Protein AF-A0A6P0YIB4-F1 (afdb_monomer)

Sequence (379 aa):
MDTLIRIGSRGYQVIQLQEQLNNWGFPVGKVDGIFGPKTLAAVIRFQEYHNLKPDGIVGPETNKILLTPPNVQALINVIIDTGTSSDIRSSVIYALGDIKSKEAVQPLINIITTDRDSDVRSRAIDALGRIESKEAVQPLINIITTDRDSDVRSSAIEVLGRIESKEAVQPLINIITTDRDSFFRFIAIEALGRIKSKEAVQPLINIIKDTDTDSSVLILAIYALGNIESKEAIQALINVVQPLINIITNTGEHIHVRKSAIEVLGNIESKEAVQALINIITNTGEHIHVRSSAIVVLGRIESKEAVQPLINIIDTDTNSDIRSIAIDALGNIQSKEAVPPLIKIVTDTDTDTDVRSSAIDALGNIQSKEAVLPLIKIV

Structure (mmCIF, N/CA/C/O backbone):
data_AF-A0A6P0YIB4-F1
#
_entry.id   AF-A0A6P0YIB4-F1
#
loop_
_atom_site.group_PDB
_atom_site.id
_atom_site.type_symbol
_atom_site.label_atom_id
_atom_site.label_alt_id
_atom_site.label_comp_id
_atom_site.label_asym_id
_atom_site.label_entity_id
_atom_site.label_seq_id
_atom_site.pdbx_PDB_ins_code
_atom_site.Cartn_x
_atom_site.Cartn_y
_atom_site.Cartn_z
_atom_site.occupancy
_atom_site.B_iso_or_equiv
_atom_site.auth_seq_id
_atom_site.auth_comp_id
_atom_site.auth_asym_id
_atom_site.auth_atom_id
_atom_site.pdbx_PDB_model_num
ATOM 1 N N . MET A 1 1 ? 27.217 -33.858 -25.291 1.00 38.56 1 MET A N 1
ATOM 2 C CA . MET A 1 1 ? 27.173 -34.696 -26.508 1.00 38.56 1 MET A CA 1
ATOM 3 C C . MET A 1 1 ? 26.652 -33.825 -27.637 1.00 38.56 1 MET A C 1
ATOM 5 O O . MET A 1 1 ? 25.460 -33.543 -27.664 1.00 38.56 1 MET A O 1
ATOM 9 N N . ASP A 1 2 ? 27.549 -33.351 -28.503 1.00 53.81 2 ASP A N 1
ATOM 10 C CA . ASP A 1 2 ? 27.200 -32.607 -29.719 1.00 53.81 2 ASP A CA 1
ATOM 11 C C . ASP A 1 2 ? 26.482 -33.540 -30.688 1.00 53.81 2 ASP A C 1
ATOM 13 O O . ASP A 1 2 ? 27.098 -34.337 -31.395 1.00 53.81 2 ASP A O 1
ATOM 17 N N . THR A 1 3 ? 25.153 -33.493 -30.667 1.00 61.16 3 THR A N 1
ATOM 18 C CA . THR A 1 3 ? 24.335 -34.337 -31.535 1.00 61.16 3 THR A CA 1
ATOM 19 C C . THR A 1 3 ? 23.973 -33.513 -32.765 1.00 61.16 3 THR A C 1
ATOM 21 O O . THR A 1 3 ? 23.151 -32.606 -32.685 1.00 61.16 3 THR A O 1
ATOM 24 N N . LEU A 1 4 ? 24.628 -33.791 -33.893 1.00 82.00 4 LEU A N 1
ATOM 25 C CA . LEU A 1 4 ? 24.323 -33.161 -35.180 1.00 82.00 4 LEU A CA 1
ATOM 26 C C . LEU A 1 4 ? 22.973 -33.680 -35.693 1.00 82.00 4 LEU A C 1
ATOM 28 O O . LEU A 1 4 ? 22.843 -34.871 -35.991 1.00 82.00 4 LEU A O 1
ATOM 32 N N . ILE A 1 5 ? 21.979 -32.798 -35.823 1.00 90.00 5 ILE A N 1
ATOM 33 C CA . ILE A 1 5 ? 20.668 -33.147 -36.390 1.00 90.00 5 ILE A CA 1
ATOM 34 C C . ILE A 1 5 ? 20.663 -32.784 -37.880 1.00 90.00 5 ILE A C 1
ATOM 36 O O . ILE A 1 5 ? 21.039 -31.677 -38.259 1.00 90.00 5 ILE A O 1
ATOM 40 N N . ARG A 1 6 ? 20.258 -33.720 -38.744 1.00 92.75 6 ARG A N 1
ATOM 41 C CA . ARG A 1 6 ? 20.277 -33.561 -40.208 1.00 92.75 6 ARG A CA 1
ATOM 42 C C . ARG A 1 6 ? 19.167 -34.372 -40.871 1.00 92.75 6 ARG A C 1
ATOM 44 O O . ARG A 1 6 ? 18.467 -35.134 -40.205 1.00 92.75 6 ARG A O 1
ATOM 51 N N . ILE A 1 7 ? 19.030 -34.256 -42.192 1.00 91.19 7 ILE A N 1
ATOM 52 C CA . ILE A 1 7 ? 18.072 -35.069 -42.952 1.00 91.19 7 ILE A CA 1
ATOM 53 C C . ILE A 1 7 ? 18.228 -36.566 -42.635 1.00 91.19 7 ILE A C 1
ATOM 55 O O . ILE A 1 7 ? 19.336 -37.106 -42.610 1.00 91.19 7 ILE A O 1
ATOM 59 N N . GLY A 1 8 ? 17.102 -37.224 -42.353 1.00 88.94 8 GLY A N 1
ATOM 60 C CA . GLY A 1 8 ? 17.056 -38.623 -41.925 1.00 88.94 8 GLY A CA 1
ATOM 61 C C . GLY A 1 8 ? 17.114 -38.843 -40.407 1.00 88.94 8 GLY A C 1
ATOM 62 O O . GLY A 1 8 ? 16.764 -39.937 -39.965 1.00 88.94 8 GLY A O 1
ATOM 63 N N . SER A 1 9 ? 17.473 -37.833 -39.601 1.00 95.25 9 SER A N 1
ATOM 64 C CA . SER A 1 9 ? 17.347 -37.888 -38.136 1.00 95.25 9 SER A CA 1
ATOM 65 C C . SER A 1 9 ? 15.886 -38.093 -37.713 1.00 95.25 9 SER A C 1
ATOM 67 O O . SER A 1 9 ? 14.956 -37.621 -38.377 1.00 95.25 9 SER A O 1
ATOM 69 N N . ARG A 1 10 ? 15.672 -38.794 -36.591 1.00 95.00 10 ARG A N 1
ATOM 70 C CA . ARG A 1 10 ? 14.342 -39.052 -36.017 1.00 95.00 10 ARG A CA 1
ATOM 71 C C . ARG A 1 10 ? 14.359 -39.002 -34.490 1.00 95.00 10 ARG A C 1
ATOM 73 O O . ARG A 1 10 ? 15.405 -39.209 -33.883 1.00 95.00 10 ARG A O 1
ATOM 80 N N . GLY A 1 11 ? 13.191 -38.800 -33.885 1.00 92.81 11 GLY A N 1
ATOM 81 C CA . GLY A 1 11 ? 12.979 -38.896 -32.438 1.00 92.81 11 GLY A CA 1
ATOM 82 C C . GLY A 1 11 ? 12.787 -37.544 -31.751 1.00 92.81 11 GLY A C 1
ATOM 83 O O . GLY A 1 11 ? 12.573 -36.524 -32.403 1.00 92.81 11 GLY A O 1
ATOM 84 N N . TYR A 1 12 ? 12.861 -37.536 -30.418 1.00 91.31 12 TYR A N 1
ATOM 85 C CA . TYR A 1 12 ? 12.496 -36.378 -29.589 1.00 91.31 12 TYR A CA 1
ATOM 86 C C . TYR A 1 12 ? 13.282 -35.099 -29.921 1.00 91.31 12 TYR A C 1
ATOM 88 O O . TYR A 1 12 ? 12.714 -34.015 -29.974 1.00 91.31 12 TYR A O 1
ATOM 96 N N . GLN A 1 13 ? 14.573 -35.220 -30.238 1.00 89.50 13 GLN A N 1
ATOM 97 C CA . GLN A 1 13 ? 15.395 -34.070 -30.635 1.00 89.50 13 GLN A CA 1
ATOM 98 C C . GLN A 1 13 ? 14.897 -33.406 -31.930 1.00 89.50 13 GLN A C 1
ATOM 100 O O . GLN A 1 13 ? 15.014 -32.196 -32.090 1.00 89.50 13 GLN A O 1
ATOM 105 N N . VAL A 1 14 ? 14.301 -34.179 -32.844 1.00 94.38 14 VAL A N 1
ATOM 106 C CA . VAL A 1 14 ? 13.709 -33.645 -34.077 1.00 94.38 14 VAL A CA 1
ATOM 107 C C . VAL A 1 14 ? 12.359 -32.989 -33.803 1.00 94.38 14 VAL A C 1
ATOM 109 O O . VAL A 1 14 ? 12.065 -31.975 -34.422 1.00 94.38 14 VAL A O 1
ATOM 112 N N . ILE A 1 15 ? 11.568 -33.517 -32.861 1.00 92.12 15 ILE A N 1
ATOM 113 C CA . ILE A 1 15 ? 10.323 -32.877 -32.399 1.00 92.12 15 ILE A CA 1
ATOM 114 C C . ILE A 1 15 ? 10.637 -31.480 -31.855 1.00 92.12 15 ILE A C 1
ATOM 116 O O . ILE A 1 15 ? 10.068 -30.502 -32.324 1.00 92.12 15 ILE A O 1
ATOM 120 N N . GLN A 1 16 ? 11.612 -31.383 -30.950 1.00 89.00 16 GLN A N 1
ATOM 121 C CA . GLN A 1 16 ? 12.039 -30.114 -30.355 1.00 89.00 16 GLN A CA 1
ATOM 122 C C . GLN A 1 16 ? 12.528 -29.116 -31.412 1.00 89.00 16 GLN A C 1
ATOM 124 O O . GLN A 1 16 ? 12.125 -27.957 -31.402 1.00 89.00 16 GLN A O 1
ATOM 129 N N . LEU A 1 17 ? 13.333 -29.574 -32.375 1.00 91.69 17 LEU A N 1
ATOM 130 C CA . LEU A 1 17 ? 13.760 -28.752 -33.507 1.00 91.69 17 LEU A CA 1
ATOM 131 C C . LEU A 1 17 ? 12.568 -28.252 -34.340 1.00 91.69 17 LEU A C 1
ATOM 133 O O . LEU A 1 17 ? 12.515 -27.084 -34.715 1.00 91.69 17 LEU A O 1
ATOM 137 N N . GLN A 1 18 ? 11.626 -29.138 -34.664 1.00 94.31 18 GLN A N 1
ATOM 138 C CA . GLN A 1 18 ? 10.438 -28.818 -35.454 1.00 94.31 18 GLN A CA 1
ATOM 139 C C . GLN A 1 18 ? 9.543 -27.791 -34.736 1.00 94.31 18 GLN A C 1
ATOM 141 O O . GLN A 1 18 ? 9.059 -26.855 -35.373 1.00 94.31 18 GLN A O 1
ATOM 146 N N . GLU A 1 19 ? 9.360 -27.925 -33.421 1.00 87.19 19 GLU A N 1
ATOM 147 C CA . GLU A 1 19 ? 8.660 -26.951 -32.573 1.00 87.19 19 GLU A CA 1
ATOM 148 C C . GLU A 1 19 ? 9.381 -25.600 -32.559 1.00 87.19 19 GLU A C 1
ATOM 150 O O . GLU A 1 19 ? 8.756 -24.569 -32.796 1.00 87.19 19 GLU A O 1
ATOM 155 N N . GLN A 1 20 ? 10.700 -25.598 -32.359 1.00 86.31 20 GLN A N 1
ATOM 156 C CA . GLN A 1 20 ? 11.505 -24.376 -32.352 1.00 86.31 20 GLN A CA 1
ATOM 157 C C . GLN A 1 20 ? 11.456 -23.649 -33.696 1.00 86.31 20 GLN A C 1
ATOM 159 O O . GLN A 1 20 ? 11.192 -22.452 -33.723 1.00 86.31 20 GLN A O 1
ATOM 164 N N . LEU A 1 21 ? 11.641 -24.351 -34.815 1.00 87.62 21 LEU A N 1
ATOM 165 C CA . LEU A 1 21 ? 11.550 -23.752 -36.151 1.00 87.62 21 LEU A CA 1
ATOM 166 C C . LEU A 1 21 ? 10.166 -23.147 -36.411 1.00 87.62 21 LEU A C 1
ATOM 168 O O . LEU A 1 21 ? 10.079 -22.032 -36.921 1.00 87.62 21 LEU A O 1
ATOM 172 N N . ASN A 1 22 ? 9.092 -23.839 -36.012 1.00 83.50 22 A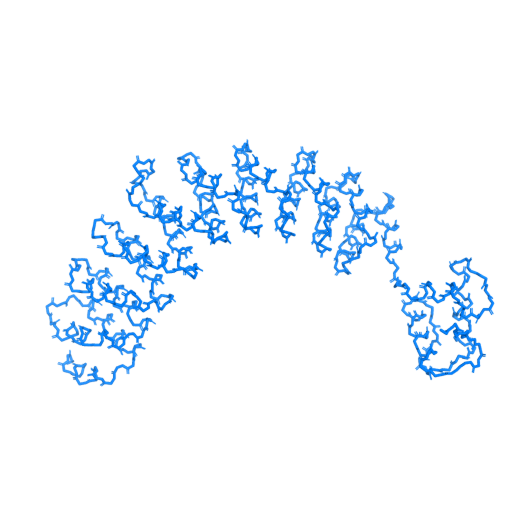SN A N 1
ATOM 173 C CA . ASN A 1 22 ? 7.736 -23.299 -36.103 1.00 83.50 22 ASN A CA 1
ATOM 174 C C . ASN A 1 22 ? 7.571 -22.034 -35.246 1.00 83.50 22 ASN A C 1
ATOM 176 O O . ASN A 1 22 ? 7.038 -21.044 -35.744 1.00 83.50 22 ASN A O 1
ATOM 180 N N . ASN A 1 23 ? 8.069 -22.037 -34.005 1.00 76.00 23 ASN A N 1
ATOM 181 C CA . ASN A 1 23 ? 8.041 -20.865 -33.125 1.00 76.00 23 ASN A CA 1
ATOM 182 C C . ASN A 1 23 ? 8.825 -19.691 -33.726 1.00 76.00 23 ASN A C 1
ATOM 184 O O . ASN A 1 23 ? 8.393 -18.547 -33.624 1.00 76.00 23 ASN A O 1
ATOM 188 N N . TRP A 1 24 ? 9.945 -19.972 -34.399 1.00 77.88 24 TRP A N 1
ATOM 189 C CA . TRP A 1 24 ? 10.769 -18.993 -35.115 1.00 77.88 24 TRP A CA 1
ATOM 190 C C . TRP A 1 24 ? 10.152 -18.494 -36.430 1.00 77.88 24 TRP A C 1
ATOM 192 O O . TRP A 1 24 ? 10.739 -17.641 -37.091 1.00 77.88 24 TRP A O 1
ATOM 202 N N . GLY A 1 25 ? 8.970 -18.986 -36.813 1.00 80.38 25 GLY A N 1
ATOM 203 C CA . GLY A 1 25 ? 8.282 -18.580 -38.040 1.00 80.38 25 GLY A CA 1
ATOM 204 C C . GLY A 1 25 ? 8.772 -19.296 -39.303 1.00 80.38 25 GLY A C 1
ATOM 205 O O . GLY A 1 25 ? 8.454 -18.867 -40.411 1.00 80.38 25 GLY A O 1
ATOM 206 N N . PHE A 1 26 ? 9.508 -20.403 -39.165 1.00 88.06 26 PHE A N 1
ATOM 207 C CA . PHE A 1 26 ? 9.978 -21.251 -40.264 1.00 88.06 26 PHE A CA 1
ATOM 208 C C . PHE A 1 26 ? 9.167 -22.556 -40.297 1.00 88.06 26 PHE A C 1
ATOM 210 O O . PHE A 1 26 ? 9.579 -23.561 -39.714 1.00 88.06 26 PHE A O 1
ATOM 217 N N . PRO A 1 27 ? 7.999 -22.576 -40.967 1.00 86.88 27 PRO A N 1
ATOM 218 C CA . PRO A 1 27 ? 7.055 -23.676 -40.847 1.00 86.88 27 PRO A CA 1
ATOM 219 C C . PRO A 1 27 ? 7.615 -24.986 -41.409 1.00 86.88 27 PRO A C 1
ATOM 221 O O . PRO A 1 27 ? 7.939 -25.087 -42.595 1.00 86.88 27 PRO A O 1
ATOM 224 N N . VAL A 1 28 ? 7.649 -26.023 -40.571 1.00 92.00 28 VAL A N 1
ATOM 225 C CA . VAL A 1 28 ? 8.078 -27.384 -40.951 1.00 92.00 28 VAL A CA 1
ATOM 226 C C . VAL A 1 28 ? 6.911 -28.295 -41.349 1.00 92.00 28 VAL A C 1
ATOM 228 O O . VAL A 1 28 ? 7.121 -29.401 -41.851 1.00 92.00 28 VAL A O 1
ATOM 231 N N . GLY A 1 29 ? 5.671 -27.836 -41.162 1.00 89.62 29 GLY A N 1
ATOM 232 C CA . GLY A 1 29 ? 4.466 -28.657 -41.273 1.00 89.62 29 GLY A CA 1
ATOM 233 C C . GLY A 1 29 ? 4.140 -29.363 -39.955 1.00 89.62 29 GLY A C 1
ATOM 234 O O . GLY A 1 29 ? 4.314 -28.789 -38.883 1.00 89.62 29 GLY A O 1
ATOM 235 N N . LYS A 1 30 ? 3.636 -30.602 -40.030 1.00 91.25 30 LYS A N 1
ATOM 236 C CA . LYS A 1 30 ? 3.306 -31.397 -38.840 1.00 91.25 30 LYS A CA 1
ATOM 237 C C . LYS A 1 30 ? 4.582 -31.727 -38.060 1.00 91.25 30 LYS A C 1
ATOM 239 O O . LYS A 1 30 ? 5.531 -32.237 -38.645 1.00 91.25 30 LYS A O 1
ATOM 244 N N . VAL A 1 31 ? 4.562 -31.487 -36.751 1.00 94.56 31 VAL A N 1
ATOM 245 C CA . VAL A 1 31 ? 5.597 -31.968 -35.830 1.00 94.56 31 VAL A CA 1
ATOM 246 C C . VAL A 1 31 ? 5.398 -33.474 -35.646 1.00 94.56 31 VAL A C 1
ATOM 248 O O . VAL A 1 31 ? 4.426 -33.914 -35.035 1.00 94.56 31 VAL A O 1
ATOM 251 N N . ASP A 1 32 ? 6.263 -34.273 -36.260 1.00 94.69 32 ASP A N 1
ATOM 252 C CA . ASP A 1 32 ? 6.170 -35.738 -36.310 1.00 94.69 32 ASP A CA 1
ATOM 253 C C . ASP A 1 32 ? 7.460 -36.441 -35.857 1.00 94.69 32 ASP A C 1
ATOM 255 O O . ASP A 1 32 ? 7.519 -37.671 -35.810 1.00 94.69 32 ASP A O 1
ATOM 259 N N . GLY A 1 33 ? 8.492 -35.668 -35.508 1.00 95.00 33 GLY A N 1
ATOM 260 C CA . GLY A 1 33 ? 9.788 -36.189 -35.096 1.00 95.00 33 GLY A CA 1
ATOM 261 C C . GLY A 1 33 ? 10.587 -36.818 -36.232 1.00 95.00 33 GLY A C 1
ATOM 262 O O . GLY A 1 33 ? 11.512 -37.583 -35.953 1.00 95.00 33 GLY A O 1
ATOM 263 N N . ILE A 1 34 ? 10.255 -36.526 -37.495 1.00 96.19 34 ILE A N 1
ATOM 264 C CA . ILE A 1 34 ? 10.965 -37.011 -38.681 1.00 96.19 34 ILE A CA 1
ATOM 265 C C . ILE A 1 34 ? 11.593 -35.829 -39.422 1.00 96.19 34 ILE A C 1
ATOM 267 O O . ILE A 1 34 ? 10.907 -34.964 -39.962 1.00 96.19 34 ILE A O 1
ATOM 271 N N . PHE A 1 35 ? 12.924 -35.816 -39.530 1.00 96.31 35 PHE A N 1
ATOM 272 C CA . PHE A 1 35 ? 13.632 -34.767 -40.258 1.00 96.31 35 PHE A CA 1
ATOM 273 C C . PHE A 1 35 ? 13.585 -35.076 -41.761 1.00 96.31 35 PHE A C 1
ATOM 275 O O . PHE A 1 35 ? 14.509 -35.661 -42.335 1.00 96.31 35 PHE A O 1
ATOM 282 N N . GLY A 1 36 ? 12.463 -34.716 -42.385 1.00 95.00 36 GLY A N 1
ATOM 283 C CA . GLY A 1 36 ? 12.201 -34.875 -43.816 1.00 95.00 36 GLY A CA 1
ATOM 284 C C . GLY A 1 36 ? 12.491 -33.615 -44.649 1.00 95.00 36 GLY A C 1
ATOM 285 O O . GLY A 1 36 ? 13.019 -32.628 -44.134 1.00 95.00 36 GLY A O 1
ATOM 286 N N . PRO A 1 37 ? 12.100 -33.603 -45.940 1.00 95.69 37 PRO A N 1
ATOM 287 C CA . PRO A 1 37 ? 12.371 -32.490 -46.858 1.00 95.69 37 PRO A CA 1
ATOM 288 C C . PRO A 1 37 ? 11.814 -31.131 -46.404 1.00 95.69 37 PRO A C 1
ATOM 290 O O . PRO A 1 37 ? 12.435 -30.102 -46.654 1.00 95.69 37 PRO A O 1
ATOM 293 N N . LYS A 1 38 ? 10.667 -31.112 -45.708 1.00 94.94 38 LYS A N 1
ATOM 294 C CA . LYS A 1 38 ? 10.074 -29.872 -45.176 1.00 94.94 38 LYS A CA 1
ATOM 295 C C . LYS A 1 38 ? 10.897 -29.290 -44.026 1.00 94.94 38 LYS A C 1
ATOM 297 O O . LYS A 1 38 ? 11.165 -28.094 -44.023 1.00 94.94 38 LYS A O 1
ATOM 302 N N . THR A 1 39 ? 11.347 -30.135 -43.097 1.00 96.12 39 THR A N 1
ATOM 303 C CA . THR A 1 39 ? 12.245 -29.727 -42.007 1.00 96.12 39 THR A CA 1
ATOM 304 C C . THR A 1 39 ? 13.597 -29.274 -42.552 1.00 96.12 39 THR A C 1
ATOM 306 O O . THR A 1 39 ? 14.093 -28.240 -42.127 1.00 96.12 39 THR A O 1
ATOM 309 N N . LEU A 1 40 ? 14.145 -29.967 -43.559 1.00 96.94 40 LEU A N 1
ATOM 310 C CA . LEU A 1 40 ? 15.370 -29.538 -44.241 1.00 96.94 40 LEU A CA 1
ATOM 311 C C . LEU A 1 40 ? 15.224 -28.147 -44.864 1.00 96.94 40 LEU A C 1
ATOM 313 O O . LEU A 1 40 ? 16.063 -27.284 -44.628 1.00 96.94 40 LEU A O 1
ATOM 317 N N . ALA A 1 41 ? 14.148 -27.913 -45.618 1.00 95.38 41 ALA A N 1
ATOM 318 C CA . ALA A 1 41 ? 13.896 -26.610 -46.223 1.00 95.38 41 ALA A CA 1
ATOM 319 C C . ALA A 1 41 ? 13.745 -25.501 -45.169 1.00 95.38 41 ALA A C 1
ATOM 321 O O . ALA A 1 41 ? 14.231 -24.395 -45.381 1.00 95.38 41 ALA A O 1
ATOM 322 N N . ALA A 1 42 ? 13.101 -25.788 -44.035 1.00 94.75 42 ALA A N 1
ATOM 323 C CA . ALA A 1 42 ? 12.973 -24.834 -42.937 1.00 94.75 42 ALA A CA 1
ATOM 324 C C . ALA A 1 42 ? 14.320 -24.529 -42.265 1.00 94.75 42 ALA A C 1
ATOM 326 O O . ALA A 1 42 ? 14.610 -23.362 -42.032 1.00 94.75 42 ALA A O 1
ATOM 327 N N . VAL A 1 43 ? 15.162 -25.542 -42.016 1.00 96.12 43 VAL A N 1
ATOM 328 C CA . VAL A 1 43 ? 16.511 -25.347 -41.454 1.00 96.12 43 VAL A CA 1
ATOM 329 C C . VAL A 1 43 ? 17.383 -24.520 -42.396 1.00 96.12 43 VAL A C 1
ATOM 331 O O . VAL A 1 43 ? 18.048 -23.603 -41.933 1.00 96.12 43 VAL A O 1
ATOM 334 N N . ILE A 1 44 ? 17.346 -24.787 -43.705 1.00 95.31 44 ILE A N 1
ATOM 335 C CA . ILE A 1 44 ? 18.103 -24.005 -44.694 1.00 95.31 44 ILE A CA 1
ATOM 336 C C . ILE A 1 44 ? 17.643 -22.543 -44.688 1.00 95.31 44 ILE A C 1
ATOM 338 O O . ILE A 1 44 ? 18.475 -21.657 -44.534 1.00 95.31 44 ILE A O 1
ATOM 342 N N . ARG A 1 45 ? 16.329 -22.279 -44.753 1.00 94.56 45 ARG A N 1
ATOM 343 C CA . ARG A 1 45 ? 15.795 -20.904 -44.679 1.00 94.56 45 ARG A CA 1
ATOM 344 C C . ARG A 1 45 ? 16.168 -20.205 -43.373 1.00 94.56 45 ARG A C 1
ATOM 346 O O . ARG A 1 45 ? 16.487 -19.022 -43.383 1.00 94.56 45 ARG A O 1
ATOM 353 N N . PHE A 1 46 ? 16.119 -20.930 -42.257 1.00 90.25 46 PHE A N 1
ATOM 354 C CA . PHE A 1 46 ? 16.522 -20.424 -40.948 1.00 90.25 46 PHE A CA 1
ATOM 355 C C . PHE A 1 46 ? 18.009 -20.044 -40.940 1.00 90.25 46 PHE A C 1
ATOM 357 O O . PHE A 1 46 ? 18.372 -18.956 -40.500 1.00 90.25 46 PHE A O 1
ATOM 364 N N . GL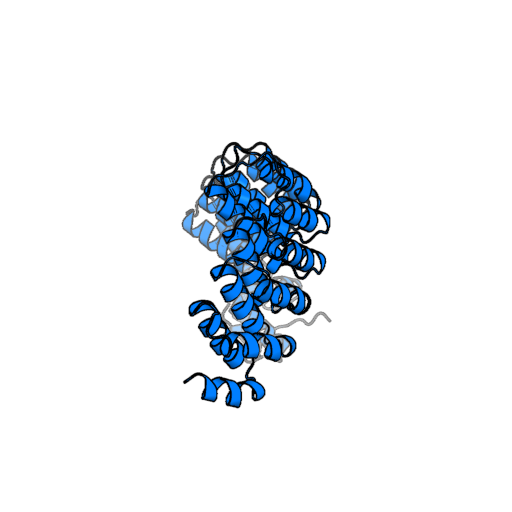N A 1 47 ? 18.875 -20.907 -41.478 1.00 94.81 47 GLN A N 1
ATOM 365 C CA . GLN A 1 47 ? 20.306 -20.636 -41.597 1.00 94.81 47 GLN A CA 1
ATOM 366 C C . GLN A 1 47 ? 20.587 -19.434 -42.513 1.00 94.81 47 GLN A C 1
ATOM 368 O O . GLN A 1 47 ? 21.364 -18.566 -42.124 1.00 94.81 47 GLN A O 1
ATOM 373 N N . GLU A 1 48 ? 19.924 -19.337 -43.671 1.00 90.62 48 GLU A N 1
ATOM 374 C CA . GLU A 1 48 ? 20.036 -18.191 -44.588 1.00 90.62 48 GLU A CA 1
ATOM 375 C C . GLU A 1 48 ? 19.622 -16.880 -43.909 1.00 90.62 48 GLU A C 1
ATOM 377 O O . GLU A 1 48 ? 20.358 -15.896 -43.962 1.00 90.62 48 GLU A O 1
ATOM 382 N N . TYR A 1 49 ? 18.480 -16.875 -43.216 1.00 84.69 49 TYR A N 1
ATOM 383 C CA . TYR A 1 49 ? 17.963 -15.696 -42.517 1.00 84.69 49 TYR A CA 1
ATOM 384 C C . TYR A 1 49 ? 18.914 -15.187 -41.423 1.00 84.69 49 TYR A C 1
ATOM 386 O O . TYR A 1 49 ? 19.051 -13.982 -41.223 1.00 84.69 49 TYR A O 1
ATOM 394 N N . HIS A 1 50 ? 19.604 -16.097 -40.733 1.00 81.12 50 HIS A N 1
ATOM 395 C CA . HIS A 1 50 ? 20.545 -15.768 -39.662 1.00 81.12 50 HIS A CA 1
ATOM 396 C C . HIS A 1 50 ? 22.007 -15.639 -40.125 1.00 81.12 50 HIS A C 1
ATOM 398 O O . HIS A 1 50 ? 22.904 -15.606 -39.283 1.00 81.12 50 HIS A O 1
ATOM 404 N N . ASN A 1 51 ? 22.268 -15.546 -41.436 1.00 87.00 51 ASN A N 1
ATOM 405 C CA . ASN A 1 51 ? 23.618 -15.469 -42.015 1.00 87.00 51 ASN A CA 1
ATOM 406 C C . ASN A 1 51 ? 24.552 -16.617 -41.574 1.00 87.00 51 ASN A C 1
ATOM 408 O O . ASN A 1 51 ? 25.769 -16.449 -41.476 1.00 87.00 51 ASN A O 1
ATOM 412 N N . LEU A 1 52 ? 23.988 -17.795 -41.301 1.00 90.62 52 LEU A N 1
ATOM 413 C CA . LEU A 1 52 ? 24.738 -19.025 -41.075 1.00 90.62 52 LEU A CA 1
ATOM 414 C C . LEU A 1 52 ? 25.016 -19.724 -42.409 1.00 90.62 52 LEU A C 1
ATOM 416 O O . LEU A 1 52 ? 24.401 -19.438 -43.434 1.00 90.62 52 LEU A O 1
ATOM 420 N N . LYS A 1 53 ? 25.922 -20.705 -42.392 1.00 94.50 53 LYS A N 1
ATOM 421 C CA . LYS A 1 53 ? 26.124 -21.589 -43.542 1.00 94.50 53 LYS A CA 1
ATOM 422 C C . LYS A 1 53 ? 24.837 -22.405 -43.797 1.00 94.50 53 LYS A C 1
ATOM 424 O O . LYS A 1 53 ? 24.446 -23.160 -42.909 1.00 94.50 53 LYS A O 1
ATOM 429 N N . PRO A 1 54 ? 24.205 -22.309 -44.982 1.00 94.19 54 PRO A N 1
ATOM 430 C CA . PRO A 1 54 ? 22.917 -22.947 -45.266 1.00 94.19 54 PRO A CA 1
ATOM 431 C C . PRO A 1 54 ? 23.087 -24.405 -45.722 1.00 94.19 54 PRO A C 1
ATOM 433 O O . PRO A 1 54 ? 22.716 -24.783 -46.831 1.00 94.19 54 PRO A O 1
ATOM 436 N N . ASP A 1 55 ? 23.722 -25.233 -44.892 1.00 94.38 55 ASP A N 1
ATOM 437 C CA . ASP A 1 55 ? 24.016 -26.636 -45.210 1.00 94.38 55 ASP A CA 1
ATOM 438 C C . ASP A 1 55 ? 22.944 -27.630 -44.733 1.00 94.38 55 ASP A C 1
ATOM 440 O O . ASP A 1 55 ? 23.066 -28.836 -44.964 1.00 94.38 55 ASP A O 1
ATOM 444 N N . GLY A 1 56 ? 21.873 -27.141 -44.101 1.00 94.19 56 GLY A N 1
ATOM 445 C CA . GLY A 1 56 ? 20.758 -27.955 -43.624 1.00 94.19 56 GLY A CA 1
ATOM 446 C C . GLY A 1 56 ? 21.093 -28.822 -42.408 1.00 94.19 56 GLY A C 1
ATOM 447 O O . GLY A 1 56 ? 20.295 -29.689 -42.040 1.00 94.19 56 GLY A O 1
ATOM 448 N N . ILE A 1 57 ? 22.267 -28.618 -41.799 1.00 95.44 57 ILE A N 1
ATOM 449 C CA . ILE A 1 57 ? 22.736 -29.350 -40.624 1.00 95.44 57 ILE A CA 1
ATOM 450 C C . ILE A 1 57 ? 22.585 -28.462 -39.393 1.00 95.44 57 ILE A C 1
ATOM 452 O O . ILE A 1 57 ? 23.177 -27.390 -39.294 1.00 95.44 57 ILE A O 1
ATOM 456 N N . VAL A 1 58 ? 21.846 -28.943 -38.399 1.00 92.56 58 VAL A N 1
ATOM 457 C CA . VAL A 1 58 ? 21.713 -28.250 -37.118 1.00 92.56 58 VAL A CA 1
ATOM 458 C C . VAL A 1 58 ? 22.923 -28.592 -36.248 1.00 92.56 58 VAL A C 1
ATOM 460 O O . VAL A 1 58 ? 22.935 -29.586 -35.517 1.00 92.56 58 VAL A O 1
ATOM 463 N N . GLY A 1 59 ? 23.979 -27.790 -36.401 1.00 91.12 59 GLY A N 1
ATOM 464 C CA . GLY A 1 59 ? 25.188 -27.821 -35.574 1.00 91.12 59 GLY A CA 1
ATOM 465 C C . GLY A 1 59 ? 25.127 -26.865 -34.376 1.00 91.12 59 GLY A C 1
ATOM 466 O O . GLY A 1 59 ? 24.095 -26.227 -34.163 1.00 91.12 59 GLY A O 1
ATOM 467 N N . PRO A 1 60 ? 26.222 -26.728 -33.601 1.00 87.06 60 PRO A N 1
ATOM 468 C CA . PRO A 1 60 ? 26.269 -25.878 -32.406 1.00 87.06 60 PRO A CA 1
ATOM 469 C C . PRO A 1 60 ? 25.825 -24.430 -32.650 1.00 87.06 60 PRO A C 1
ATOM 471 O O . PRO A 1 60 ? 25.028 -23.906 -31.879 1.00 87.06 60 PRO A O 1
ATOM 474 N N . GLU A 1 61 ? 26.250 -23.814 -33.758 1.00 85.12 61 GLU A N 1
ATOM 475 C CA . GLU A 1 61 ? 25.863 -22.438 -34.108 1.00 85.12 61 GLU A CA 1
ATOM 476 C C . GLU A 1 61 ? 24.366 -22.313 -34.426 1.00 85.12 61 GLU A C 1
ATOM 478 O O . GLU A 1 61 ? 23.698 -21.402 -33.945 1.00 85.12 61 GLU A O 1
ATOM 483 N N . THR A 1 62 ? 23.799 -23.262 -35.177 1.00 89.25 62 THR A N 1
ATOM 484 C CA . THR A 1 62 ? 22.358 -23.277 -35.475 1.00 89.25 62 THR A CA 1
ATOM 485 C C . THR A 1 62 ? 21.535 -23.562 -34.215 1.00 89.25 62 THR A C 1
ATOM 487 O O . THR A 1 62 ? 20.542 -22.880 -33.974 1.00 89.25 62 THR A O 1
ATOM 490 N N . ASN A 1 63 ? 21.971 -24.508 -33.374 1.00 86.44 63 ASN A N 1
ATOM 491 C CA . ASN A 1 63 ? 21.327 -24.819 -32.093 1.00 86.44 63 ASN A CA 1
ATOM 492 C C . ASN A 1 63 ? 21.361 -23.634 -31.125 1.00 86.44 63 ASN A C 1
ATOM 494 O O . ASN A 1 63 ? 20.369 -23.378 -30.452 1.00 86.44 63 ASN A O 1
ATOM 498 N N . LYS A 1 64 ? 22.471 -22.889 -31.066 1.00 81.31 64 LYS A N 1
ATOM 499 C CA . LYS A 1 64 ? 22.598 -21.699 -30.216 1.00 81.31 64 LYS A CA 1
ATOM 500 C C . LYS A 1 64 ? 21.512 -20.665 -30.529 1.00 81.31 64 LYS A C 1
ATOM 502 O O . LYS A 1 64 ? 20.904 -20.125 -29.609 1.00 81.31 64 LYS A O 1
ATOM 507 N N . ILE A 1 65 ? 21.241 -20.422 -31.813 1.00 78.94 65 ILE A N 1
ATOM 508 C CA . ILE A 1 65 ? 20.188 -19.487 -32.231 1.00 78.94 65 ILE A CA 1
ATOM 509 C C . ILE A 1 65 ? 18.797 -20.094 -32.002 1.00 78.94 65 ILE A C 1
ATOM 511 O O . ILE A 1 65 ? 17.955 -19.427 -31.421 1.00 78.94 65 ILE A O 1
ATOM 515 N N . LEU A 1 66 ? 18.559 -21.360 -32.360 1.00 78.25 66 LEU A N 1
ATOM 516 C CA . LEU A 1 66 ? 17.256 -22.023 -32.162 1.00 78.25 66 LEU A CA 1
ATOM 517 C C . LEU A 1 66 ? 16.806 -22.091 -30.697 1.00 78.25 66 LEU A C 1
ATOM 519 O O . LEU A 1 66 ? 15.610 -22.021 -30.419 1.00 78.25 66 LEU A O 1
ATOM 523 N N . LEU A 1 67 ? 17.759 -22.224 -29.770 1.00 72.31 67 LEU A N 1
ATOM 524 C CA . LEU A 1 67 ? 17.516 -22.220 -28.325 1.00 72.31 67 LEU A CA 1
ATOM 525 C C . LEU A 1 67 ? 17.251 -20.819 -27.762 1.00 72.31 67 LEU A C 1
ATOM 527 O O . LEU A 1 67 ? 16.817 -20.693 -26.619 1.00 72.31 67 LEU A O 1
ATOM 531 N N . THR A 1 68 ? 17.496 -19.776 -28.553 1.00 62.69 68 THR A N 1
ATOM 532 C CA . THR A 1 68 ? 17.092 -18.411 -28.222 1.00 62.69 68 THR A CA 1
ATOM 533 C C . THR A 1 68 ? 15.629 -18.236 -28.670 1.00 62.69 68 THR A C 1
ATOM 535 O O . THR A 1 68 ? 15.254 -18.779 -29.703 1.00 62.69 68 THR A O 1
ATOM 538 N N . PRO A 1 69 ? 14.741 -17.560 -27.926 1.00 57.62 69 PRO A N 1
ATOM 539 C CA . PRO A 1 69 ? 13.367 -17.351 -28.381 1.00 57.62 69 PRO A CA 1
ATOM 540 C C . PRO A 1 69 ? 13.276 -16.332 -29.541 1.00 57.62 69 PRO A C 1
ATOM 542 O O . PRO A 1 69 ? 13.955 -15.300 -29.506 1.00 57.62 69 PRO A O 1
ATOM 545 N N . PRO A 1 70 ? 12.394 -16.545 -30.532 1.00 56.12 70 PRO A N 1
ATOM 546 C CA . PRO A 1 70 ? 12.038 -15.532 -31.528 1.00 56.12 70 PRO A CA 1
ATOM 547 C C . PRO A 1 70 ? 11.221 -14.414 -30.864 1.00 56.12 70 PRO A C 1
ATOM 549 O O . PRO A 1 70 ? 10.232 -14.691 -30.202 1.00 56.12 70 PRO A O 1
ATOM 552 N N . ASN A 1 71 ? 11.501 -13.121 -30.989 1.00 69.62 71 ASN A N 1
ATOM 553 C CA . ASN A 1 71 ? 12.664 -12.408 -31.496 1.00 69.62 71 ASN A CA 1
ATOM 554 C C . ASN A 1 71 ? 12.770 -11.140 -30.633 1.00 69.62 71 ASN A C 1
ATOM 556 O O . ASN A 1 71 ? 12.437 -10.041 -31.076 1.00 69.62 71 ASN A O 1
ATOM 560 N N . VAL A 1 72 ? 13.169 -11.307 -29.366 1.00 75.50 72 VAL A N 1
ATOM 561 C CA . VAL A 1 72 ? 13.408 -10.185 -28.440 1.00 75.50 72 VAL A CA 1
ATOM 562 C C . VAL A 1 72 ? 14.322 -9.148 -29.092 1.00 75.50 72 VAL A C 1
ATOM 564 O O . VAL A 1 72 ? 14.089 -7.957 -28.951 1.00 75.50 72 VAL A O 1
ATOM 567 N N . GLN A 1 73 ? 15.291 -9.584 -29.902 1.00 78.06 73 GLN A N 1
ATOM 568 C CA . GLN A 1 73 ? 16.163 -8.681 -30.645 1.00 78.06 73 GLN A CA 1
ATOM 569 C C . GLN A 1 73 ? 15.429 -7.861 -31.719 1.00 78.06 73 GLN A C 1
ATOM 571 O O . GLN A 1 73 ? 15.715 -6.678 -31.864 1.00 78.06 73 GLN A O 1
ATOM 576 N N . ALA A 1 74 ? 14.475 -8.425 -32.463 1.00 81.00 74 ALA A N 1
ATOM 577 C CA . ALA A 1 74 ? 13.655 -7.625 -33.377 1.00 81.00 74 ALA A CA 1
ATOM 578 C C . ALA A 1 74 ? 12.723 -6.684 -32.623 1.00 81.00 74 ALA A C 1
ATOM 580 O O . ALA A 1 74 ? 12.551 -5.555 -33.062 1.00 81.00 74 ALA A O 1
ATOM 581 N N . LEU A 1 75 ? 12.169 -7.108 -31.485 1.00 86.75 75 LEU A N 1
ATOM 582 C CA . LEU A 1 75 ? 11.401 -6.210 -30.624 1.00 86.75 75 LEU A CA 1
ATOM 583 C C . LEU A 1 75 ? 12.282 -5.053 -30.123 1.00 86.75 75 LEU A C 1
ATOM 585 O O . LEU A 1 75 ? 11.871 -3.900 -30.196 1.00 86.75 75 LEU A O 1
ATOM 589 N N . ILE A 1 76 ? 13.527 -5.335 -29.726 1.00 88.44 76 ILE A N 1
ATOM 590 C CA . ILE A 1 76 ? 14.531 -4.318 -29.388 1.00 88.44 76 ILE A CA 1
ATOM 591 C C . ILE A 1 76 ? 14.786 -3.388 -30.583 1.00 88.44 76 ILE A C 1
ATOM 593 O O . ILE A 1 76 ? 14.787 -2.172 -30.419 1.00 88.44 76 ILE A O 1
ATOM 597 N N . ASN A 1 77 ? 14.940 -3.930 -31.793 1.00 87.31 77 ASN A N 1
ATOM 598 C CA . ASN A 1 77 ? 15.157 -3.122 -32.995 1.00 87.31 77 ASN A CA 1
ATOM 599 C C . ASN A 1 77 ? 13.975 -2.178 -33.284 1.00 87.31 77 ASN A C 1
ATOM 601 O O . ASN A 1 77 ? 14.196 -1.059 -33.732 1.00 87.31 77 ASN A O 1
ATOM 605 N N . VAL A 1 78 ? 12.738 -2.596 -32.991 1.00 89.62 78 VAL A N 1
ATOM 606 C CA . VAL A 1 78 ? 11.543 -1.751 -33.153 1.00 89.62 78 VAL A CA 1
ATOM 607 C C . VAL A 1 78 ? 11.529 -0.592 -32.151 1.00 89.62 78 VAL A C 1
ATOM 609 O O . VAL A 1 78 ? 11.166 0.523 -32.513 1.00 89.62 78 VAL A O 1
ATOM 612 N N . ILE A 1 79 ? 11.938 -0.817 -30.898 1.00 91.94 79 ILE A N 1
ATOM 613 C CA . ILE A 1 79 ? 11.891 0.230 -29.860 1.00 91.94 79 ILE A CA 1
ATOM 614 C C . ILE A 1 79 ? 13.041 1.239 -29.972 1.00 91.94 79 ILE A C 1
ATOM 616 O O . ILE A 1 79 ? 12.899 2.360 -29.494 1.00 91.94 79 ILE A O 1
ATOM 620 N N . ILE A 1 80 ? 14.160 0.874 -30.611 1.00 89.69 80 ILE A N 1
ATOM 621 C CA . ILE A 1 80 ? 15.281 1.797 -30.873 1.00 89.69 80 ILE A CA 1
ATOM 622 C C . ILE A 1 80 ? 15.150 2.530 -32.217 1.00 89.69 80 ILE A C 1
ATOM 624 O O . ILE A 1 80 ? 15.846 3.521 -32.445 1.00 89.69 80 ILE A O 1
ATOM 628 N N . ASP A 1 81 ? 14.276 2.066 -33.114 1.00 87.12 81 ASP A N 1
ATOM 629 C CA . ASP A 1 81 ? 14.021 2.734 -34.386 1.00 87.12 81 ASP A CA 1
ATOM 630 C C . ASP A 1 81 ? 13.144 3.980 -34.190 1.00 87.12 81 ASP A C 1
ATOM 632 O O . ASP A 1 81 ? 11.918 3.921 -34.100 1.00 87.12 81 ASP A O 1
ATOM 636 N N . THR A 1 82 ? 13.787 5.147 -34.179 1.00 78.19 82 THR A N 1
ATOM 637 C CA . THR A 1 82 ? 13.107 6.449 -34.053 1.00 78.19 82 THR A CA 1
ATOM 638 C C . THR A 1 82 ? 12.162 6.788 -35.216 1.00 78.19 82 THR A C 1
ATOM 640 O O . THR A 1 82 ? 11.346 7.705 -35.075 1.00 78.19 82 THR A O 1
ATOM 643 N N . GLY A 1 83 ? 12.244 6.065 -36.342 1.00 81.25 83 GLY A N 1
ATOM 644 C CA . GLY A 1 83 ? 11.307 6.164 -37.463 1.00 81.25 83 GLY A CA 1
ATOM 645 C C . GLY A 1 83 ? 9.986 5.423 -37.231 1.00 81.25 83 GLY A C 1
ATOM 646 O O . GLY A 1 83 ? 8.972 5.775 -37.835 1.00 81.25 83 GLY A O 1
ATOM 647 N N . THR A 1 84 ? 9.965 4.445 -36.323 1.00 86.44 84 THR A N 1
ATOM 648 C CA . THR A 1 84 ? 8.745 3.748 -35.903 1.00 86.44 84 THR A CA 1
ATOM 649 C C . THR A 1 84 ? 7.863 4.688 -35.071 1.00 86.44 84 THR A C 1
ATOM 651 O O . THR A 1 84 ? 8.369 5.455 -34.257 1.00 86.44 84 THR A O 1
ATOM 654 N N . SER A 1 85 ? 6.535 4.652 -35.234 1.00 91.81 85 SER A N 1
ATOM 655 C CA . SER A 1 85 ? 5.596 5.488 -34.455 1.00 91.81 85 SER A CA 1
ATOM 656 C C . SER A 1 85 ? 5.672 5.208 -32.948 1.00 91.81 85 SER A C 1
ATOM 658 O O . SER A 1 85 ? 5.854 4.051 -32.563 1.00 91.81 85 SER A O 1
ATOM 660 N N . SER A 1 86 ? 5.451 6.220 -32.101 1.00 93.50 86 SER A N 1
ATOM 661 C CA . SER A 1 86 ? 5.474 6.059 -30.638 1.00 93.50 86 SER A CA 1
ATOM 662 C C . SER A 1 86 ? 4.487 5.005 -30.137 1.00 93.50 86 SER A C 1
ATOM 664 O O . SER A 1 86 ? 4.877 4.191 -29.309 1.00 93.50 86 SER A O 1
ATOM 666 N N . ASP A 1 87 ? 3.285 4.910 -30.712 1.00 89.69 87 ASP A N 1
ATOM 667 C CA . ASP A 1 87 ? 2.290 3.887 -30.344 1.00 89.69 87 ASP A CA 1
ATOM 668 C C . ASP A 1 87 ? 2.816 2.451 -30.501 1.00 89.69 87 ASP A C 1
ATOM 670 O O . ASP A 1 87 ? 2.646 1.597 -29.623 1.00 89.69 87 ASP A O 1
ATOM 674 N N . ILE A 1 88 ? 3.499 2.181 -31.619 1.00 88.94 88 ILE A N 1
ATOM 675 C CA . ILE A 1 88 ? 4.123 0.879 -31.883 1.00 88.94 88 ILE A CA 1
ATOM 676 C C . ILE A 1 88 ? 5.285 0.653 -30.915 1.00 88.94 88 ILE A C 1
ATOM 678 O O . ILE A 1 88 ? 5.358 -0.422 -30.317 1.00 88.94 88 ILE A O 1
ATOM 682 N N . ARG A 1 89 ? 6.159 1.652 -30.705 1.00 94.12 89 ARG A N 1
ATOM 683 C CA . ARG A 1 89 ? 7.269 1.530 -29.742 1.00 94.12 89 ARG A CA 1
ATOM 684 C C . ARG A 1 89 ? 6.736 1.212 -28.342 1.00 94.12 89 ARG A C 1
ATOM 686 O O . ARG A 1 89 ? 7.169 0.231 -27.746 1.00 94.12 89 ARG A O 1
ATOM 693 N N . SER A 1 90 ? 5.732 1.944 -27.864 1.00 93.50 90 SER A N 1
ATOM 694 C CA . SER A 1 90 ? 5.065 1.710 -26.578 1.00 93.50 90 SER A CA 1
ATOM 695 C C . SER A 1 90 ? 4.437 0.317 -26.478 1.00 93.50 90 SER A C 1
ATOM 697 O O . SER A 1 90 ? 4.573 -0.353 -25.453 1.00 93.50 90 SER A O 1
ATOM 699 N N . SER A 1 91 ? 3.783 -0.160 -27.540 1.00 86.81 91 SER A N 1
ATOM 700 C CA . SER A 1 91 ? 3.194 -1.507 -27.574 1.00 86.81 91 SER A CA 1
ATOM 701 C C . SER A 1 91 ? 4.258 -2.602 -27.478 1.00 86.81 91 SER A C 1
ATOM 703 O O . SER A 1 91 ? 4.077 -3.591 -26.766 1.00 86.81 91 SER A O 1
ATOM 705 N N . VAL A 1 92 ? 5.395 -2.418 -28.151 1.00 92.94 92 VAL A N 1
ATOM 706 C CA . VAL A 1 92 ? 6.508 -3.371 -28.096 1.00 92.94 92 VAL A CA 1
ATOM 707 C C . VAL A 1 92 ? 7.227 -3.323 -26.750 1.00 92.94 92 VAL A C 1
ATOM 709 O O . VAL A 1 92 ? 7.516 -4.374 -26.184 1.00 92.94 92 VAL A O 1
ATOM 712 N N . ILE A 1 93 ? 7.458 -2.133 -26.192 1.00 97.12 93 ILE A N 1
ATOM 713 C CA . ILE A 1 93 ? 8.016 -1.956 -24.843 1.00 97.12 93 ILE A CA 1
ATOM 714 C C . ILE A 1 93 ? 7.159 -2.684 -23.804 1.00 97.12 93 ILE A C 1
ATOM 716 O O . ILE A 1 93 ? 7.689 -3.386 -22.944 1.00 97.12 93 ILE A O 1
ATOM 720 N N . TYR A 1 94 ? 5.835 -2.566 -23.908 1.00 89.94 94 TYR A N 1
ATOM 721 C CA . TYR A 1 94 ? 4.924 -3.291 -23.033 1.00 89.94 94 TYR A CA 1
ATOM 722 C C . TYR A 1 94 ? 5.106 -4.800 -23.121 1.00 89.94 94 TYR A C 1
ATOM 724 O O . TYR A 1 94 ? 5.257 -5.453 -22.091 1.00 89.94 94 TYR A O 1
ATOM 732 N N . ALA A 1 95 ? 5.124 -5.341 -24.343 1.00 86.69 95 ALA A N 1
ATOM 733 C CA . ALA A 1 95 ? 5.318 -6.766 -24.564 1.00 86.69 95 ALA A CA 1
ATOM 734 C C . ALA A 1 95 ? 6.660 -7.245 -23.988 1.00 86.69 95 ALA A C 1
ATOM 736 O O . ALA A 1 95 ? 6.702 -8.286 -23.342 1.00 86.69 95 ALA A O 1
ATOM 737 N N . LEU A 1 96 ? 7.736 -6.462 -24.148 1.00 90.69 96 LEU A N 1
ATOM 738 C CA . LEU A 1 96 ? 9.056 -6.751 -23.572 1.00 90.69 96 LEU A CA 1
ATOM 739 C C . LEU A 1 96 ? 9.041 -6.791 -22.036 1.00 90.69 96 LEU A C 1
ATOM 741 O O . LEU A 1 96 ? 9.694 -7.648 -21.437 1.00 90.69 96 LEU A O 1
ATOM 745 N N . GLY A 1 97 ? 8.278 -5.894 -21.406 1.00 91.88 97 GLY A N 1
ATOM 746 C CA . GLY A 1 97 ? 8.045 -5.907 -19.964 1.00 91.88 97 GLY A CA 1
ATOM 747 C C . GLY A 1 97 ? 7.231 -7.117 -19.500 1.00 91.88 97 GLY A C 1
ATOM 748 O O . GLY A 1 97 ? 7.571 -7.729 -18.492 1.00 91.88 97 GLY A O 1
ATOM 749 N N . ASP A 1 98 ? 6.184 -7.487 -20.242 1.00 85.94 98 ASP A N 1
ATOM 750 C CA . ASP A 1 98 ? 5.284 -8.601 -19.908 1.00 85.94 98 ASP A CA 1
ATOM 751 C C . ASP A 1 98 ? 5.983 -9.966 -19.996 1.00 85.94 98 ASP A C 1
ATOM 753 O O . ASP A 1 98 ? 5.856 -10.798 -19.100 1.00 85.94 98 ASP A O 1
ATOM 757 N N . ILE A 1 99 ? 6.834 -10.154 -21.011 1.00 84.00 99 ILE A N 1
ATOM 758 C CA . ILE A 1 99 ? 7.697 -11.342 -21.117 1.00 84.00 99 ILE A CA 1
ATOM 759 C C . ILE A 1 99 ? 8.913 -11.290 -20.176 1.00 84.00 99 ILE A C 1
ATOM 761 O O . ILE A 1 99 ? 9.734 -12.208 -20.192 1.00 84.00 99 ILE A O 1
ATOM 765 N N . LYS A 1 100 ? 9.059 -10.214 -19.389 1.00 87.44 100 LYS A N 1
ATOM 766 C CA . LYS A 1 100 ? 10.176 -9.952 -18.470 1.00 87.44 100 LYS A CA 1
ATOM 767 C C . LYS A 1 100 ? 11.563 -10.134 -19.115 1.00 87.44 100 LYS A C 1
ATOM 769 O O . LYS A 1 100 ? 12.460 -10.734 -18.518 1.00 87.44 100 LYS A O 1
ATOM 774 N N . SER A 1 101 ? 11.758 -9.636 -20.340 1.00 87.00 101 SER A N 1
ATOM 775 C CA . SER A 1 101 ? 13.023 -9.822 -21.069 1.00 87.00 101 SER A CA 1
ATOM 776 C C . SER A 1 101 ? 14.175 -9.044 -20.428 1.00 87.00 101 SER A C 1
ATOM 778 O O . SER A 1 101 ? 14.167 -7.814 -20.372 1.00 87.00 101 SER A O 1
ATOM 780 N N . LYS A 1 102 ? 15.217 -9.766 -20.003 1.00 87.88 102 LYS A N 1
ATOM 781 C CA . LYS A 1 102 ? 16.435 -9.164 -19.439 1.00 87.88 102 LYS A CA 1
ATOM 782 C C . LYS A 1 102 ? 17.314 -8.523 -20.510 1.00 87.88 102 LYS A C 1
ATOM 784 O O . LYS A 1 102 ? 17.982 -7.531 -20.244 1.00 87.88 102 LYS A O 1
ATOM 789 N N . GLU A 1 103 ? 17.282 -9.049 -21.729 1.00 87.44 103 GLU A N 1
ATOM 790 C CA . GLU A 1 103 ? 18.026 -8.523 -22.876 1.00 87.44 103 GLU A CA 1
ATOM 791 C C . GLU A 1 103 ? 17.554 -7.114 -23.263 1.00 87.44 103 GLU A C 1
ATOM 793 O O . GLU A 1 103 ? 18.337 -6.312 -23.769 1.00 87.44 103 GLU A O 1
ATOM 798 N N . ALA A 1 104 ? 16.288 -6.787 -22.987 1.00 93.19 104 ALA A N 1
ATOM 799 C CA . ALA A 1 104 ? 15.719 -5.471 -23.246 1.00 93.19 104 ALA A CA 1
ATOM 800 C C . ALA A 1 104 ? 16.111 -4.407 -22.205 1.00 93.19 104 ALA A C 1
ATOM 802 O O . ALA A 1 104 ? 15.886 -3.227 -22.456 1.00 93.19 104 ALA A O 1
ATOM 803 N N . VAL A 1 105 ? 16.717 -4.771 -21.067 1.00 96.19 105 VAL A N 1
ATOM 804 C CA . VAL A 1 105 ? 16.981 -3.833 -19.958 1.00 96.19 105 VAL A CA 1
ATOM 805 C C . VAL A 1 105 ? 17.821 -2.632 -20.392 1.00 96.19 105 VAL A C 1
ATOM 807 O O . VAL A 1 105 ? 17.414 -1.497 -20.166 1.00 96.19 105 VAL A O 1
ATOM 810 N N . GLN A 1 106 ? 18.964 -2.854 -21.042 1.00 96.56 106 GLN A N 1
ATOM 811 C CA . GLN A 1 106 ? 19.842 -1.757 -21.466 1.00 96.56 106 GLN A CA 1
ATOM 812 C C . GLN A 1 106 ? 19.211 -0.882 -22.568 1.00 96.56 106 GLN A C 1
ATOM 814 O O . GLN A 1 106 ? 19.227 0.343 -22.426 1.00 96.56 106 GLN A O 1
ATOM 819 N N . PRO A 1 107 ? 18.576 -1.450 -23.617 1.00 96.38 107 PRO A N 1
ATOM 820 C CA . PRO A 1 107 ? 17.761 -0.668 -24.548 1.00 96.38 107 PRO A CA 1
ATOM 821 C C . PRO A 1 107 ? 16.680 0.181 -23.866 1.00 96.38 107 PRO A C 1
ATOM 823 O O . PRO A 1 107 ? 16.531 1.357 -24.194 1.00 96.38 107 PRO A O 1
ATOM 826 N N . LEU A 1 108 ? 15.960 -0.377 -22.888 1.00 98.31 108 LEU A N 1
ATOM 827 C CA . LEU A 1 108 ? 14.926 0.341 -22.140 1.00 98.31 108 LEU A CA 1
ATOM 828 C C . LEU A 1 108 ? 15.521 1.469 -21.279 1.00 98.31 108 LEU A C 1
ATOM 830 O O . LEU A 1 108 ? 14.980 2.570 -21.285 1.00 98.31 108 LEU A O 1
ATOM 834 N N . ILE A 1 109 ? 16.662 1.249 -20.611 1.00 98.38 109 ILE A N 1
ATOM 835 C CA . ILE A 1 109 ? 17.391 2.298 -19.866 1.00 98.38 109 ILE A CA 1
ATOM 836 C C . ILE A 1 109 ? 17.816 3.448 -20.795 1.00 98.38 109 ILE A C 1
ATOM 838 O O . ILE A 1 109 ? 17.751 4.621 -20.421 1.00 98.38 109 ILE A O 1
ATOM 842 N N . ASN A 1 110 ? 18.221 3.144 -22.028 1.00 97.06 110 ASN A N 1
ATOM 843 C CA . ASN A 1 110 ? 18.517 4.188 -23.003 1.00 97.06 110 ASN A CA 1
ATOM 844 C C . ASN A 1 110 ? 17.247 4.967 -23.394 1.00 97.06 110 ASN A C 1
ATOM 846 O O . ASN A 1 110 ? 17.269 6.194 -23.460 1.00 97.06 110 ASN A O 1
ATOM 850 N N . ILE A 1 111 ? 16.116 4.287 -23.600 1.00 97.44 111 ILE A N 1
ATOM 851 C CA . ILE A 1 111 ? 14.845 4.924 -23.987 1.00 97.44 111 ILE A CA 1
ATOM 852 C C . ILE A 1 111 ? 14.340 5.895 -22.920 1.00 97.44 111 ILE A C 1
ATOM 854 O O . ILE A 1 111 ? 13.964 7.013 -23.273 1.00 97.44 111 ILE A O 1
ATOM 858 N N . ILE A 1 112 ? 14.392 5.530 -21.631 1.00 97.62 112 ILE A N 1
ATOM 859 C CA . ILE A 1 112 ? 13.896 6.405 -20.550 1.00 97.62 112 ILE A CA 1
ATOM 860 C C . ILE A 1 112 ? 14.645 7.741 -20.461 1.00 97.62 112 ILE A C 1
ATOM 862 O O . ILE A 1 112 ? 14.136 8.659 -19.837 1.00 97.62 112 ILE A O 1
ATOM 866 N N . THR A 1 113 ? 15.825 7.876 -21.079 1.00 93.94 113 THR A N 1
ATOM 867 C CA . THR A 1 113 ? 16.599 9.133 -21.100 1.00 93.94 113 THR A CA 1
ATOM 868 C C . THR A 1 113 ? 16.628 9.825 -22.463 1.00 93.94 113 THR A C 1
ATOM 870 O O . THR A 1 113 ? 16.903 11.022 -22.524 1.00 93.94 113 THR A O 1
ATOM 873 N N . THR A 1 114 ? 16.361 9.109 -23.560 1.00 93.69 114 THR A N 1
ATOM 874 C CA . THR A 1 114 ? 16.599 9.618 -24.925 1.00 93.69 114 THR A CA 1
ATOM 875 C C . THR A 1 114 ? 15.342 9.795 -25.770 1.00 93.69 114 THR A C 1
ATOM 877 O O . THR A 1 114 ? 15.371 10.586 -26.716 1.00 93.69 114 THR A O 1
ATOM 880 N N . ASP A 1 115 ? 14.236 9.103 -25.470 1.00 95.75 115 ASP A N 1
ATOM 881 C CA . ASP A 1 115 ? 13.043 9.187 -26.316 1.00 95.75 115 ASP A CA 1
ATOM 882 C C . ASP A 1 115 ? 12.317 10.530 -26.138 1.00 95.75 115 ASP A C 1
ATOM 884 O O . ASP A 1 115 ? 12.085 11.019 -25.030 1.00 95.75 115 ASP A O 1
ATOM 888 N N . ARG A 1 116 ? 11.940 11.149 -27.259 1.00 92.94 116 ARG A N 1
ATOM 889 C CA . ARG A 1 116 ? 11.260 12.451 -27.286 1.00 92.94 116 ARG A CA 1
ATOM 890 C C . ARG A 1 116 ? 9.852 12.410 -26.692 1.00 92.94 116 ARG A C 1
ATOM 892 O O . ARG A 1 116 ? 9.381 13.438 -26.201 1.00 92.94 116 ARG A O 1
ATOM 899 N N . ASP A 1 117 ? 9.199 11.256 -26.760 1.00 95.69 117 ASP A N 1
ATOM 900 C CA . ASP A 1 117 ? 7.805 11.042 -26.388 1.00 95.69 117 ASP A CA 1
ATOM 901 C C . ASP A 1 117 ? 7.714 10.583 -24.923 1.00 95.69 117 ASP A C 1
ATOM 903 O O . ASP A 1 117 ? 8.366 9.611 -24.536 1.00 95.69 117 ASP A O 1
ATOM 907 N N . SER A 1 118 ? 6.988 11.323 -24.075 1.00 97.25 118 SER A N 1
ATOM 908 C CA . SER A 1 118 ? 6.871 10.999 -22.645 1.00 97.25 118 SER A CA 1
ATOM 909 C C . SER A 1 118 ? 6.130 9.693 -22.393 1.00 97.25 118 SER A C 1
ATOM 911 O O . SER A 1 118 ? 6.528 8.969 -21.480 1.00 97.25 118 SER A O 1
ATOM 913 N N . ASP A 1 119 ? 5.157 9.331 -23.228 1.00 96.06 119 ASP A N 1
ATOM 914 C CA . ASP A 1 119 ? 4.421 8.076 -23.075 1.00 96.06 119 ASP A CA 1
ATOM 915 C C . ASP A 1 119 ? 5.356 6.890 -23.300 1.00 96.06 119 ASP A C 1
ATOM 917 O O . ASP A 1 119 ? 5.347 5.928 -22.533 1.00 96.06 119 ASP A O 1
ATOM 921 N N . VAL A 1 120 ? 6.238 6.981 -24.300 1.00 97.38 120 VAL A N 1
ATOM 922 C CA . VAL A 1 120 ? 7.249 5.947 -24.574 1.00 97.38 120 VAL A CA 1
ATOM 923 C C . VAL A 1 120 ? 8.235 5.821 -23.409 1.00 97.38 120 VAL A C 1
ATOM 925 O O . VAL A 1 120 ? 8.559 4.701 -22.999 1.00 97.38 120 VAL A O 1
ATOM 928 N N . ARG A 1 121 ? 8.679 6.947 -22.827 1.00 98.19 121 ARG A N 1
ATOM 929 C CA . ARG A 1 121 ? 9.566 6.939 -21.650 1.00 98.19 121 ARG A CA 1
ATOM 930 C C . ARG A 1 121 ? 8.880 6.321 -20.430 1.00 98.19 121 ARG A C 1
ATOM 932 O O . ARG A 1 121 ? 9.445 5.409 -19.829 1.00 98.19 121 ARG A O 1
ATOM 939 N N . SER A 1 122 ? 7.658 6.742 -20.100 1.00 97.94 122 SER A N 1
ATOM 940 C CA . SER A 1 122 ? 6.870 6.160 -19.001 1.00 97.94 122 SER A CA 1
ATOM 941 C C . SER A 1 122 ? 6.634 4.658 -19.218 1.00 97.94 122 SER A C 1
ATOM 943 O O . SER A 1 122 ? 6.842 3.852 -18.308 1.00 97.94 122 SER A O 1
ATOM 945 N N . ARG A 1 123 ? 6.327 4.235 -20.453 1.00 97.81 123 ARG A N 1
ATOM 946 C CA . ARG A 1 123 ? 6.166 2.814 -20.792 1.00 97.81 123 ARG A CA 1
ATOM 947 C C . ARG A 1 123 ? 7.434 2.007 -20.555 1.00 97.81 123 ARG A C 1
ATOM 949 O O . ARG A 1 123 ? 7.354 0.879 -20.070 1.00 97.81 123 ARG A O 1
ATOM 956 N N . ALA A 1 124 ? 8.592 2.565 -20.907 1.00 98.44 124 ALA A N 1
ATOM 957 C CA . ALA A 1 124 ? 9.877 1.911 -20.692 1.00 98.44 124 ALA A CA 1
ATOM 958 C C . ALA A 1 124 ? 10.195 1.779 -19.199 1.00 98.44 124 ALA A C 1
ATOM 960 O O . ALA A 1 124 ? 10.679 0.729 -18.779 1.00 98.44 124 ALA A O 1
ATOM 961 N N . ILE A 1 125 ? 9.842 2.781 -18.389 1.00 98.69 125 ILE A N 1
ATOM 962 C CA . ILE A 1 125 ? 9.921 2.704 -16.926 1.00 98.69 125 ILE A CA 1
ATOM 963 C C . ILE A 1 125 ? 9.033 1.572 -16.388 1.00 98.69 125 ILE A C 1
ATOM 965 O O . ILE A 1 125 ? 9.528 0.720 -15.646 1.00 98.69 125 ILE A O 1
ATOM 969 N N . ASP A 1 126 ? 7.758 1.496 -16.796 1.00 98.31 126 ASP A N 1
ATOM 970 C CA . ASP A 1 126 ? 6.860 0.414 -16.360 1.00 98.31 126 ASP A CA 1
ATOM 971 C C . ASP A 1 126 ? 7.407 -0.966 -16.752 1.00 98.31 126 ASP A C 1
ATOM 973 O O . ASP A 1 126 ? 7.440 -1.878 -15.922 1.00 98.31 126 ASP A O 1
ATOM 977 N N . ALA A 1 127 ? 7.905 -1.112 -17.985 1.00 98.19 127 ALA A N 1
ATOM 978 C CA . ALA A 1 127 ? 8.519 -2.350 -18.455 1.00 98.19 127 ALA A CA 1
ATOM 979 C C . ALA A 1 127 ? 9.728 -2.755 -17.596 1.00 98.19 127 ALA A C 1
ATOM 981 O O . ALA A 1 127 ? 9.798 -3.902 -17.155 1.00 98.19 127 ALA A O 1
ATOM 982 N N . LEU A 1 128 ? 10.632 -1.819 -17.278 1.00 98.56 128 LEU A N 1
ATOM 983 C CA . LEU A 1 128 ? 11.769 -2.060 -16.378 1.00 98.56 128 LEU A CA 1
ATOM 984 C C . LEU A 1 128 ? 11.319 -2.508 -14.982 1.00 98.56 128 LEU A C 1
ATOM 986 O O . LEU A 1 128 ? 11.939 -3.394 -14.389 1.00 98.56 128 LEU A O 1
ATOM 990 N N . GLY A 1 129 ? 10.215 -1.951 -14.482 1.00 97.88 129 GLY A N 1
ATOM 991 C CA . GLY A 1 129 ? 9.611 -2.373 -13.225 1.00 97.88 129 GLY A CA 1
ATOM 992 C C . GLY A 1 129 ? 8.993 -3.772 -13.278 1.00 97.88 129 GLY A C 1
ATOM 993 O O . GLY A 1 129 ? 9.143 -4.521 -12.323 1.00 97.88 129 GLY A O 1
ATOM 994 N N . ARG A 1 130 ? 8.325 -4.151 -14.378 1.00 96.25 130 ARG A N 1
ATOM 995 C CA . ARG A 1 130 ? 7.777 -5.513 -14.578 1.00 96.25 130 ARG A CA 1
ATOM 996 C C . ARG A 1 130 ? 8.876 -6.570 -14.690 1.00 96.25 130 ARG A C 1
ATOM 998 O O . ARG A 1 130 ? 8.700 -7.692 -14.220 1.00 96.25 130 ARG A O 1
ATOM 1005 N N . ILE A 1 131 ? 10.003 -6.193 -15.296 1.00 95.31 131 ILE A N 1
ATOM 1006 C CA . ILE A 1 131 ? 11.226 -7.005 -15.367 1.00 95.31 131 ILE A CA 1
ATOM 1007 C C . ILE A 1 131 ? 11.896 -7.127 -13.984 1.00 95.31 131 ILE A C 1
ATOM 1009 O O . ILE A 1 131 ? 12.677 -8.052 -13.776 1.00 95.31 131 ILE A O 1
ATOM 1013 N N . GLU A 1 132 ? 11.585 -6.225 -13.043 1.00 95.88 132 GLU A N 1
ATOM 1014 C CA . GLU A 1 132 ? 12.229 -6.109 -11.724 1.00 95.88 132 GLU A CA 1
ATOM 1015 C C . GLU A 1 132 ? 13.745 -5.846 -11.848 1.00 95.88 132 GLU A C 1
ATOM 1017 O O . GLU A 1 132 ? 14.580 -6.414 -11.139 1.00 95.88 132 GLU A O 1
ATOM 1022 N N . SER A 1 133 ? 14.124 -4.986 -12.803 1.00 96.12 133 SER A N 1
ATOM 1023 C CA . SER A 1 133 ? 15.531 -4.735 -13.121 1.00 96.12 133 SER A CA 1
ATOM 1024 C C . SER A 1 133 ? 16.226 -3.859 -12.078 1.00 96.12 133 SER A C 1
ATOM 1026 O O . SER A 1 133 ? 15.993 -2.653 -11.995 1.00 96.12 133 SER A O 1
ATOM 1028 N N . LYS A 1 134 ? 17.177 -4.445 -11.342 1.00 95.81 134 LYS A N 1
ATOM 1029 C CA . LYS A 1 134 ? 18.059 -3.703 -10.424 1.00 95.81 134 LYS A CA 1
ATOM 1030 C C . LYS A 1 134 ? 19.010 -2.749 -11.151 1.00 95.81 134 LYS A C 1
ATOM 1032 O O . LYS A 1 134 ? 19.360 -1.706 -10.615 1.00 95.81 134 LYS A O 1
ATOM 1037 N N . GLU A 1 135 ? 19.389 -3.068 -12.388 1.00 96.50 135 GLU A N 1
ATOM 1038 C CA . GLU A 1 135 ? 20.252 -2.209 -13.216 1.00 96.50 135 GLU A CA 1
ATOM 1039 C C . GLU A 1 135 ? 19.586 -0.865 -13.547 1.00 96.50 135 GLU A C 1
ATOM 1041 O O . GLU A 1 135 ? 20.270 0.129 -13.778 1.00 96.50 135 GLU A O 1
ATOM 1046 N N . ALA A 1 136 ? 18.250 -0.819 -13.537 1.00 97.62 136 ALA A N 1
ATOM 1047 C CA . ALA A 1 136 ? 17.488 0.392 -13.804 1.00 97.62 136 ALA A CA 1
ATOM 1048 C C . ALA A 1 136 ? 17.377 1.333 -12.597 1.00 97.62 136 ALA A C 1
ATOM 1050 O O . ALA A 1 136 ? 16.970 2.475 -12.779 1.00 97.62 136 ALA A O 1
ATOM 1051 N N . VAL A 1 137 ? 17.751 0.911 -11.383 1.00 98.31 137 VAL A N 1
ATOM 1052 C CA . VAL A 1 137 ? 17.516 1.699 -10.162 1.00 98.31 137 VAL A CA 1
ATOM 1053 C C . VAL A 1 137 ? 18.165 3.082 -10.230 1.00 98.31 137 VAL A C 1
ATOM 1055 O O . VAL A 1 137 ? 17.476 4.085 -10.056 1.00 98.31 137 VAL A O 1
ATOM 1058 N N . GLN A 1 138 ? 19.466 3.165 -10.520 1.00 98.12 138 GLN A N 1
ATOM 1059 C CA . GLN A 1 138 ? 20.151 4.459 -10.573 1.00 98.12 138 GLN A CA 1
ATOM 1060 C C . GLN A 1 138 ? 19.655 5.349 -11.731 1.00 98.12 138 GLN A C 1
ATOM 1062 O O . GLN A 1 138 ? 19.421 6.537 -11.494 1.00 98.12 138 GLN A O 1
ATOM 1067 N N . PRO A 1 139 ? 19.437 4.825 -12.956 1.00 98.38 139 PRO A N 1
ATOM 1068 C CA . PRO A 1 139 ? 18.745 5.573 -14.004 1.00 98.38 139 PRO A CA 1
ATOM 1069 C C . PRO A 1 139 ? 17.381 6.125 -13.566 1.00 98.38 139 PRO A C 1
ATOM 1071 O O . PRO A 1 139 ? 17.113 7.303 -13.783 1.00 98.38 139 PRO A O 1
ATOM 1074 N N . LEU A 1 140 ? 16.548 5.322 -12.897 1.00 98.50 140 LEU A N 1
ATOM 1075 C CA . LEU A 1 140 ? 15.232 5.747 -12.411 1.00 98.50 140 LEU A CA 1
ATOM 1076 C C . LEU A 1 140 ? 15.337 6.837 -11.335 1.00 98.50 140 LEU A C 1
ATOM 1078 O O . LEU A 1 140 ? 14.602 7.819 -11.401 1.00 98.50 140 LEU A O 1
ATOM 1082 N N . ILE A 1 141 ? 16.286 6.725 -10.398 1.00 98.44 141 ILE A N 1
ATOM 1083 C CA . ILE A 1 141 ? 16.563 7.775 -9.401 1.00 98.44 141 ILE A CA 1
ATOM 1084 C C . ILE A 1 141 ? 16.930 9.097 -10.090 1.00 98.44 141 ILE A C 1
ATOM 1086 O O . ILE A 1 141 ? 16.461 10.159 -9.683 1.00 98.44 141 ILE A O 1
ATOM 1090 N N . ASN A 1 142 ? 17.730 9.051 -11.158 1.00 97.69 142 ASN A N 1
ATOM 1091 C CA . ASN A 1 142 ? 18.078 10.254 -11.911 1.00 97.69 142 ASN A CA 1
ATOM 1092 C C . ASN A 1 142 ? 16.848 10.848 -12.624 1.00 97.69 142 ASN A C 1
ATOM 1094 O O . ASN A 1 142 ? 16.669 12.068 -12.619 1.00 97.69 142 ASN A O 1
ATOM 1098 N N . ILE A 1 143 ? 15.974 10.012 -13.196 1.00 97.69 143 ILE A N 1
ATOM 1099 C CA . ILE A 1 143 ? 14.753 10.448 -13.899 1.00 97.69 143 ILE A CA 1
ATOM 1100 C C . ILE A 1 143 ? 13.812 11.246 -12.996 1.00 97.69 143 ILE A C 1
ATOM 1102 O O . ILE A 1 143 ? 13.271 12.251 -13.457 1.00 97.69 143 ILE A O 1
ATOM 1106 N N . ILE A 1 144 ? 13.698 10.885 -11.711 1.00 96.00 144 ILE A N 1
ATOM 1107 C CA . ILE A 1 144 ? 12.883 11.617 -10.722 1.00 96.00 144 ILE A CA 1
ATOM 1108 C C . ILE A 1 144 ? 13.165 13.124 -10.738 1.00 96.00 144 ILE A C 1
ATOM 1110 O O . ILE A 1 144 ? 12.259 13.908 -10.501 1.00 96.00 144 ILE A O 1
ATOM 1114 N N . THR A 1 145 ? 14.404 13.549 -10.990 1.00 92.38 145 THR A N 1
ATOM 1115 C CA . THR A 1 145 ? 14.787 14.973 -10.912 1.00 92.38 145 THR A CA 1
ATOM 1116 C C . THR A 1 145 ? 15.104 15.605 -12.262 1.00 92.38 145 THR A C 1
ATOM 1118 O O . THR A 1 145 ? 15.180 16.829 -12.357 1.00 92.38 145 THR A O 1
ATOM 1121 N N . THR A 1 146 ? 15.299 14.797 -13.305 1.00 95.25 146 THR A N 1
ATOM 1122 C CA . THR A 1 146 ? 15.802 15.268 -14.603 1.00 95.25 146 THR A CA 1
ATOM 1123 C C . THR A 1 146 ? 14.754 15.267 -15.709 1.00 95.25 146 THR A C 1
ATOM 1125 O O . THR A 1 146 ? 14.904 16.033 -16.663 1.00 95.25 146 THR A O 1
ATOM 1128 N N . ASP A 1 147 ? 13.688 14.462 -15.607 1.00 97.75 147 ASP A N 1
ATOM 1129 C CA . ASP A 1 147 ? 12.666 14.431 -16.654 1.00 97.75 147 ASP A CA 1
ATOM 1130 C C . ASP A 1 147 ? 11.713 15.630 -16.564 1.00 97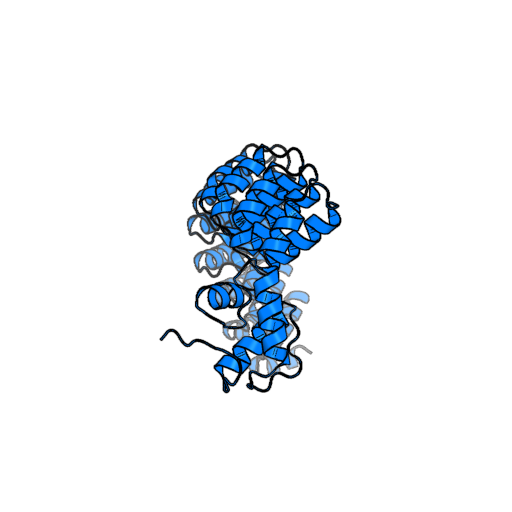.75 147 ASP A C 1
ATOM 1132 O O . ASP A 1 147 ? 11.206 16.004 -15.502 1.00 97.75 147 ASP A O 1
ATOM 1136 N N . ARG A 1 148 ? 11.450 16.237 -17.722 1.00 94.69 148 ARG A N 1
ATOM 1137 C CA . ARG A 1 148 ? 10.559 17.394 -17.866 1.00 94.69 148 ARG A CA 1
ATOM 1138 C C . ARG A 1 148 ? 9.093 17.047 -17.621 1.00 94.69 148 ARG A C 1
ATOM 1140 O O . ARG A 1 148 ? 8.331 17.908 -17.187 1.00 94.69 148 ARG A O 1
ATOM 1147 N N . ASP A 1 149 ? 8.706 15.811 -17.898 1.00 97.69 149 ASP A N 1
ATOM 1148 C CA . ASP A 1 149 ? 7.328 15.350 -17.849 1.00 97.69 149 ASP A CA 1
ATOM 1149 C C . ASP A 1 149 ? 6.992 14.775 -16.465 1.00 97.69 149 ASP A C 1
ATOM 1151 O O . ASP A 1 149 ? 7.737 13.959 -15.917 1.00 97.69 149 ASP A O 1
ATOM 1155 N N . SER A 1 150 ? 5.894 15.239 -15.865 1.00 95.94 150 SER A N 1
ATOM 1156 C CA . SER A 1 150 ? 5.490 14.822 -14.519 1.00 95.94 150 SER A CA 1
ATOM 1157 C C . SER A 1 150 ? 5.107 13.352 -14.439 1.00 95.94 150 SER A C 1
ATOM 1159 O O . SER A 1 150 ? 5.382 12.733 -13.412 1.00 95.94 150 SER A O 1
ATOM 1161 N N . ASP A 1 151 ? 4.532 12.798 -15.505 1.00 96.25 151 ASP A N 1
ATOM 1162 C CA . ASP A 1 151 ? 4.045 11.421 -15.535 1.00 96.25 151 ASP A CA 1
ATOM 1163 C C . ASP A 1 151 ? 5.217 10.446 -15.652 1.00 96.25 151 ASP A C 1
ATOM 1165 O O . ASP A 1 151 ? 5.229 9.376 -15.041 1.00 96.25 151 ASP A O 1
ATOM 1169 N N . VAL A 1 152 ? 6.278 10.848 -16.356 1.00 98.25 152 VAL A N 1
ATOM 1170 C CA . VAL A 1 152 ? 7.537 10.092 -16.392 1.00 98.25 152 VAL A CA 1
ATOM 1171 C C . VAL A 1 152 ? 8.220 10.097 -15.020 1.00 98.25 152 VAL A C 1
ATOM 1173 O O . VAL A 1 152 ? 8.660 9.044 -14.548 1.00 98.25 152 VAL A O 1
ATOM 1176 N N . ARG A 1 153 ? 8.271 11.252 -14.339 1.00 97.88 153 ARG A N 1
ATOM 1177 C CA . ARG A 1 153 ? 8.835 11.344 -12.980 1.00 97.88 153 ARG A CA 1
ATOM 1178 C C . ARG A 1 153 ? 8.050 10.495 -11.978 1.00 97.88 153 ARG A C 1
ATOM 1180 O O . ARG A 1 153 ? 8.664 9.757 -11.210 1.00 97.88 153 ARG A O 1
ATOM 1187 N N . SER A 1 154 ? 6.718 10.569 -11.985 1.00 97.50 154 SER A N 1
ATOM 1188 C CA . SER A 1 154 ? 5.868 9.782 -11.080 1.00 97.50 154 SER A CA 1
ATOM 1189 C C . SER A 1 154 ? 5.983 8.281 -11.354 1.00 97.50 154 SER A C 1
ATOM 1191 O O . SER A 1 154 ? 6.134 7.508 -10.407 1.00 97.50 154 SER A O 1
ATOM 1193 N N . SER A 1 155 ? 6.043 7.876 -12.631 1.00 98.06 155 SER A N 1
ATOM 1194 C CA . SER A 1 155 ? 6.282 6.480 -13.034 1.00 98.06 155 SER A CA 1
ATOM 1195 C C . SER A 1 155 ? 7.586 5.933 -12.441 1.00 98.06 155 SER A C 1
ATOM 1197 O O . SER A 1 155 ? 7.629 4.793 -11.977 1.00 98.06 155 SER A O 1
ATOM 1199 N N . ALA A 1 156 ? 8.658 6.737 -12.417 1.00 98.50 156 ALA A N 1
ATOM 1200 C CA . ALA A 1 156 ? 9.934 6.323 -11.831 1.00 98.50 156 ALA A CA 1
ATOM 1201 C C . ALA A 1 156 ? 9.821 6.069 -10.320 1.00 98.50 156 ALA A C 1
ATOM 1203 O O . ALA A 1 156 ? 10.317 5.052 -9.834 1.00 98.50 156 ALA A O 1
ATOM 1204 N N . ILE A 1 157 ? 9.137 6.955 -9.589 1.00 98.44 157 ILE A N 1
ATOM 1205 C CA . ILE A 1 157 ? 8.892 6.813 -8.144 1.00 98.44 157 ILE A CA 1
ATOM 1206 C C . ILE A 1 157 ? 8.078 5.544 -7.861 1.00 98.44 157 ILE A C 1
ATOM 1208 O O . ILE A 1 157 ? 8.472 4.741 -7.011 1.00 98.44 157 ILE A O 1
ATOM 1212 N N . GLU A 1 158 ? 6.981 5.331 -8.596 1.00 98.25 158 GLU A N 1
ATOM 1213 C CA . GLU A 1 158 ? 6.123 4.154 -8.432 1.00 98.25 158 GLU A CA 1
ATOM 1214 C C . GLU A 1 158 ? 6.913 2.858 -8.652 1.00 98.25 158 GLU A C 1
ATOM 1216 O O . GLU A 1 158 ? 6.852 1.938 -7.829 1.00 98.25 158 GLU A O 1
ATOM 1221 N N . VAL A 1 159 ? 7.686 2.789 -9.741 1.00 98.38 159 VAL A N 1
ATOM 1222 C CA . VAL A 1 159 ? 8.474 1.601 -10.076 1.00 98.38 159 VAL A CA 1
ATOM 1223 C C . VAL A 1 159 ? 9.538 1.321 -9.023 1.00 98.38 159 VAL A C 1
ATOM 1225 O O . VAL A 1 159 ? 9.686 0.164 -8.635 1.00 98.38 159 VAL A O 1
ATOM 1228 N N . LEU A 1 160 ? 10.233 2.342 -8.514 1.00 98.50 160 LEU A N 1
ATOM 1229 C CA . LEU A 1 160 ? 11.221 2.173 -7.442 1.00 98.50 160 LEU A CA 1
ATOM 1230 C C . LEU A 1 160 ? 10.596 1.615 -6.156 1.00 98.50 160 LEU A C 1
ATOM 1232 O O . LEU A 1 160 ? 11.213 0.775 -5.497 1.00 98.50 160 LEU A O 1
ATOM 1236 N N . GLY A 1 161 ? 9.366 2.029 -5.838 1.00 97.75 161 GLY A N 1
ATOM 1237 C CA . GLY A 1 161 ? 8.573 1.444 -4.758 1.00 97.75 161 GLY A CA 1
ATOM 1238 C C . GLY A 1 161 ? 8.176 -0.008 -5.034 1.00 97.75 161 GLY A C 1
ATOM 1239 O O . GLY A 1 161 ? 8.336 -0.864 -4.169 1.00 97.75 161 GLY A O 1
ATOM 1240 N N . ARG A 1 162 ? 7.696 -0.302 -6.250 1.00 96.56 162 ARG A N 1
ATOM 1241 C CA . ARG A 1 162 ? 7.239 -1.640 -6.675 1.00 96.56 162 ARG A CA 1
ATOM 1242 C C . ARG A 1 162 ? 8.355 -2.686 -6.693 1.00 96.56 162 ARG A C 1
ATOM 1244 O O . ARG A 1 162 ? 8.088 -3.837 -6.377 1.00 96.56 162 ARG A O 1
ATOM 1251 N N . ILE A 1 163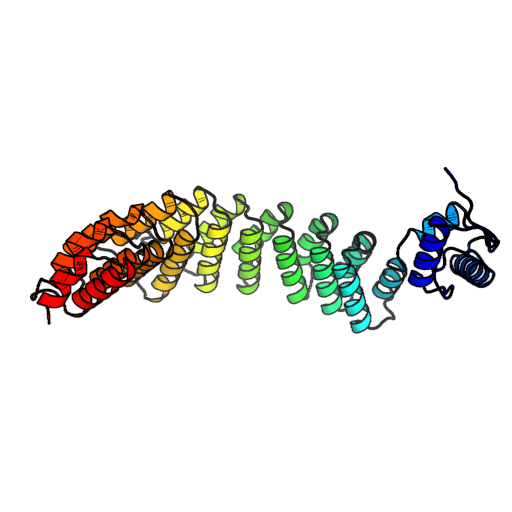 ? 9.579 -2.302 -7.058 1.00 96.75 163 ILE A N 1
ATOM 1252 C CA . ILE A 1 163 ? 10.754 -3.195 -7.016 1.00 96.75 163 ILE A CA 1
ATOM 1253 C C . ILE A 1 163 ? 11.449 -3.203 -5.645 1.00 96.75 163 ILE A C 1
ATOM 1255 O O . ILE A 1 163 ? 12.517 -3.800 -5.508 1.00 96.75 163 ILE A O 1
ATOM 1259 N N . GLU A 1 164 ? 10.878 -2.509 -4.653 1.00 97.12 164 GLU A N 1
ATOM 1260 C CA . GLU A 1 164 ? 11.369 -2.430 -3.273 1.00 97.12 164 GLU A CA 1
ATOM 1261 C C . GLU A 1 164 ? 12.841 -1.974 -3.173 1.00 97.12 164 GLU A C 1
ATOM 1263 O O . GLU A 1 164 ? 13.645 -2.499 -2.393 1.00 97.12 164 GLU A O 1
ATOM 1268 N N . SER A 1 165 ? 13.230 -0.984 -3.987 1.00 97.19 165 SER A N 1
ATOM 1269 C CA . SER A 1 165 ? 14.626 -0.546 -4.060 1.00 97.19 165 SER A CA 1
ATOM 1270 C C . SER A 1 165 ? 15.061 0.228 -2.812 1.00 97.19 165 SER A C 1
ATOM 1272 O O . SER A 1 165 ? 14.685 1.381 -2.599 1.00 97.19 165 SER A O 1
ATOM 1274 N N . LYS A 1 166 ? 15.948 -0.374 -2.013 1.00 96.81 166 LYS A N 1
ATOM 1275 C CA . LYS A 1 166 ? 16.558 0.282 -0.842 1.00 96.81 166 LYS A CA 1
ATOM 1276 C C . LYS A 1 166 ? 17.419 1.491 -1.212 1.00 96.81 166 LYS A C 1
ATOM 1278 O O . LYS A 1 166 ? 17.497 2.442 -0.445 1.00 96.81 166 LYS A O 1
ATOM 1283 N N . GLU A 1 167 ? 18.032 1.476 -2.391 1.00 97.50 167 GLU A N 1
ATOM 1284 C CA . GLU A 1 167 ? 18.854 2.583 -2.902 1.00 97.50 167 GLU A CA 1
ATOM 1285 C C . GLU A 1 167 ? 18.009 3.838 -3.184 1.00 97.50 167 GLU A C 1
ATOM 1287 O O . GLU A 1 167 ? 18.514 4.956 -3.104 1.00 97.50 167 GLU A O 1
ATOM 1292 N N . ALA A 1 168 ? 16.705 3.672 -3.441 1.00 97.88 168 ALA A N 1
ATOM 1293 C CA . ALA A 1 168 ? 15.779 4.780 -3.654 1.00 97.88 168 ALA A CA 1
ATOM 1294 C C . ALA A 1 168 ? 15.304 5.450 -2.356 1.00 97.88 168 ALA A C 1
ATOM 1296 O O . ALA A 1 168 ? 14.731 6.533 -2.418 1.00 97.88 168 ALA A O 1
ATOM 1297 N N . VAL A 1 169 ? 15.551 4.864 -1.180 1.00 98.25 169 VAL A N 1
ATOM 1298 C CA . VAL A 1 169 ? 14.992 5.356 0.092 1.00 98.25 169 VAL A CA 1
ATOM 1299 C C . VAL A 1 169 ? 15.386 6.806 0.377 1.00 98.25 169 VAL A C 1
ATOM 1301 O O . VAL A 1 169 ? 14.514 7.622 0.657 1.00 98.25 169 VAL A O 1
ATOM 1304 N N . GLN A 1 170 ? 16.669 7.158 0.267 1.00 97.94 170 GLN A N 1
ATOM 1305 C CA . GLN A 1 170 ? 17.123 8.530 0.534 1.00 97.94 170 GLN A CA 1
ATOM 1306 C C . GLN A 1 170 ? 16.617 9.544 -0.510 1.00 97.94 170 GLN A C 1
ATOM 1308 O O . GLN A 1 170 ? 16.099 10.588 -0.107 1.00 97.94 170 GLN A O 1
ATOM 1313 N N . PRO A 1 171 ? 16.666 9.255 -1.829 1.00 98.00 171 PRO A N 1
ATOM 1314 C CA . PRO A 1 171 ? 15.987 10.078 -2.831 1.00 98.00 171 PRO A CA 1
ATOM 1315 C C . PRO A 1 171 ? 14.499 10.309 -2.536 1.00 98.00 171 PRO A C 1
ATOM 1317 O O . PRO A 1 171 ? 14.035 11.444 -2.605 1.00 98.00 171 PRO A O 1
ATOM 1320 N N . LEU A 1 172 ? 13.761 9.266 -2.150 1.00 98.19 172 LEU A N 1
ATOM 1321 C CA . LEU A 1 172 ? 12.339 9.369 -1.815 1.00 98.19 172 LEU A CA 1
ATOM 1322 C C . LEU A 1 172 ? 12.107 10.186 -0.534 1.00 98.19 172 LEU A C 1
ATOM 1324 O O . LEU A 1 172 ? 11.202 11.016 -0.502 1.00 98.19 172 LEU A O 1
ATOM 1328 N N . ILE A 1 173 ? 12.952 10.028 0.493 1.00 97.81 173 ILE A N 1
ATOM 1329 C CA . ILE A 1 173 ? 12.919 10.863 1.707 1.00 97.81 173 ILE A CA 1
ATOM 1330 C C . ILE A 1 173 ? 13.121 12.345 1.358 1.00 97.81 173 ILE A C 1
ATOM 1332 O O . ILE A 1 173 ? 12.442 13.216 1.907 1.00 97.81 173 ILE A O 1
ATOM 1336 N N . ASN A 1 174 ? 14.025 12.652 0.426 1.00 96.25 174 ASN A N 1
ATOM 1337 C CA . ASN A 1 174 ? 14.226 14.022 -0.031 1.00 96.25 174 ASN A CA 1
ATOM 1338 C C . ASN A 1 174 ? 12.962 14.591 -0.702 1.00 96.25 174 ASN A C 1
ATOM 1340 O O . ASN A 1 174 ? 12.605 15.737 -0.443 1.00 96.25 174 ASN A O 1
ATOM 1344 N N . ILE A 1 175 ? 12.237 13.801 -1.503 1.00 95.69 175 ILE A N 1
ATOM 1345 C CA . ILE A 1 175 ? 10.981 14.246 -2.139 1.00 95.69 175 ILE A CA 1
ATOM 1346 C C . ILE A 1 175 ? 9.932 14.583 -1.081 1.00 95.69 175 ILE A C 1
ATOM 1348 O O . ILE A 1 175 ? 9.391 15.686 -1.084 1.00 95.69 175 ILE A O 1
ATOM 1352 N N . ILE A 1 176 ? 9.678 13.678 -0.131 1.00 94.50 176 ILE A N 1
ATOM 1353 C CA . ILE A 1 176 ? 8.617 13.886 0.869 1.00 94.50 176 ILE A CA 1
ATOM 1354 C C . ILE A 1 176 ? 8.902 15.072 1.807 1.00 94.50 176 ILE A C 1
ATOM 1356 O O . ILE A 1 176 ? 7.979 15.572 2.441 1.00 94.50 176 ILE A O 1
ATOM 1360 N N . THR A 1 177 ? 10.160 15.521 1.900 1.00 90.25 177 THR A N 1
ATOM 1361 C CA . THR A 1 177 ? 10.582 16.628 2.776 1.00 90.25 177 THR A CA 1
ATOM 1362 C C . THR A 1 177 ? 10.784 17.959 2.053 1.00 90.25 177 THR A C 1
ATOM 1364 O O . THR A 1 177 ? 10.682 19.003 2.691 1.00 90.25 177 THR A O 1
ATOM 1367 N N . THR A 1 178 ? 11.088 17.953 0.752 1.00 90.12 178 THR A N 1
ATOM 1368 C CA . THR A 1 178 ? 11.482 19.174 0.021 1.00 90.12 178 THR A CA 1
ATOM 1369 C C . THR A 1 178 ? 10.575 19.525 -1.152 1.00 90.12 178 THR A C 1
ATOM 1371 O O . THR A 1 178 ? 10.556 20.689 -1.565 1.00 90.12 178 THR A O 1
ATOM 1374 N N . ASP A 1 179 ? 9.817 18.565 -1.690 1.00 90.25 179 ASP A N 1
ATOM 1375 C CA . ASP A 1 179 ? 8.971 18.810 -2.853 1.00 90.25 179 ASP A CA 1
ATOM 1376 C C . ASP A 1 179 ? 7.728 19.618 -2.462 1.00 90.25 179 ASP A C 1
ATOM 1378 O O . ASP A 1 179 ? 7.046 19.331 -1.473 1.00 90.25 179 ASP A O 1
ATOM 1382 N N . ARG A 1 180 ? 7.430 20.658 -3.244 1.00 87.06 180 ARG A N 1
ATOM 1383 C CA . ARG A 1 180 ? 6.280 21.540 -3.004 1.00 87.06 180 ARG A CA 1
ATOM 1384 C C . ARG A 1 180 ? 4.975 20.908 -3.464 1.00 87.06 180 ARG A C 1
ATOM 1386 O O . ARG A 1 180 ? 3.930 21.220 -2.896 1.00 87.06 180 ARG A O 1
ATOM 1393 N N . ASP A 1 181 ? 5.035 20.019 -4.444 1.00 89.12 181 ASP A N 1
ATOM 1394 C CA . ASP A 1 181 ? 3.872 19.361 -5.009 1.00 89.12 181 ASP A CA 1
ATOM 1395 C C . ASP A 1 181 ? 3.432 18.188 -4.119 1.00 89.12 181 ASP A C 1
ATOM 1397 O O . ASP A 1 181 ? 4.171 17.227 -3.879 1.00 89.12 181 ASP A O 1
ATOM 1401 N N . SER A 1 182 ? 2.204 18.272 -3.603 1.00 88.81 182 SER A N 1
ATOM 1402 C CA . SER A 1 182 ? 1.623 17.235 -2.751 1.00 88.81 182 SER A CA 1
ATOM 1403 C C . SER A 1 182 ? 1.463 15.902 -3.478 1.00 88.81 182 SER A C 1
ATOM 1405 O O . SER A 1 182 ? 1.525 14.866 -2.819 1.00 88.81 182 SER A O 1
ATOM 1407 N N . PHE A 1 183 ? 1.329 15.903 -4.808 1.00 92.06 183 PHE A N 1
ATOM 1408 C CA . PHE A 1 183 ? 1.249 14.689 -5.615 1.00 92.06 183 PHE A CA 1
ATOM 1409 C C . PHE A 1 183 ? 2.562 13.897 -5.581 1.00 92.06 183 PHE A C 1
ATOM 1411 O O . PHE A 1 183 ? 2.557 12.692 -5.331 1.00 92.06 183 PHE A O 1
ATOM 1418 N N . PHE A 1 184 ? 3.706 14.566 -5.744 1.00 93.56 184 PHE A N 1
ATOM 1419 C CA . PHE A 1 184 ? 5.010 13.900 -5.681 1.00 93.56 184 PHE A CA 1
ATOM 1420 C C . PHE A 1 184 ? 5.343 13.423 -4.267 1.00 93.56 184 PHE A C 1
ATOM 1422 O O . PHE A 1 184 ? 5.839 12.305 -4.102 1.00 93.56 184 PHE A O 1
ATOM 1429 N N . ARG A 1 185 ? 4.999 14.213 -3.237 1.00 94.44 185 ARG A N 1
ATOM 1430 C CA . ARG A 1 185 ? 5.098 13.753 -1.842 1.00 94.44 185 ARG A CA 1
ATOM 1431 C C . ARG A 1 185 ? 4.234 12.516 -1.606 1.00 94.44 185 ARG A C 1
ATOM 1433 O O . ARG A 1 185 ? 4.720 11.558 -1.016 1.00 94.44 185 ARG A O 1
ATOM 1440 N N . PHE A 1 186 ? 2.994 12.513 -2.095 1.00 94.56 186 PHE A N 1
ATOM 1441 C CA . PHE A 1 186 ? 2.076 11.381 -1.981 1.00 94.56 186 PHE A CA 1
ATOM 1442 C C . PHE A 1 186 ? 2.704 10.104 -2.557 1.00 94.56 186 PHE A C 1
ATOM 1444 O O . PHE A 1 186 ? 2.900 9.134 -1.829 1.00 94.56 186 PHE A O 1
ATOM 1451 N N . ILE A 1 187 ? 3.115 10.111 -3.827 1.00 95.81 187 ILE A N 1
ATOM 1452 C CA . ILE A 1 187 ? 3.641 8.895 -4.472 1.00 95.81 187 ILE A CA 1
ATOM 1453 C C . ILE A 1 187 ? 4.944 8.435 -3.802 1.00 95.81 187 ILE A C 1
ATOM 1455 O O . ILE A 1 187 ? 5.174 7.237 -3.638 1.00 95.81 187 ILE A O 1
ATOM 1459 N N . ALA A 1 188 ? 5.793 9.368 -3.358 1.00 97.44 188 ALA A N 1
ATOM 1460 C CA . ALA A 1 188 ? 7.024 9.019 -2.658 1.00 97.44 188 ALA A CA 1
ATOM 1461 C C . ALA A 1 188 ? 6.764 8.386 -1.277 1.00 97.44 188 ALA A C 1
ATOM 1463 O O . ALA A 1 188 ? 7.448 7.427 -0.919 1.00 97.44 188 ALA A O 1
ATOM 1464 N N . ILE A 1 189 ? 5.756 8.848 -0.526 1.00 97.38 189 ILE A N 1
ATOM 1465 C CA . ILE A 1 189 ? 5.324 8.201 0.725 1.00 97.38 189 ILE A CA 1
ATOM 1466 C C . ILE A 1 189 ? 4.812 6.784 0.444 1.00 97.38 189 ILE A C 1
ATOM 1468 O O . ILE A 1 189 ? 5.188 5.849 1.156 1.00 97.38 189 ILE A O 1
ATOM 1472 N N . GLU A 1 190 ? 3.993 6.604 -0.596 1.00 96.56 190 GLU A N 1
ATOM 1473 C CA . GLU A 1 190 ? 3.492 5.282 -0.983 1.00 96.56 190 GLU A CA 1
ATOM 1474 C C . GLU A 1 190 ? 4.651 4.332 -1.321 1.00 96.56 190 GLU A C 1
ATOM 1476 O O . GLU A 1 190 ? 4.717 3.215 -0.801 1.00 96.56 190 GLU A O 1
ATOM 1481 N N . ALA A 1 191 ? 5.607 4.795 -2.131 1.00 97.88 191 ALA A N 1
ATOM 1482 C CA . ALA A 1 191 ? 6.793 4.029 -2.493 1.00 97.88 191 ALA A CA 1
ATOM 1483 C C . ALA A 1 191 ? 7.629 3.641 -1.262 1.00 97.88 191 ALA A C 1
ATOM 1485 O O . ALA A 1 191 ? 8.030 2.485 -1.139 1.00 97.88 191 ALA A O 1
ATOM 1486 N N . LEU A 1 192 ? 7.840 4.559 -0.311 1.00 97.94 192 LEU A N 1
ATOM 1487 C CA . LEU A 1 192 ? 8.545 4.270 0.946 1.00 97.94 192 LEU A CA 1
ATOM 1488 C C . LEU A 1 192 ? 7.821 3.216 1.794 1.00 97.94 192 LEU A C 1
ATOM 1490 O O . LEU A 1 192 ? 8.474 2.332 2.355 1.00 97.94 192 LEU A O 1
ATOM 1494 N N . GLY A 1 193 ? 6.488 3.278 1.852 1.00 96.12 193 GLY A N 1
ATOM 1495 C CA . GLY A 1 193 ? 5.661 2.267 2.510 1.00 96.12 193 GLY A CA 1
ATOM 1496 C C . GLY A 1 193 ? 5.809 0.884 1.872 1.00 96.12 193 GLY A C 1
ATOM 1497 O O . GLY A 1 193 ? 5.934 -0.102 2.593 1.00 96.12 193 GLY A O 1
ATOM 1498 N N . ARG A 1 194 ? 5.864 0.805 0.533 1.00 96.88 194 ARG A N 1
ATOM 1499 C CA . ARG A 1 194 ? 6.106 -0.453 -0.204 1.00 96.88 194 ARG A CA 1
ATOM 1500 C C . ARG A 1 194 ? 7.515 -1.007 0.024 1.00 96.88 194 ARG A C 1
ATOM 1502 O O . ARG A 1 194 ? 7.661 -2.203 0.227 1.00 96.88 194 ARG A O 1
ATOM 1509 N N . ILE A 1 195 ? 8.537 -0.146 0.071 1.00 97.38 195 ILE A N 1
ATOM 1510 C CA . ILE A 1 195 ? 9.930 -0.551 0.351 1.00 97.38 195 ILE A CA 1
ATOM 1511 C C . ILE A 1 195 ? 10.097 -1.060 1.797 1.00 97.38 195 ILE A C 1
ATOM 1513 O O . ILE A 1 195 ? 11.048 -1.786 2.096 1.00 97.38 195 ILE A O 1
ATOM 1517 N N . LYS A 1 196 ? 9.200 -0.669 2.715 1.00 95.25 196 LYS A N 1
ATOM 1518 C CA . LYS A 1 196 ? 9.230 -1.030 4.144 1.00 95.25 196 LYS A CA 1
ATOM 1519 C C . LYS A 1 196 ? 10.551 -0.662 4.844 1.00 95.25 196 LYS A C 1
ATOM 1521 O O . LYS A 1 196 ? 11.022 -1.361 5.745 1.00 95.25 196 LYS A O 1
ATOM 1526 N N . SER A 1 197 ? 11.189 0.442 4.438 1.00 91.69 197 SER A N 1
ATOM 1527 C CA . SER A 1 197 ? 12.469 0.861 5.028 1.00 91.69 197 SER A CA 1
ATOM 1528 C C . SER A 1 197 ? 12.283 1.592 6.356 1.00 91.69 197 SER A C 1
ATOM 1530 O O . SER A 1 197 ? 11.610 2.619 6.430 1.00 91.69 197 SER A O 1
ATOM 1532 N N . LYS A 1 198 ? 12.979 1.127 7.401 1.00 93.19 198 LYS A N 1
ATOM 1533 C CA . LYS A 1 198 ? 13.003 1.788 8.718 1.00 93.19 198 LYS A CA 1
ATOM 1534 C C . LYS A 1 198 ? 13.588 3.202 8.676 1.00 93.19 198 LYS A C 1
ATOM 1536 O O . LYS A 1 198 ? 13.244 4.024 9.517 1.00 93.19 198 LYS A O 1
ATOM 1541 N N . GLU A 1 199 ? 14.440 3.503 7.698 1.00 95.06 199 GLU A N 1
ATOM 1542 C CA . GLU A 1 199 ? 15.006 4.847 7.516 1.00 95.06 199 GLU A CA 1
ATOM 1543 C C . GLU A 1 199 ? 13.925 5.892 7.197 1.00 95.06 199 GLU A C 1
ATOM 1545 O O . GLU A 1 199 ? 14.092 7.065 7.520 1.00 95.06 199 GLU A O 1
ATOM 1550 N N . ALA A 1 200 ? 12.791 5.466 6.627 1.00 96.38 200 ALA A N 1
ATOM 1551 C CA . ALA A 1 200 ? 11.662 6.336 6.317 1.00 96.38 200 ALA A CA 1
ATOM 1552 C C . ALA A 1 200 ? 10.829 6.714 7.552 1.00 96.38 200 ALA A C 1
ATOM 1554 O O . ALA A 1 200 ? 10.076 7.683 7.505 1.00 96.38 200 ALA A O 1
ATOM 1555 N N . VAL A 1 201 ? 10.964 5.990 8.670 1.00 94.38 201 VAL A N 1
ATOM 1556 C CA . VAL A 1 201 ? 10.090 6.152 9.843 1.00 94.38 201 VAL A CA 1
ATOM 1557 C C . VAL A 1 201 ? 10.175 7.562 10.422 1.00 94.38 201 VAL A C 1
ATOM 1559 O O . VAL A 1 201 ? 9.147 8.206 10.606 1.00 94.38 201 VAL A O 1
ATOM 1562 N N . GLN A 1 202 ? 11.380 8.081 10.677 1.00 93.50 202 GLN A N 1
ATOM 1563 C CA . GLN A 1 202 ? 11.523 9.417 11.266 1.00 93.50 202 GLN A CA 1
ATOM 1564 C C . GLN A 1 202 ? 11.065 10.548 10.321 1.00 93.50 202 GLN A C 1
ATOM 1566 O O . GLN A 1 202 ? 10.354 11.440 10.788 1.00 93.50 202 GLN A O 1
ATOM 1571 N N . PRO A 1 203 ? 11.395 10.528 9.015 1.00 94.81 203 PRO A N 1
ATOM 1572 C CA . PRO A 1 203 ? 10.802 11.447 8.043 1.00 94.81 203 PRO A CA 1
ATOM 1573 C C . PRO A 1 203 ? 9.268 11.415 8.015 1.00 94.81 203 PRO A C 1
ATOM 1575 O O . PRO A 1 203 ? 8.643 12.471 8.074 1.00 94.81 203 PRO A O 1
ATOM 1578 N N . LEU A 1 204 ? 8.652 10.228 8.007 1.00 93.75 204 LEU A N 1
ATOM 1579 C CA . LEU A 1 204 ? 7.191 10.084 8.024 1.00 93.75 204 LEU A CA 1
ATOM 1580 C C . LEU A 1 204 ? 6.574 10.622 9.326 1.00 93.75 204 LEU A C 1
ATOM 1582 O O . LEU A 1 204 ? 5.547 11.294 9.287 1.00 93.75 204 LEU A O 1
ATOM 1586 N N . ILE A 1 205 ? 7.227 10.410 10.475 1.00 88.56 205 ILE A N 1
ATOM 1587 C CA . ILE A 1 205 ? 6.818 11.014 11.756 1.00 88.56 205 ILE A CA 1
ATOM 1588 C C . ILE A 1 205 ? 6.828 12.542 11.677 1.00 88.56 205 ILE A C 1
ATOM 1590 O O . ILE A 1 205 ? 5.939 13.186 12.232 1.00 88.56 205 ILE A O 1
ATOM 1594 N N . ASN A 1 206 ? 7.836 13.129 11.030 1.00 88.44 206 ASN A N 1
ATOM 1595 C CA . ASN A 1 206 ? 7.935 14.580 10.906 1.00 88.44 206 ASN A CA 1
ATOM 1596 C C . ASN A 1 206 ? 6.799 15.141 10.041 1.00 88.44 206 ASN A C 1
ATOM 1598 O O . ASN A 1 206 ? 6.218 16.145 10.430 1.00 88.44 206 ASN A O 1
ATOM 1602 N N . ILE A 1 207 ? 6.433 14.453 8.951 1.00 88.06 207 ILE A N 1
ATOM 1603 C CA . ILE A 1 207 ? 5.269 14.808 8.121 1.00 88.06 207 ILE A CA 1
ATOM 1604 C C . ILE A 1 207 ? 3.988 14.779 8.950 1.00 88.06 207 ILE A C 1
ATOM 1606 O O . ILE A 1 207 ? 3.194 15.706 8.884 1.00 88.06 207 ILE A O 1
ATOM 1610 N N . ILE A 1 208 ? 3.804 13.752 9.783 1.00 83.62 208 ILE A N 1
ATOM 1611 C CA . ILE A 1 208 ? 2.589 13.638 10.600 1.00 83.62 208 ILE A CA 1
ATOM 1612 C C . ILE A 1 208 ? 2.480 14.758 11.649 1.00 83.62 208 ILE A C 1
ATOM 1614 O O . ILE A 1 208 ? 1.382 15.132 12.055 1.00 83.62 208 ILE A O 1
ATOM 1618 N N . LYS A 1 209 ? 3.617 15.290 12.107 1.00 80.25 209 LYS A N 1
ATOM 1619 C CA . LYS A 1 209 ? 3.676 16.380 13.091 1.00 80.25 209 LYS A CA 1
ATOM 1620 C C . LYS A 1 209 ? 3.554 17.771 12.476 1.00 80.25 209 LYS A C 1
ATOM 1622 O O . LYS A 1 209 ? 3.410 18.731 13.230 1.00 80.25 209 LYS A O 1
ATOM 1627 N N . ASP A 1 210 ? 3.664 17.883 11.159 1.00 79.81 210 ASP A N 1
ATOM 1628 C CA . ASP A 1 210 ? 3.584 19.154 10.459 1.00 79.81 210 ASP A CA 1
ATOM 1629 C C . ASP A 1 210 ? 2.117 19.578 10.305 1.00 79.81 210 ASP A C 1
ATOM 1631 O O . ASP A 1 210 ? 1.325 18.921 9.627 1.00 79.81 210 ASP A O 1
ATOM 1635 N N . THR A 1 211 ? 1.752 20.682 10.961 1.00 68.75 211 THR A N 1
ATOM 1636 C CA . THR A 1 211 ? 0.381 21.208 10.993 1.00 68.75 211 THR A CA 1
ATOM 1637 C C . THR A 1 211 ? -0.080 21.766 9.653 1.00 68.75 211 THR A C 1
ATOM 1639 O O . THR A 1 211 ? -1.284 21.885 9.443 1.00 68.75 211 THR A O 1
ATOM 1642 N N . ASP A 1 212 ? 0.852 22.086 8.756 1.00 76.06 212 ASP A N 1
ATOM 1643 C CA . ASP A 1 212 ? 0.549 22.661 7.444 1.00 76.06 212 ASP A CA 1
ATOM 1644 C C . ASP A 1 212 ? 0.400 21.577 6.359 1.00 76.06 212 ASP A C 1
ATOM 1646 O O . ASP A 1 212 ? 0.118 21.872 5.194 1.00 76.06 212 ASP A O 1
ATOM 1650 N N . THR A 1 213 ? 0.582 20.302 6.723 1.00 78.56 213 THR A N 1
ATOM 1651 C CA . THR A 1 213 ? 0.461 19.177 5.794 1.00 78.56 213 THR A CA 1
ATOM 1652 C C . THR A 1 213 ? -1.003 18.797 5.550 1.00 78.56 213 THR A C 1
ATOM 1654 O O . THR A 1 213 ? -1.797 18.629 6.472 1.00 78.56 213 THR A O 1
ATOM 1657 N N . ASP A 1 214 ? -1.348 18.590 4.275 1.00 82.00 214 ASP A N 1
ATOM 1658 C CA . ASP A 1 214 ? -2.666 18.117 3.833 1.00 82.00 214 ASP A CA 1
ATOM 1659 C C . ASP A 1 214 ? -3.059 16.789 4.509 1.00 82.00 214 ASP A C 1
ATOM 1661 O O . ASP A 1 214 ? -2.268 15.840 4.555 1.00 82.00 214 ASP A O 1
ATOM 1665 N N . SER A 1 215 ? -4.312 16.689 4.965 1.00 81.50 215 SER A N 1
ATOM 1666 C CA . SER A 1 215 ? -4.864 15.486 5.606 1.00 81.50 215 SER A CA 1
ATOM 1667 C C . SER A 1 215 ? -4.650 14.205 4.790 1.00 81.50 215 SER A C 1
ATOM 1669 O O . SER A 1 215 ? -4.400 13.147 5.364 1.00 81.50 215 SER A O 1
ATOM 1671 N N . SER A 1 216 ? -4.684 14.284 3.461 1.00 84.38 216 SER A N 1
ATOM 1672 C CA . SER A 1 216 ? -4.446 13.158 2.550 1.00 84.38 216 SER A CA 1
ATOM 1673 C C . SER A 1 216 ? -3.009 12.637 2.652 1.00 84.38 216 SER A C 1
ATOM 1675 O O . SER A 1 216 ? -2.780 11.428 2.683 1.00 84.38 216 SER A O 1
ATOM 1677 N N . VAL A 1 217 ? -2.037 13.548 2.758 1.00 87.50 217 VAL A N 1
ATOM 1678 C CA . VAL A 1 217 ? -0.611 13.226 2.918 1.00 87.50 217 VAL A CA 1
ATOM 1679 C C . VAL A 1 217 ? -0.350 12.656 4.316 1.00 87.50 217 VAL A C 1
ATOM 1681 O O . VAL A 1 217 ? 0.382 11.674 4.444 1.00 87.50 217 VAL A O 1
ATOM 1684 N N . LEU A 1 218 ? -1.001 13.201 5.352 1.00 88.00 218 LEU A N 1
ATOM 1685 C CA . LEU A 1 218 ? -0.940 12.673 6.723 1.00 88.00 218 LEU A CA 1
ATOM 1686 C C . LEU A 1 218 ? -1.462 11.232 6.800 1.00 88.00 218 LEU A C 1
ATOM 1688 O O . LEU A 1 218 ? -0.798 10.353 7.352 1.00 88.00 218 LEU A O 1
ATOM 1692 N N . ILE A 1 219 ? -2.642 10.981 6.224 1.00 88.25 219 ILE A N 1
ATOM 1693 C CA . ILE A 1 219 ? -3.263 9.653 6.190 1.00 88.25 219 ILE A CA 1
ATOM 1694 C C . ILE A 1 219 ? -2.358 8.670 5.448 1.00 88.25 219 ILE A C 1
ATOM 1696 O O . ILE A 1 219 ? -2.125 7.564 5.934 1.00 88.25 219 ILE A O 1
ATOM 1700 N N . LEU A 1 220 ? -1.788 9.066 4.309 1.00 91.81 220 LEU A N 1
ATOM 1701 C CA . LEU A 1 220 ? -0.879 8.189 3.583 1.00 91.81 220 LEU A CA 1
ATOM 1702 C C . LEU A 1 220 ? 0.404 7.897 4.376 1.00 91.81 220 LEU A C 1
ATOM 1704 O O . LEU A 1 220 ? 0.857 6.754 4.389 1.00 91.81 220 LEU A O 1
ATOM 1708 N N . ALA A 1 221 ? 0.966 8.881 5.084 1.00 93.00 221 ALA A N 1
ATOM 1709 C CA . ALA A 1 221 ? 2.127 8.665 5.948 1.00 93.00 221 ALA A CA 1
ATOM 1710 C C . ALA A 1 221 ? 1.825 7.661 7.073 1.00 93.00 221 ALA A C 1
ATOM 1712 O O . ALA A 1 221 ? 2.665 6.821 7.396 1.00 93.00 221 ALA A O 1
ATOM 1713 N N . ILE A 1 222 ? 0.607 7.693 7.620 1.00 92.81 222 ILE A N 1
ATOM 1714 C CA . ILE A 1 222 ? 0.108 6.714 8.594 1.00 92.81 222 ILE A CA 1
ATOM 1715 C C . ILE A 1 222 ? 0.051 5.306 7.984 1.00 92.81 222 ILE A C 1
ATOM 1717 O O . ILE A 1 222 ? 0.569 4.368 8.588 1.00 92.81 222 ILE A O 1
ATOM 1721 N N . TYR A 1 223 ? -0.498 5.146 6.776 1.00 93.69 223 TYR A N 1
ATOM 1722 C CA . TYR A 1 223 ? -0.494 3.852 6.079 1.00 93.69 223 TYR A CA 1
ATOM 1723 C C . TYR A 1 223 ? 0.923 3.364 5.756 1.00 93.69 223 TYR A C 1
ATOM 1725 O O . TYR A 1 223 ? 1.218 2.183 5.926 1.00 93.69 223 TYR A O 1
ATOM 1733 N N . ALA A 1 224 ? 1.826 4.259 5.347 1.00 95.62 224 ALA A N 1
ATOM 1734 C CA . ALA A 1 224 ? 3.218 3.912 5.082 1.00 95.62 224 ALA A CA 1
ATOM 1735 C C . ALA A 1 224 ? 3.943 3.432 6.351 1.00 95.62 224 ALA A C 1
ATOM 1737 O O . ALA A 1 224 ? 4.625 2.410 6.303 1.00 95.62 224 ALA A O 1
ATOM 1738 N N . LEU A 1 225 ? 3.751 4.102 7.497 1.00 94.31 225 LEU A N 1
ATOM 1739 C CA . LEU A 1 225 ? 4.237 3.619 8.797 1.00 94.31 225 LEU A CA 1
ATOM 1740 C C . LEU A 1 225 ? 3.639 2.255 9.154 1.00 94.31 225 LEU A C 1
ATOM 1742 O O . LEU A 1 225 ? 4.363 1.379 9.626 1.00 94.31 225 LEU A O 1
ATOM 1746 N N . GLY A 1 226 ? 2.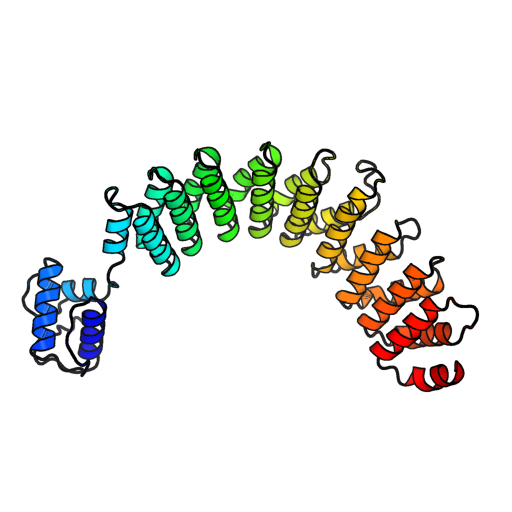346 2.072 8.879 1.00 93.12 226 GLY A N 1
ATOM 1747 C CA . GLY A 1 226 ? 1.648 0.799 9.013 1.00 93.12 226 GLY A CA 1
ATOM 1748 C C . GLY A 1 226 ? 2.332 -0.331 8.263 1.00 93.12 226 GLY A C 1
ATOM 1749 O O . GLY A 1 226 ? 2.638 -1.345 8.869 1.00 93.12 226 GLY A O 1
ATOM 1750 N N . ASN A 1 227 ? 2.647 -0.116 6.985 1.00 93.94 227 ASN A N 1
ATOM 1751 C CA . ASN A 1 227 ? 3.294 -1.107 6.123 1.00 93.94 227 ASN A CA 1
ATOM 1752 C C . ASN A 1 227 ? 4.748 -1.415 6.518 1.00 93.94 227 ASN A C 1
ATOM 1754 O O . ASN A 1 227 ? 5.234 -2.510 6.234 1.00 93.94 227 ASN A O 1
ATOM 1758 N N . ILE A 1 228 ? 5.457 -0.464 7.143 1.00 93.31 228 ILE A N 1
ATOM 1759 C CA . ILE A 1 228 ? 6.838 -0.663 7.617 1.00 93.31 228 ILE A CA 1
ATOM 1760 C C . ILE A 1 228 ? 6.884 -1.620 8.822 1.00 93.31 228 ILE A C 1
ATOM 1762 O O . ILE A 1 228 ? 7.872 -2.336 8.982 1.00 93.31 228 ILE A O 1
ATOM 1766 N N . GLU A 1 229 ? 5.848 -1.628 9.670 1.00 87.00 229 GLU A N 1
ATOM 1767 C CA . GLU A 1 229 ? 5.664 -2.572 10.794 1.00 87.00 229 GLU A CA 1
ATOM 1768 C C . GLU A 1 229 ? 6.841 -2.631 11.796 1.00 87.00 229 GLU A C 1
ATOM 1770 O O . GLU A 1 229 ? 7.005 -3.590 12.553 1.00 87.00 229 GLU A O 1
ATOM 1775 N N . SER A 1 230 ? 7.701 -1.606 11.840 1.00 88.75 230 SER A N 1
ATOM 1776 C CA . SER A 1 230 ? 8.782 -1.550 12.827 1.00 88.75 230 SER A CA 1
ATOM 1777 C C . SER A 1 230 ? 8.244 -1.147 14.199 1.00 88.75 230 SER A C 1
ATOM 1779 O O . SER A 1 230 ? 7.253 -0.426 14.305 1.00 88.75 230 SER A O 1
ATOM 1781 N N . LYS A 1 231 ? 8.934 -1.543 15.275 1.00 88.00 231 LYS A N 1
ATOM 1782 C CA . LYS A 1 231 ? 8.585 -1.124 16.642 1.00 88.00 231 LYS A CA 1
ATOM 1783 C C . LYS A 1 231 ? 8.482 0.401 16.762 1.00 88.00 231 LYS A C 1
ATOM 1785 O O . LYS A 1 231 ? 7.597 0.915 17.437 1.00 88.00 231 LYS A O 1
ATOM 1790 N N . GLU A 1 232 ? 9.377 1.120 16.094 1.00 87.75 232 GLU A N 1
ATOM 1791 C CA . GLU A 1 232 ? 9.393 2.581 16.041 1.00 87.75 232 GLU A CA 1
ATOM 1792 C C . GLU A 1 232 ? 8.186 3.137 15.271 1.00 87.75 232 GLU A C 1
ATOM 1794 O O . GLU A 1 232 ? 7.587 4.113 15.715 1.00 87.75 232 GLU A O 1
ATOM 1799 N N . ALA A 1 233 ? 7.795 2.501 14.161 1.00 89.38 233 ALA A N 1
ATOM 1800 C CA . ALA A 1 233 ? 6.612 2.874 13.390 1.00 89.38 233 ALA A CA 1
ATOM 1801 C C . ALA A 1 233 ? 5.315 2.625 14.177 1.00 89.38 233 ALA A C 1
ATOM 1803 O O . ALA A 1 233 ? 4.455 3.500 14.238 1.00 89.38 233 ALA A O 1
ATOM 1804 N N . ILE A 1 234 ? 5.210 1.485 14.867 1.00 88.25 234 ILE A N 1
ATOM 1805 C CA . ILE A 1 234 ? 4.096 1.185 15.775 1.00 88.25 234 ILE A CA 1
ATOM 1806 C C . ILE A 1 234 ? 4.045 2.230 16.892 1.00 88.25 234 ILE A C 1
ATOM 1808 O O . ILE A 1 234 ? 2.995 2.817 17.133 1.00 88.25 234 ILE A O 1
ATOM 1812 N N . GLN A 1 235 ? 5.176 2.544 17.532 1.00 86.88 235 GLN A N 1
ATOM 1813 C CA . GLN A 1 235 ? 5.215 3.571 18.576 1.00 86.88 235 GLN A CA 1
ATOM 1814 C C . GLN A 1 235 ? 4.803 4.952 18.049 1.00 86.88 235 GLN A C 1
ATOM 1816 O O . GLN A 1 235 ? 4.125 5.703 18.751 1.00 86.88 235 GLN A O 1
ATOM 1821 N N . ALA A 1 236 ? 5.184 5.293 16.819 1.00 84.94 236 ALA A N 1
ATOM 1822 C CA . ALA A 1 236 ? 4.741 6.516 16.168 1.00 84.94 236 ALA A CA 1
ATOM 1823 C C . ALA A 1 236 ? 3.224 6.538 15.960 1.00 84.94 236 ALA A C 1
ATOM 1825 O O . ALA A 1 236 ? 2.587 7.512 16.349 1.00 84.94 236 ALA A O 1
ATOM 1826 N N . LEU A 1 237 ? 2.643 5.462 15.425 1.00 86.62 237 LEU A N 1
ATOM 1827 C CA . LEU A 1 237 ? 1.195 5.323 15.255 1.00 86.62 237 LEU A CA 1
ATOM 1828 C C . LEU A 1 237 ? 0.458 5.443 16.594 1.00 86.62 237 LEU A C 1
ATOM 1830 O O . LEU A 1 237 ? -0.524 6.174 16.691 1.00 86.62 237 LEU A O 1
ATOM 1834 N N . ILE A 1 238 ? 0.977 4.817 17.655 1.00 83.88 238 ILE A N 1
ATOM 1835 C CA . ILE A 1 238 ? 0.441 4.959 19.015 1.00 83.88 238 ILE A CA 1
ATOM 1836 C C . ILE A 1 238 ? 0.448 6.431 19.438 1.00 83.88 238 ILE A C 1
ATOM 1838 O O . ILE A 1 238 ? -0.569 6.936 19.905 1.00 83.88 238 ILE A O 1
ATOM 1842 N N . ASN A 1 239 ? 1.558 7.143 19.236 1.00 80.00 239 ASN A N 1
ATOM 1843 C CA . ASN A 1 239 ? 1.669 8.555 19.607 1.00 80.00 239 ASN A CA 1
ATOM 1844 C C . ASN A 1 239 ? 0.713 9.461 18.815 1.00 80.00 239 ASN A C 1
ATOM 1846 O O . ASN A 1 239 ? 0.282 10.478 19.347 1.00 80.00 239 ASN A O 1
ATOM 1850 N N . VAL A 1 240 ? 0.379 9.102 17.571 1.00 77.31 240 VAL A N 1
ATOM 1851 C CA . VAL A 1 240 ? -0.608 9.821 16.744 1.00 77.31 240 VAL A CA 1
ATOM 1852 C C . VAL A 1 240 ? -2.024 9.628 17.279 1.00 77.31 240 VAL A C 1
ATOM 1854 O O . VAL A 1 240 ? -2.838 10.550 17.231 1.00 77.31 240 VAL A O 1
ATOM 1857 N N . VAL A 1 241 ? -2.337 8.439 17.800 1.00 74.44 241 VAL A N 1
ATOM 1858 C CA . VAL A 1 241 ? -3.668 8.170 18.350 1.00 74.44 241 VAL A CA 1
ATOM 1859 C C . VAL A 1 241 ? -3.818 8.683 19.782 1.00 74.44 241 VAL A C 1
ATOM 1861 O O . VAL A 1 241 ? -4.928 9.046 20.162 1.00 74.44 241 VAL A O 1
ATOM 1864 N N . GLN A 1 242 ? -2.750 8.762 20.579 1.00 72.38 242 GLN A N 1
ATOM 1865 C CA . GLN A 1 242 ? -2.828 9.267 21.954 1.00 72.38 242 GLN A CA 1
ATOM 1866 C C . GLN A 1 242 ? -3.037 10.796 22.021 1.00 72.38 242 GLN A C 1
ATOM 1868 O O . GLN A 1 242 ? -2.470 11.534 21.217 1.00 72.38 242 GLN A O 1
ATOM 1873 N N . PRO A 1 243 ? -3.769 11.312 23.028 1.00 57.91 243 PRO A N 1
ATOM 1874 C CA . PRO A 1 243 ? -4.067 12.741 23.173 1.00 57.91 243 PRO A CA 1
ATOM 1875 C C . PRO A 1 243 ? -2.877 13.619 23.625 1.00 57.91 243 PRO A C 1
ATOM 1877 O O . PRO A 1 243 ? -3.072 14.774 23.994 1.00 57.91 243 PRO A O 1
ATOM 1880 N N . LEU A 1 244 ? -1.629 13.133 23.566 1.00 46.03 244 LEU A N 1
ATOM 1881 C CA . LEU A 1 244 ? -0.423 13.928 23.853 1.00 46.03 244 LEU A CA 1
ATOM 1882 C C . LEU A 1 244 ? 0.257 14.453 22.582 1.00 46.03 244 LEU A C 1
ATOM 1884 O O . LEU A 1 244 ? 1.477 14.389 22.436 1.00 46.03 244 LEU A O 1
ATOM 1888 N N . ILE A 1 245 ? -0.524 15.071 21.699 1.00 48.56 245 ILE A N 1
ATOM 1889 C CA . ILE A 1 245 ? 0.006 16.120 20.829 1.00 48.56 245 ILE A CA 1
ATOM 1890 C C . ILE A 1 245 ? -0.825 17.378 21.045 1.00 48.56 245 ILE A C 1
ATOM 1892 O O . ILE A 1 245 ? -1.840 17.623 20.403 1.00 48.56 245 ILE A O 1
ATOM 1896 N N . ASN A 1 246 ? -0.314 18.220 21.936 1.00 46.62 246 ASN A N 1
ATOM 1897 C CA . ASN A 1 246 ? -0.739 19.599 22.150 1.00 46.62 246 ASN A CA 1
ATOM 1898 C C . ASN A 1 246 ? -0.337 20.519 20.964 1.00 46.62 246 ASN A C 1
ATOM 1900 O O . ASN A 1 246 ? 0.051 21.662 21.175 1.00 46.62 246 ASN A O 1
ATOM 1904 N N . ILE A 1 247 ? -0.333 20.003 19.726 1.00 49.06 247 ILE A N 1
ATOM 1905 C CA . ILE A 1 247 ? 0.134 20.709 18.513 1.00 49.06 247 ILE A CA 1
ATOM 1906 C C . ILE A 1 247 ? -0.846 20.558 17.333 1.00 49.06 247 ILE A C 1
ATOM 1908 O O . ILE A 1 247 ? -0.825 21.393 16.440 1.00 49.06 247 ILE A O 1
ATOM 1912 N N . ILE A 1 248 ? -1.770 19.589 17.334 1.00 45.91 248 ILE A N 1
ATOM 1913 C CA . ILE A 1 248 ? -2.706 19.389 16.213 1.00 45.91 248 ILE A CA 1
ATOM 1914 C C . ILE A 1 248 ? -4.137 19.454 16.769 1.00 45.91 248 ILE A C 1
ATOM 1916 O O . ILE A 1 248 ? -4.700 18.483 17.267 1.00 45.91 248 ILE A O 1
ATOM 1920 N N . THR A 1 249 ? -4.647 20.679 16.848 1.00 44.75 249 THR A N 1
ATOM 1921 C CA . THR A 1 249 ? -5.761 21.125 17.697 1.00 44.75 249 THR A CA 1
ATOM 1922 C C . THR A 1 249 ? -7.143 20.641 17.245 1.00 44.75 249 THR A C 1
ATOM 1924 O O . THR A 1 249 ? -7.526 20.910 16.119 1.00 44.75 249 THR A O 1
ATOM 1927 N N . ASN A 1 250 ? -7.906 20.021 18.159 1.00 49.00 250 ASN A N 1
ATOM 1928 C CA . ASN A 1 250 ? -9.369 20.083 18.400 1.00 49.00 250 ASN A CA 1
ATOM 1929 C C . ASN A 1 250 ? -10.346 20.598 17.306 1.00 49.00 250 ASN A C 1
ATOM 1931 O O . ASN A 1 250 ? -11.339 21.257 17.619 1.00 49.00 250 ASN A O 1
ATOM 1935 N N . THR A 1 251 ? -10.147 20.261 16.037 1.00 52.66 251 THR A N 1
ATOM 1936 C CA . THR A 1 251 ? -11.125 20.462 14.959 1.00 52.66 251 THR A CA 1
ATOM 1937 C C . THR A 1 251 ? -11.502 19.108 14.356 1.00 52.66 251 THR A C 1
ATOM 1939 O O . THR A 1 251 ? -10.712 18.161 14.356 1.00 52.66 251 THR A O 1
ATOM 1942 N N . GLY A 1 252 ? -12.745 18.979 13.876 1.00 57.50 252 GLY A N 1
ATOM 1943 C CA . GLY A 1 252 ? -13.297 17.713 13.372 1.00 57.50 252 GLY A CA 1
ATOM 1944 C C . GLY A 1 252 ? -12.488 17.065 12.237 1.00 57.50 252 GLY A C 1
ATOM 1945 O O . GLY A 1 252 ? -12.562 15.851 12.061 1.00 57.50 252 GLY A O 1
ATOM 1946 N N . GLU A 1 253 ? -11.658 17.838 11.530 1.00 57.31 253 GLU A N 1
ATOM 1947 C CA . GLU A 1 253 ? -10.790 17.367 10.442 1.00 57.31 253 GLU A CA 1
ATOM 1948 C C . GLU A 1 253 ? -9.728 16.355 10.918 1.00 57.31 253 GLU A C 1
ATOM 1950 O O . GLU A 1 253 ? -9.445 15.379 10.222 1.00 57.31 253 GLU A O 1
ATOM 1955 N N . HIS A 1 254 ? -9.222 16.468 12.151 1.00 67.25 254 HIS A N 1
ATOM 1956 C CA . HIS A 1 254 ? -8.195 15.553 12.676 1.00 67.25 254 HIS A CA 1
ATOM 1957 C C . HIS A 1 254 ? -8.749 14.230 13.223 1.00 67.25 254 HIS A C 1
ATOM 1959 O O . HIS A 1 254 ? -7.997 13.268 13.409 1.00 67.25 254 HIS A O 1
ATOM 1965 N N . ILE A 1 255 ? -10.068 14.129 13.428 1.00 75.44 255 ILE A N 1
ATOM 1966 C CA . ILE A 1 255 ? -10.710 12.862 13.808 1.00 75.44 255 ILE A CA 1
ATOM 1967 C C . ILE A 1 255 ? -10.469 11.815 12.712 1.00 75.44 255 ILE A C 1
ATOM 1969 O O . ILE A 1 255 ? -10.209 10.655 13.026 1.00 75.44 255 ILE A O 1
ATOM 1973 N N . HIS A 1 256 ? -10.485 12.214 11.437 1.00 80.81 256 HIS A N 1
ATOM 1974 C CA . HIS A 1 256 ? -10.244 11.311 10.307 1.00 80.81 256 HIS A CA 1
ATOM 1975 C C . HIS A 1 256 ? -8.822 10.733 10.298 1.00 80.81 256 HIS A C 1
ATOM 1977 O O . HIS A 1 256 ? -8.640 9.536 10.063 1.00 80.81 256 HIS A O 1
ATOM 1983 N N . VAL A 1 257 ? -7.820 11.554 10.625 1.00 82.62 257 VAL A N 1
ATOM 1984 C CA . VAL A 1 257 ? -6.414 11.132 10.725 1.00 82.62 257 VAL A CA 1
ATOM 1985 C C . VAL A 1 257 ? -6.240 10.116 11.859 1.00 82.62 257 VAL A C 1
ATOM 1987 O O . VAL A 1 257 ? -5.668 9.045 11.656 1.00 82.62 257 VAL A O 1
ATOM 1990 N N . ARG A 1 258 ? -6.818 10.389 13.036 1.00 85.00 258 ARG A N 1
ATOM 1991 C CA . ARG A 1 258 ? -6.765 9.474 14.190 1.00 85.00 258 ARG A CA 1
ATOM 1992 C C . ARG A 1 258 ? -7.483 8.154 13.923 1.00 85.00 258 ARG A C 1
ATOM 1994 O O . ARG A 1 258 ? -6.956 7.100 14.262 1.00 85.00 258 ARG A O 1
ATOM 2001 N N . LYS A 1 259 ? -8.653 8.200 13.278 1.00 87.50 259 LYS A N 1
ATOM 2002 C CA . LYS A 1 259 ? -9.375 7.000 12.830 1.00 87.50 259 LYS A CA 1
ATOM 2003 C C . LYS A 1 259 ? -8.537 6.169 11.863 1.00 87.50 259 LYS A C 1
ATOM 2005 O O . LYS A 1 259 ? -8.461 4.960 12.027 1.00 87.50 259 LYS A O 1
ATOM 2010 N N . SER A 1 260 ? -7.846 6.811 10.922 1.00 89.31 260 SER A N 1
ATOM 2011 C CA . SER A 1 260 ? -6.951 6.111 9.991 1.00 89.31 260 SER A CA 1
ATOM 2012 C C . SER A 1 260 ? -5.804 5.414 10.727 1.00 89.31 260 SER A C 1
ATOM 2014 O O . SER A 1 260 ? -5.495 4.266 10.431 1.00 89.31 260 SER A O 1
ATOM 2016 N N . ALA A 1 261 ? -5.213 6.058 11.739 1.00 90.44 261 ALA A N 1
ATOM 2017 C CA . ALA A 1 261 ? -4.184 5.425 12.563 1.00 90.44 261 ALA A CA 1
ATOM 2018 C C . ALA A 1 261 ? -4.730 4.257 13.404 1.00 90.44 261 ALA A C 1
ATOM 2020 O O . ALA A 1 261 ? -4.042 3.253 13.550 1.00 90.44 261 ALA A O 1
ATOM 2021 N N . ILE A 1 262 ? -5.967 4.345 13.901 1.00 92.88 262 ILE A N 1
ATOM 2022 C CA . ILE A 1 262 ? -6.658 3.235 14.578 1.00 92.88 262 ILE A CA 1
ATOM 2023 C C . ILE A 1 262 ? -6.867 2.048 13.632 1.00 92.88 262 ILE A C 1
ATOM 2025 O O . ILE A 1 262 ? -6.560 0.919 14.006 1.00 92.88 262 ILE A O 1
ATOM 2029 N N . GLU A 1 263 ? -7.337 2.296 12.407 1.00 93.81 263 GLU A N 1
ATOM 2030 C CA . GLU A 1 263 ? -7.504 1.247 11.393 1.00 93.81 263 GLU A CA 1
ATOM 2031 C C . GLU A 1 263 ? -6.170 0.586 11.042 1.00 93.81 263 GLU A C 1
ATOM 2033 O O . GLU A 1 263 ? -6.080 -0.640 10.976 1.00 93.81 263 GLU A O 1
ATOM 2038 N N . VAL A 1 264 ? -5.113 1.386 10.877 1.00 93.50 264 VAL A N 1
ATOM 2039 C CA . VAL A 1 264 ? -3.766 0.867 10.626 1.00 93.50 264 VAL A CA 1
ATOM 2040 C C . VAL A 1 264 ? -3.261 0.041 11.807 1.00 93.50 264 VAL A C 1
ATOM 2042 O O . VAL A 1 264 ? -2.777 -1.060 11.582 1.00 93.50 264 VAL A O 1
ATOM 2045 N N . LEU A 1 265 ? -3.420 0.504 13.052 1.00 92.31 265 LEU A N 1
ATOM 2046 C CA . LEU A 1 265 ? -3.055 -0.275 14.242 1.00 92.31 265 LEU A CA 1
ATOM 2047 C C . LEU A 1 265 ? -3.806 -1.610 14.307 1.00 92.31 265 LEU A C 1
ATOM 2049 O O . LEU A 1 265 ? -3.205 -2.614 14.671 1.00 92.31 265 LEU A O 1
ATOM 2053 N N . GLY A 1 266 ? -5.083 -1.636 13.923 1.00 92.00 266 GLY A N 1
ATOM 2054 C CA . GLY A 1 266 ? -5.866 -2.869 13.832 1.00 92.00 266 GLY A CA 1
ATOM 2055 C C . GLY A 1 266 ? -5.350 -3.855 12.790 1.00 92.00 266 GLY A C 1
ATOM 2056 O O . GLY A 1 266 ? -5.406 -5.061 12.997 1.00 92.00 266 GLY A O 1
ATOM 2057 N N . ASN A 1 267 ? -4.832 -3.354 11.672 1.00 91.38 267 ASN A N 1
ATOM 2058 C CA . ASN A 1 267 ? -4.298 -4.200 10.607 1.00 91.38 267 ASN A CA 1
ATOM 2059 C C . ASN A 1 267 ? -2.868 -4.697 10.895 1.00 91.38 267 ASN A C 1
ATOM 2061 O O . ASN A 1 267 ? -2.371 -5.549 10.161 1.00 91.38 267 ASN A O 1
ATOM 2065 N N . ILE A 1 268 ? -2.202 -4.184 11.936 1.00 89.94 268 ILE A N 1
ATOM 2066 C CA . ILE A 1 268 ? -0.884 -4.659 12.368 1.00 89.94 268 ILE A CA 1
ATOM 2067 C C . ILE A 1 268 ? -1.074 -5.818 13.352 1.00 89.94 268 ILE A C 1
ATOM 2069 O O . ILE A 1 268 ? -1.660 -5.654 14.421 1.00 89.94 268 ILE A O 1
ATOM 2073 N N . GLU A 1 269 ? -0.484 -6.974 13.048 1.00 85.25 269 GLU A N 1
ATOM 2074 C CA . GLU A 1 269 ? -0.478 -8.156 13.924 1.00 85.25 269 GLU A CA 1
ATOM 2075 C C . GLU A 1 269 ? 0.502 -7.996 15.112 1.00 85.25 269 GLU A C 1
ATOM 2077 O O . GLU A 1 269 ? 1.460 -8.751 15.281 1.00 85.25 269 GLU A O 1
ATOM 2082 N N . SER A 1 270 ? 0.288 -6.981 15.957 1.00 89.50 270 SER A N 1
ATOM 2083 C CA . SER A 1 270 ? 1.145 -6.648 17.105 1.00 89.50 270 SER A CA 1
ATOM 2084 C C . SER A 1 270 ? 0.348 -6.544 18.403 1.00 89.50 270 SER A C 1
ATOM 2086 O O . SER A 1 270 ? -0.662 -5.845 18.496 1.00 89.50 270 SER A O 1
ATOM 2088 N N . LYS A 1 271 ? 0.871 -7.176 19.463 1.00 90.88 271 LYS A N 1
ATOM 2089 C CA . LYS A 1 271 ? 0.322 -7.055 20.822 1.00 90.88 271 LYS A CA 1
ATOM 2090 C C . LYS A 1 271 ? 0.384 -5.621 21.338 1.00 90.88 271 LYS A C 1
ATOM 2092 O O . LYS A 1 271 ? -0.510 -5.187 22.055 1.00 90.88 271 LYS A O 1
ATOM 2097 N N . GLU A 1 272 ? 1.427 -4.882 20.976 1.00 90.50 272 GLU A N 1
ATOM 2098 C CA . GLU A 1 272 ? 1.584 -3.472 21.315 1.00 90.50 272 GLU A CA 1
ATOM 2099 C C . GLU A 1 272 ? 0.497 -2.614 20.655 1.00 90.50 272 GLU A C 1
ATOM 2101 O O . GLU A 1 272 ? -0.050 -1.724 21.309 1.00 90.50 272 GLU A O 1
ATOM 2106 N N . ALA A 1 273 ? 0.139 -2.907 19.399 1.00 91.19 273 ALA A N 1
ATOM 2107 C CA . ALA A 1 273 ? -0.952 -2.228 18.703 1.00 91.19 273 ALA A CA 1
ATOM 2108 C C . ALA A 1 273 ? -2.312 -2.520 19.363 1.00 91.19 273 ALA A C 1
ATOM 2110 O O . ALA A 1 273 ? -3.051 -1.588 19.684 1.00 91.19 273 ALA A O 1
ATOM 2111 N N . VAL A 1 274 ? -2.596 -3.790 19.675 1.00 94.56 274 VAL A N 1
ATOM 2112 C CA . VAL A 1 274 ? -3.801 -4.198 20.422 1.00 94.56 274 VAL A CA 1
ATOM 2113 C C . VAL A 1 274 ? -3.872 -3.512 21.788 1.00 94.56 274 VAL A C 1
ATOM 2115 O O . VAL A 1 274 ? -4.905 -2.950 22.150 1.00 94.56 274 VAL A O 1
ATOM 2118 N N . GLN A 1 275 ? -2.769 -3.483 22.538 1.00 93.81 275 GLN A N 1
ATOM 2119 C CA . GLN A 1 275 ? -2.730 -2.825 23.843 1.00 93.81 275 GLN A CA 1
ATOM 2120 C C . GLN A 1 275 ? -2.968 -1.315 23.730 1.00 93.81 275 GLN A C 1
ATOM 2122 O O . GLN A 1 275 ? -3.628 -0.727 24.587 1.00 93.81 275 GLN A O 1
ATOM 2127 N N . ALA A 1 276 ? -2.470 -0.673 22.673 1.00 91.31 276 ALA A N 1
ATOM 2128 C CA . ALA A 1 276 ? -2.742 0.736 22.429 1.00 91.31 276 ALA A CA 1
ATOM 2129 C C . ALA A 1 276 ? -4.228 0.996 22.151 1.00 91.31 276 ALA A C 1
ATOM 2131 O O . ALA A 1 276 ? -4.785 1.934 22.722 1.00 91.31 276 ALA A O 1
ATOM 2132 N N . LEU A 1 277 ? -4.882 0.144 21.352 1.00 94.12 277 LEU A N 1
ATOM 2133 C CA . LEU A 1 277 ? -6.333 0.180 21.137 1.00 94.12 277 LEU A CA 1
ATOM 2134 C C . LEU A 1 277 ? -7.103 -0.003 22.453 1.00 94.12 277 LEU A C 1
ATOM 2136 O O . LEU A 1 277 ? -8.013 0.775 22.736 1.00 94.12 277 LEU A O 1
ATOM 2140 N N . ILE A 1 278 ? -6.687 -0.938 23.313 1.00 95.19 278 ILE A N 1
ATOM 2141 C CA . ILE A 1 278 ? -7.276 -1.132 24.651 1.00 95.19 278 ILE A CA 1
ATOM 2142 C C . ILE A 1 278 ? -7.138 0.133 25.519 1.00 95.19 278 ILE A C 1
ATOM 2144 O O . ILE A 1 278 ? -8.084 0.547 26.197 1.00 95.19 278 ILE A O 1
ATOM 2148 N N . ASN A 1 279 ? -5.980 0.793 25.478 1.00 91.75 279 ASN A N 1
ATOM 2149 C CA . ASN A 1 279 ? -5.760 2.036 26.219 1.00 91.75 279 ASN A CA 1
ATOM 2150 C C . ASN A 1 279 ? -6.662 3.177 25.711 1.00 91.75 279 ASN A C 1
ATOM 2152 O O . ASN A 1 279 ? -7.074 4.029 26.494 1.00 91.75 279 ASN A O 1
ATOM 2156 N N . ILE A 1 280 ? -6.998 3.194 24.416 1.00 90.62 280 ILE A N 1
ATOM 2157 C CA . ILE A 1 280 ? -7.900 4.196 23.826 1.00 90.62 280 ILE A CA 1
ATOM 2158 C C . ILE A 1 280 ? -9.334 3.980 24.308 1.00 90.62 280 ILE A C 1
ATOM 2160 O O . ILE A 1 280 ? -9.979 4.925 24.757 1.00 90.62 280 ILE A O 1
ATOM 2164 N N . ILE A 1 281 ? -9.837 2.744 24.255 1.00 93.19 281 ILE A N 1
ATOM 2165 C CA . ILE A 1 281 ? -11.230 2.461 24.633 1.00 93.19 281 ILE A CA 1
ATOM 2166 C C . ILE A 1 281 ? -11.480 2.674 26.133 1.00 93.19 281 ILE A C 1
ATOM 2168 O O . ILE A 1 281 ? -12.589 3.046 26.514 1.00 93.19 281 ILE A O 1
ATOM 2172 N N . THR A 1 282 ? -10.453 2.506 26.973 1.00 90.25 282 THR A N 1
ATOM 2173 C CA . THR A 1 282 ? -10.535 2.693 28.433 1.00 90.25 282 THR A CA 1
ATOM 2174 C C . THR A 1 282 ? -10.319 4.142 28.886 1.00 90.25 282 THR A C 1
ATOM 2176 O O . THR A 1 282 ? -10.603 4.468 30.038 1.00 90.25 282 THR A O 1
ATOM 2179 N N . ASN A 1 283 ? -9.875 5.039 27.999 1.00 87.38 283 ASN A N 1
ATOM 2180 C CA . ASN A 1 283 ? -9.742 6.461 28.306 1.00 87.38 283 ASN A CA 1
ATOM 2181 C C . ASN A 1 283 ? -11.098 7.176 28.173 1.00 87.38 283 ASN A C 1
ATOM 2183 O O . ASN A 1 283 ? -11.494 7.586 27.085 1.00 87.38 283 ASN A O 1
ATOM 2187 N N . THR A 1 284 ? -11.808 7.368 29.284 1.00 81.94 284 THR A N 1
ATOM 2188 C CA . THR A 1 284 ? -13.131 8.024 29.299 1.00 81.94 284 THR A CA 1
ATOM 2189 C C . THR A 1 284 ? -13.095 9.512 28.935 1.00 81.94 284 THR A C 1
ATOM 2191 O O . THR A 1 284 ? -14.123 10.061 28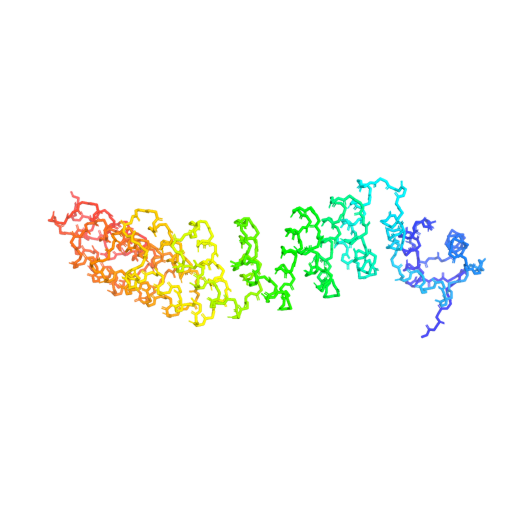.550 1.00 81.94 284 THR A O 1
ATOM 2194 N N . GLY A 1 285 ? -11.929 10.164 29.013 1.00 81.12 285 GLY A N 1
ATOM 2195 C CA . GLY A 1 285 ? -11.731 11.544 28.554 1.00 81.12 285 GLY A CA 1
ATOM 2196 C C . GLY A 1 285 ? -11.483 11.670 27.047 1.00 81.12 285 GLY A C 1
ATOM 2197 O O . GLY A 1 285 ? -11.330 12.782 26.546 1.00 81.12 285 GLY A O 1
ATOM 2198 N N . GLU A 1 286 ? -11.405 10.552 26.325 1.00 83.00 286 GLU A N 1
ATOM 2199 C CA . GLU A 1 286 ? -11.165 10.532 24.887 1.00 83.00 286 GLU A CA 1
ATOM 2200 C C . GLU A 1 286 ? -12.438 10.828 24.079 1.00 83.00 286 GLU A C 1
ATOM 2202 O O . GLU A 1 286 ? -13.557 10.504 24.479 1.00 83.00 286 GLU A O 1
ATOM 2207 N N . HIS A 1 287 ? -12.262 11.412 22.893 1.00 84.62 287 HIS A N 1
ATOM 2208 C CA . HIS A 1 287 ? -13.350 11.720 21.979 1.00 84.62 287 HIS A CA 1
ATOM 2209 C C . HIS A 1 287 ? -14.132 10.457 21.595 1.00 84.62 287 HIS A C 1
ATOM 2211 O O . HIS A 1 287 ? -13.562 9.477 21.108 1.00 84.62 287 HIS A O 1
ATOM 2217 N N . ILE A 1 288 ? -15.462 10.523 21.707 1.00 87.06 288 ILE A N 1
ATOM 2218 C CA . ILE A 1 288 ? -16.373 9.395 21.473 1.00 87.06 288 ILE A CA 1
ATOM 2219 C C . ILE A 1 288 ? -16.090 8.665 20.153 1.00 87.06 288 ILE A C 1
ATOM 2221 O O . ILE A 1 288 ? -15.827 7.473 20.159 1.00 87.06 288 ILE A O 1
ATOM 2225 N N . HIS A 1 289 ? -16.001 9.383 19.028 1.00 87.62 289 HIS A N 1
ATOM 2226 C CA . HIS A 1 289 ? -15.725 8.773 17.721 1.00 87.62 289 HIS A CA 1
ATOM 2227 C C . HIS A 1 289 ? -14.388 8.025 17.618 1.00 87.62 289 HIS A C 1
ATOM 2229 O O . HIS A 1 289 ? -14.279 7.099 16.815 1.00 87.62 289 HIS A O 1
ATOM 2235 N N . VAL A 1 290 ? -13.371 8.424 18.381 1.00 88.00 290 VAL A N 1
ATOM 2236 C CA . VAL A 1 290 ? -12.065 7.749 18.402 1.00 88.00 290 VAL A CA 1
ATOM 2237 C C . VAL A 1 290 ? -12.179 6.467 19.216 1.00 88.00 290 VAL A C 1
ATOM 2239 O O . VAL A 1 290 ? -11.784 5.409 18.731 1.00 88.00 290 VAL A O 1
ATOM 2242 N N . ARG A 1 291 ? -12.819 6.534 20.390 1.00 92.38 291 ARG A N 1
ATOM 2243 C CA . ARG A 1 291 ? -13.129 5.353 21.207 1.00 92.38 291 ARG A CA 1
ATOM 2244 C C . ARG A 1 291 ? -13.971 4.344 20.431 1.00 92.38 291 ARG A C 1
ATOM 2246 O O . ARG A 1 291 ? -13.564 3.195 20.318 1.00 92.38 291 ARG A O 1
ATOM 2253 N N . SER A 1 292 ? -15.073 4.782 19.818 1.00 93.88 292 SER A N 1
ATOM 2254 C CA . SER A 1 292 ? -15.935 3.944 18.977 1.00 93.88 292 SER A CA 1
ATOM 2255 C C . SER A 1 292 ? -15.146 3.239 17.875 1.00 93.88 292 SER A C 1
ATOM 2257 O O . SER A 1 292 ? -15.307 2.041 17.687 1.00 93.88 292 SER A O 1
ATOM 2259 N N . SER A 1 293 ? -14.255 3.955 17.178 1.00 94.31 293 SER A N 1
ATOM 2260 C CA . SER A 1 293 ? -13.450 3.358 16.101 1.00 94.31 293 SER A CA 1
ATOM 2261 C C . SER A 1 293 ? -12.494 2.293 16.642 1.00 94.31 293 SER A C 1
ATOM 2263 O O . SER A 1 293 ? -12.385 1.220 16.062 1.00 94.31 293 SER A O 1
ATOM 2265 N N . ALA A 1 294 ? -11.852 2.545 17.788 1.00 95.38 294 ALA A N 1
ATOM 2266 C CA . ALA A 1 294 ? -10.975 1.561 18.420 1.00 95.38 294 ALA A CA 1
ATOM 2267 C C . ALA A 1 294 ? -11.746 0.323 18.910 1.00 95.38 294 ALA A C 1
ATOM 2269 O O . ALA A 1 294 ? -11.263 -0.792 18.730 1.00 95.38 294 ALA A O 1
ATOM 2270 N N . ILE A 1 295 ? -12.955 0.492 19.461 1.00 97.81 295 ILE A N 1
ATOM 2271 C CA . ILE A 1 295 ? -13.829 -0.627 19.852 1.00 97.81 295 ILE A CA 1
ATOM 2272 C C . ILE A 1 295 ? -14.213 -1.466 18.625 1.00 97.81 295 ILE A C 1
ATOM 2274 O O . ILE A 1 295 ? -14.068 -2.687 18.651 1.00 97.81 295 ILE A O 1
ATOM 2278 N N . VAL A 1 296 ? -14.659 -0.818 17.542 1.00 97.88 296 VAL A N 1
ATOM 2279 C CA . VAL A 1 296 ? -15.033 -1.496 16.289 1.00 97.88 296 VAL A CA 1
ATOM 2280 C C . VAL A 1 296 ? -13.854 -2.283 15.727 1.00 97.88 296 VAL A C 1
ATOM 2282 O O . VAL A 1 296 ? -14.017 -3.450 15.374 1.00 97.88 296 VAL A O 1
ATOM 2285 N N . VAL A 1 297 ? -12.662 -1.681 15.687 1.00 97.56 297 VAL A N 1
ATOM 2286 C CA . VAL A 1 297 ? -11.447 -2.361 15.227 1.00 97.56 297 VAL A CA 1
ATOM 2287 C C . VAL A 1 297 ? -11.123 -3.569 16.103 1.00 97.56 297 VAL A C 1
ATOM 2289 O O . VAL A 1 297 ? -10.901 -4.643 15.557 1.00 97.56 297 VAL A O 1
ATOM 2292 N N . LEU A 1 298 ? -11.156 -3.440 17.435 1.00 97.75 298 LEU A N 1
ATOM 2293 C CA . LEU A 1 298 ? -10.908 -4.558 18.356 1.00 97.75 298 LEU A CA 1
ATOM 2294 C C . LEU A 1 298 ? -11.898 -5.717 18.159 1.00 97.75 298 LEU A C 1
ATOM 2296 O O . LEU A 1 298 ? -11.496 -6.879 18.224 1.00 97.75 298 LEU A O 1
ATOM 2300 N N . GLY A 1 299 ? -13.167 -5.401 17.879 1.00 97.56 299 GLY A N 1
ATOM 2301 C CA . GLY A 1 299 ? -14.185 -6.381 17.508 1.00 97.56 299 GLY A CA 1
ATOM 2302 C C . GLY A 1 299 ? -13.897 -7.060 16.166 1.00 97.56 299 GLY A C 1
ATOM 2303 O O . GLY A 1 299 ? -13.952 -8.281 16.075 1.00 97.56 299 GLY A O 1
ATOM 2304 N N . ARG A 1 300 ? -13.542 -6.277 15.135 1.00 97.31 300 ARG A N 1
ATOM 2305 C CA . ARG A 1 300 ? -13.225 -6.754 13.774 1.00 97.31 300 ARG A CA 1
ATOM 2306 C C . ARG A 1 300 ? -12.002 -7.670 13.733 1.00 97.31 300 ARG A C 1
ATOM 2308 O O . ARG A 1 300 ? -11.985 -8.601 12.938 1.00 97.31 300 ARG A O 1
ATOM 2315 N N . ILE A 1 301 ? -10.986 -7.392 14.550 1.00 96.50 301 ILE A N 1
ATOM 2316 C CA . ILE A 1 301 ? -9.775 -8.225 14.655 1.00 96.50 301 ILE A CA 1
ATOM 2317 C C . ILE A 1 301 ? -9.938 -9.381 15.655 1.00 96.50 301 ILE A C 1
ATOM 2319 O O . ILE A 1 301 ? -8.969 -10.080 15.936 1.00 96.50 301 ILE A O 1
ATOM 2323 N N . GLU A 1 302 ? -11.138 -9.551 16.223 1.00 96.75 302 GLU A N 1
ATOM 2324 C CA . GLU A 1 302 ? -11.482 -10.612 17.175 1.00 96.75 302 GLU A CA 1
ATOM 2325 C C . GLU A 1 302 ? -10.526 -10.680 18.388 1.00 96.75 302 GLU A C 1
ATOM 2327 O O . GLU A 1 302 ? -10.159 -11.758 18.870 1.00 96.75 302 GLU A O 1
ATOM 2332 N N . SER A 1 303 ? -10.092 -9.520 18.903 1.00 97.06 303 SER A N 1
ATOM 2333 C CA . SER A 1 303 ? -9.088 -9.470 19.973 1.00 97.06 303 SER A CA 1
ATOM 2334 C C . SER A 1 303 ? -9.635 -10.017 21.292 1.00 97.06 303 SER A C 1
ATOM 2336 O O . SER A 1 303 ? -10.465 -9.400 21.964 1.00 97.06 303 SER A O 1
ATOM 2338 N N . LYS A 1 304 ? -9.094 -11.159 21.721 1.00 96.44 304 LYS A N 1
ATOM 2339 C CA . LYS A 1 304 ? -9.435 -11.778 23.009 1.00 96.44 304 LYS A CA 1
ATOM 2340 C C . LYS A 1 304 ? -8.935 -10.955 24.192 1.00 96.44 304 LYS A C 1
ATOM 2342 O O . LYS A 1 304 ? -9.588 -10.915 25.229 1.00 96.44 304 LYS A O 1
ATOM 2347 N N . GLU A 1 305 ? -7.813 -10.260 24.035 1.00 96.75 305 GLU A N 1
ATOM 2348 C CA . GLU A 1 305 ? -7.255 -9.360 25.045 1.00 96.75 305 GLU A CA 1
ATOM 2349 C C . GLU A 1 305 ? -8.189 -8.181 25.357 1.00 96.75 305 GLU A C 1
ATOM 2351 O O . GLU A 1 305 ? -8.173 -7.661 26.473 1.00 96.75 305 GLU A O 1
ATOM 2356 N N . ALA A 1 306 ? -9.033 -7.781 24.401 1.00 97.50 306 ALA A N 1
ATOM 2357 C CA . ALA A 1 306 ? -10.000 -6.706 24.581 1.00 97.50 306 ALA A CA 1
ATOM 2358 C C . ALA A 1 306 ? -11.276 -7.132 25.324 1.00 97.50 306 ALA A C 1
ATOM 2360 O O . ALA A 1 306 ? -12.012 -6.258 25.774 1.00 97.50 306 ALA A O 1
ATOM 2361 N N . VAL A 1 307 ? -11.534 -8.432 25.518 1.00 98.31 307 VAL A N 1
ATOM 2362 C CA . VAL A 1 307 ? -12.789 -8.930 26.117 1.00 98.31 307 VAL A CA 1
ATOM 2363 C C . VAL A 1 307 ? -13.052 -8.319 27.491 1.00 98.31 307 VAL A C 1
ATOM 2365 O O . VAL A 1 307 ? -14.107 -7.727 27.702 1.00 98.31 307 VAL A O 1
ATOM 2368 N N . GLN A 1 308 ? -12.101 -8.410 28.424 1.00 97.88 308 GLN A N 1
ATOM 2369 C CA . GLN A 1 308 ? -12.311 -7.873 29.771 1.00 97.88 308 GLN A CA 1
ATOM 2370 C C . GLN A 1 308 ? -12.400 -6.333 29.791 1.00 97.88 308 GLN A C 1
ATOM 2372 O O . GLN A 1 308 ? -13.298 -5.808 30.451 1.00 97.88 308 GLN A O 1
ATOM 2377 N N . PRO A 1 309 ? -11.544 -5.579 29.068 1.00 98.00 309 PRO A N 1
ATOM 2378 C CA . PRO A 1 309 ? -11.738 -4.141 28.884 1.00 98.00 309 PRO A CA 1
ATOM 2379 C C . PRO A 1 309 ? -13.121 -3.762 28.337 1.00 98.00 309 PRO A C 1
ATOM 2381 O O . PRO A 1 309 ? -13.736 -2.831 28.853 1.00 98.00 309 PRO A O 1
ATOM 2384 N N . LEU A 1 310 ? -13.636 -4.491 27.343 1.00 98.31 310 LEU A N 1
ATOM 2385 C CA . LEU A 1 310 ? -14.963 -4.255 26.770 1.00 98.31 310 LEU A CA 1
ATOM 2386 C C . LEU A 1 310 ? -16.078 -4.573 27.777 1.00 98.31 310 LEU A C 1
ATOM 2388 O O . LEU A 1 310 ? -17.001 -3.775 27.916 1.00 98.31 310 LEU A O 1
ATOM 2392 N N . ILE A 1 311 ? -15.959 -5.664 28.545 1.00 97.94 311 ILE A N 1
ATOM 2393 C CA . ILE A 1 311 ? -16.881 -5.982 29.653 1.00 97.94 311 ILE A CA 1
ATOM 2394 C C . ILE A 1 311 ? -16.880 -4.869 30.717 1.00 97.94 311 ILE A C 1
ATOM 2396 O O . ILE A 1 311 ? -17.916 -4.535 31.279 1.00 97.94 311 ILE A O 1
ATOM 2400 N N . ASN A 1 312 ? -15.742 -4.231 30.983 1.00 96.50 312 ASN A N 1
ATOM 2401 C CA . ASN A 1 312 ? -15.720 -3.109 31.921 1.00 96.50 312 ASN A CA 1
ATOM 2402 C C . ASN A 1 312 ? -16.419 -1.866 31.339 1.00 96.50 312 ASN A C 1
ATOM 2404 O O . ASN A 1 312 ? -17.084 -1.136 32.072 1.00 96.50 312 ASN A O 1
ATOM 2408 N N . ILE A 1 313 ? -16.297 -1.612 30.032 1.00 96.19 313 ILE A N 1
ATOM 2409 C CA . ILE A 1 313 ? -16.948 -0.472 29.365 1.00 96.19 313 ILE A CA 1
ATOM 2410 C C . ILE A 1 313 ? -18.474 -0.594 29.419 1.00 96.19 313 ILE A C 1
ATOM 2412 O O . ILE A 1 313 ? -19.139 0.390 29.735 1.00 96.19 313 ILE A O 1
ATOM 2416 N N . ILE A 1 314 ? -19.037 -1.784 29.180 1.00 94.81 314 ILE A N 1
ATOM 2417 C CA . ILE A 1 314 ? -20.500 -1.979 29.204 1.00 94.81 314 ILE A CA 1
ATOM 2418 C C . ILE A 1 314 ? -21.128 -1.663 30.571 1.00 94.81 314 ILE A C 1
ATOM 2420 O O . ILE A 1 314 ? -22.292 -1.261 30.613 1.00 94.81 314 ILE A O 1
ATOM 2424 N N . ASP A 1 315 ? -20.360 -1.812 31.657 1.00 89.31 315 ASP A N 1
ATOM 2425 C CA . ASP A 1 315 ? -20.795 -1.545 33.032 1.00 89.31 315 ASP A CA 1
ATOM 2426 C C . ASP A 1 315 ? -20.503 -0.105 33.488 1.00 89.31 315 ASP A C 1
ATOM 2428 O O . ASP A 1 315 ? -21.273 0.466 34.259 1.00 89.31 315 ASP A O 1
ATOM 2432 N N . THR A 1 316 ? -19.373 0.474 33.067 1.00 90.81 316 THR A N 1
ATOM 2433 C CA . THR A 1 316 ? -18.852 1.730 33.643 1.00 90.81 316 THR A CA 1
ATOM 2434 C C . THR A 1 316 ? -19.045 2.970 32.777 1.00 90.81 316 THR A C 1
ATOM 2436 O O . THR A 1 316 ? -18.958 4.083 33.302 1.00 90.81 316 THR A O 1
ATOM 2439 N N . ASP A 1 317 ? -19.272 2.820 31.472 1.00 93.31 317 ASP A N 1
ATOM 2440 C CA . ASP A 1 317 ? -19.346 3.96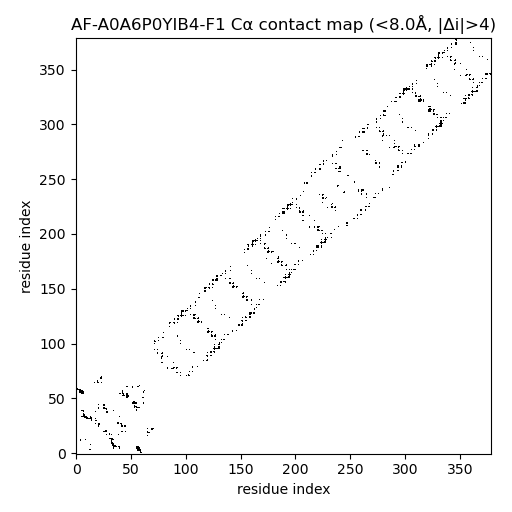9 30.575 1.00 93.31 317 ASP A CA 1
ATOM 2441 C C . ASP A 1 317 ? -20.690 4.693 30.687 1.00 93.31 317 ASP A C 1
ATOM 2443 O O . ASP A 1 317 ? -21.750 4.075 30.753 1.00 93.31 317 ASP A O 1
ATOM 2447 N N . THR A 1 318 ? -20.665 6.024 30.708 1.00 90.69 318 THR A N 1
ATOM 2448 C CA . THR A 1 318 ? -21.887 6.828 30.826 1.00 90.69 318 THR A CA 1
ATOM 2449 C C . THR A 1 318 ? -22.597 7.024 29.491 1.00 90.69 318 THR A C 1
ATOM 2451 O O . THR A 1 318 ? -23.763 7.415 29.478 1.00 90.69 318 THR A O 1
ATOM 2454 N N . ASN A 1 319 ? -21.920 6.774 28.369 1.00 92.44 319 ASN A N 1
ATOM 2455 C CA . ASN A 1 319 ? -22.473 6.951 27.039 1.00 92.44 319 ASN A CA 1
ATOM 2456 C C . ASN A 1 319 ? -23.062 5.629 26.512 1.00 92.44 319 ASN A C 1
ATOM 2458 O O . ASN A 1 319 ? -22.359 4.626 26.377 1.00 92.44 319 ASN A O 1
ATOM 2462 N N . SER A 1 320 ? -24.361 5.634 26.197 1.00 93.69 320 SER A N 1
ATOM 2463 C CA . SER A 1 320 ? -25.080 4.465 25.673 1.00 93.69 320 SER A CA 1
ATOM 2464 C C . SER A 1 320 ? -24.503 3.968 24.348 1.00 93.69 320 SER A C 1
ATOM 2466 O O . SER A 1 320 ? -24.318 2.765 24.208 1.00 93.69 320 SER A O 1
ATOM 2468 N N . ASP A 1 321 ? -24.123 4.860 23.427 1.00 94.00 321 ASP A N 1
ATOM 2469 C CA . ASP A 1 321 ? -23.552 4.470 22.129 1.00 94.00 321 ASP A CA 1
ATOM 2470 C C . ASP A 1 321 ? -22.245 3.686 22.307 1.00 94.00 321 ASP A C 1
ATOM 2472 O O . ASP A 1 321 ? -22.040 2.650 21.680 1.00 94.00 321 ASP A O 1
ATOM 2476 N N . ILE A 1 322 ? -21.357 4.144 23.195 1.00 95.94 322 ILE A N 1
ATOM 2477 C CA . ILE A 1 322 ? -20.106 3.440 23.506 1.00 95.94 322 ILE A CA 1
ATOM 2478 C C . ILE A 1 322 ? -20.383 2.063 24.106 1.00 95.94 322 ILE A C 1
ATOM 2480 O O . ILE A 1 322 ? -19.710 1.097 23.739 1.00 95.94 322 ILE A O 1
ATOM 2484 N N . ARG A 1 323 ? -21.377 1.954 24.993 1.00 96.81 323 ARG A N 1
ATOM 2485 C CA . ARG A 1 323 ? -21.790 0.666 25.564 1.00 96.81 323 ARG A CA 1
ATOM 2486 C C . ARG A 1 323 ? -22.321 -0.274 24.486 1.00 96.81 323 ARG A C 1
ATOM 2488 O O . ARG A 1 323 ? -21.846 -1.403 24.416 1.00 96.81 323 ARG A O 1
ATOM 2495 N N . SER A 1 324 ? -23.230 0.183 23.626 1.00 97.00 324 SER A N 1
ATOM 2496 C CA . SER A 1 324 ? -23.778 -0.614 22.519 1.00 97.00 324 SER A CA 1
ATOM 2497 C C . SER A 1 324 ? -22.676 -1.101 21.577 1.00 97.00 324 SER A C 1
ATOM 2499 O O . SER A 1 324 ? -22.576 -2.293 21.306 1.00 97.00 324 SER A O 1
ATOM 2501 N N . ILE A 1 325 ? -21.756 -0.218 21.177 1.00 97.56 325 ILE A N 1
ATOM 2502 C CA . ILE A 1 325 ? -20.637 -0.580 20.295 1.00 97.56 325 ILE A CA 1
ATOM 2503 C C . ILE A 1 325 ? -19.689 -1.586 20.976 1.00 97.56 325 ILE A C 1
ATOM 2505 O O . ILE A 1 325 ? -19.176 -2.494 20.321 1.00 97.56 325 ILE A O 1
ATOM 2509 N N . ALA A 1 326 ? -19.452 -1.465 22.289 1.00 98.06 326 ALA A N 1
ATOM 2510 C CA . ALA A 1 326 ? -18.656 -2.438 23.044 1.00 98.06 326 ALA A CA 1
ATOM 2511 C C . ALA A 1 326 ? -19.326 -3.816 23.106 1.00 98.06 326 ALA A C 1
ATOM 2513 O O . ALA A 1 326 ? -18.645 -4.836 22.993 1.00 98.06 326 ALA A O 1
ATOM 2514 N N . ILE A 1 327 ? -20.651 -3.850 23.237 1.00 98.50 327 ILE A N 1
ATOM 2515 C CA . ILE A 1 327 ? -21.445 -5.078 23.186 1.00 98.50 327 ILE A CA 1
ATOM 2516 C C . ILE A 1 327 ? -21.364 -5.726 21.801 1.00 98.50 327 ILE A C 1
ATOM 2518 O O . ILE A 1 327 ? -21.075 -6.921 21.709 1.00 98.50 327 ILE A O 1
ATOM 2522 N N . ASP A 1 328 ? -21.547 -4.950 20.733 1.00 98.19 328 ASP A N 1
ATOM 2523 C CA . ASP A 1 328 ? -21.449 -5.448 19.359 1.00 98.19 328 ASP A CA 1
ATOM 2524 C C . ASP A 1 328 ? -20.054 -6.037 19.093 1.00 98.19 328 ASP A C 1
ATOM 2526 O O . ASP A 1 328 ? -19.924 -7.125 18.526 1.00 98.19 328 ASP A O 1
ATOM 2530 N N . ALA A 1 329 ? -18.998 -5.371 19.575 1.00 98.38 329 ALA A N 1
ATOM 2531 C CA . ALA A 1 329 ? -17.630 -5.876 19.490 1.00 98.38 329 ALA A CA 1
ATOM 2532 C C . ALA A 1 329 ? -17.448 -7.207 20.238 1.00 98.38 329 ALA A C 1
ATOM 2534 O O . ALA A 1 329 ? -16.835 -8.122 19.692 1.00 98.38 329 ALA A O 1
ATOM 2535 N N . LEU A 1 330 ? -18.010 -7.363 21.443 1.00 98.44 330 LEU A N 1
ATOM 2536 C CA . LEU A 1 330 ? -17.998 -8.637 22.180 1.00 98.44 330 LEU A CA 1
ATOM 2537 C C . LEU A 1 330 ? -18.737 -9.755 21.427 1.00 98.44 330 LEU A C 1
ATOM 2539 O O . LEU A 1 330 ? -18.292 -10.907 21.450 1.00 98.44 330 LEU A O 1
ATOM 2543 N N . GLY A 1 331 ? -19.834 -9.410 20.745 1.00 98.00 331 GLY A N 1
ATOM 2544 C CA . GLY A 1 331 ? -20.567 -10.301 19.849 1.00 98.00 331 GLY A CA 1
ATOM 2545 C C . GLY A 1 331 ? -19.722 -10.759 18.659 1.00 98.00 331 GLY A C 1
ATOM 2546 O O . GLY A 1 331 ? -19.664 -11.957 18.387 1.00 98.00 331 GLY A O 1
ATOM 2547 N N . ASN A 1 332 ? -19.015 -9.832 18.006 1.00 97.94 332 ASN A N 1
ATOM 2548 C CA . ASN A 1 332 ? -18.105 -10.120 16.889 1.00 97.94 332 ASN A CA 1
ATOM 2549 C C . ASN A 1 332 ? -16.900 -10.971 17.317 1.00 97.94 332 ASN A C 1
ATOM 2551 O O . ASN A 1 332 ? -16.538 -11.904 16.612 1.00 97.94 332 ASN A O 1
ATOM 2555 N N . ILE A 1 333 ? -16.341 -10.722 18.508 1.00 97.94 333 ILE A N 1
ATOM 2556 C CA . ILE A 1 333 ? -15.293 -11.567 19.119 1.00 97.94 333 ILE A CA 1
ATOM 2557 C C . ILE A 1 333 ? -15.838 -12.966 19.479 1.00 97.94 333 ILE A C 1
ATOM 2559 O O . ILE A 1 333 ? -15.071 -13.897 19.727 1.00 97.94 333 ILE A O 1
ATOM 2563 N N . GLN A 1 334 ? -17.164 -13.131 19.539 1.00 97.62 334 GLN A N 1
ATOM 2564 C CA . GLN A 1 334 ? -17.854 -14.348 19.977 1.00 97.62 334 GLN A CA 1
ATOM 2565 C C . GLN A 1 334 ? -17.445 -14.785 21.394 1.00 97.62 334 GLN A C 1
ATOM 2567 O O . GLN A 1 334 ? -17.304 -15.976 21.702 1.00 97.62 334 GLN A O 1
ATOM 2572 N N . SER A 1 335 ? -17.244 -13.811 22.286 1.00 96.69 335 SER A N 1
ATOM 2573 C CA . SER A 1 335 ? -16.752 -14.085 23.635 1.00 96.69 335 SER A CA 1
ATOM 2574 C C . SER A 1 335 ? -17.823 -14.717 24.523 1.00 96.69 335 SER A C 1
ATOM 2576 O O . SER A 1 335 ? -18.792 -14.077 24.928 1.00 96.69 335 SER A O 1
ATOM 2578 N N . LYS A 1 336 ? -17.605 -15.974 24.924 1.00 96.62 336 LYS A N 1
ATOM 2579 C CA . LYS A 1 336 ? -18.461 -16.651 25.915 1.00 96.62 336 LYS A CA 1
ATOM 2580 C C . LYS A 1 336 ? -18.371 -16.019 27.303 1.00 96.62 336 LYS A C 1
ATOM 2582 O O . LYS A 1 336 ? -19.327 -16.098 28.065 1.00 96.62 336 LYS A O 1
ATOM 2587 N N . GLU A 1 337 ? -17.252 -15.372 27.619 1.00 96.94 337 GLU A N 1
ATOM 2588 C CA . GLU A 1 337 ? -17.057 -14.668 28.891 1.00 96.94 337 GLU A CA 1
ATOM 2589 C C . GLU A 1 337 ? -18.010 -13.471 29.028 1.00 96.94 337 GLU A C 1
ATOM 2591 O O . GLU A 1 337 ? -18.398 -13.117 30.139 1.00 96.94 337 GLU A O 1
ATOM 2596 N N . ALA A 1 338 ? -18.458 -12.899 27.905 1.00 97.12 338 ALA A N 1
ATOM 2597 C CA . ALA A 1 338 ? -19.431 -11.814 27.891 1.00 97.12 338 ALA A CA 1
ATOM 2598 C C . ALA A 1 338 ? -20.882 -12.282 28.111 1.00 97.12 338 ALA A C 1
ATOM 2600 O O . ALA A 1 338 ? -21.751 -11.457 28.372 1.00 97.12 338 ALA A O 1
ATOM 2601 N N . VAL A 1 339 ? -21.185 -13.583 28.053 1.00 97.81 339 VAL A N 1
ATOM 2602 C CA . VAL A 1 339 ? -22.576 -14.068 28.139 1.00 97.81 339 VAL A CA 1
ATOM 2603 C C . VAL A 1 339 ? -23.265 -13.677 29.457 1.00 97.81 339 VAL A C 1
ATOM 2605 O O . VAL A 1 339 ? -24.357 -13.106 29.386 1.00 97.81 339 VAL A O 1
ATOM 2608 N N . PRO A 1 340 ? -22.681 -13.911 30.652 1.00 96.69 340 PRO A N 1
ATOM 2609 C CA . PRO A 1 340 ? -23.320 -13.507 31.902 1.00 96.69 340 PRO A CA 1
ATOM 2610 C C . PRO A 1 340 ? -23.607 -11.995 32.020 1.00 96.69 340 PRO A C 1
ATOM 2612 O O . PRO A 1 340 ? -24.747 -11.654 32.354 1.00 96.69 340 PRO A O 1
ATOM 2615 N N . PRO A 1 341 ? -22.658 -11.072 31.740 1.00 96.62 341 PRO A N 1
ATOM 2616 C CA . PRO A 1 341 ? -22.953 -9.641 31.813 1.00 96.62 341 PRO A CA 1
ATOM 2617 C C . PRO A 1 341 ? -23.951 -9.179 30.740 1.00 96.62 341 PRO A C 1
ATOM 2619 O O . PRO A 1 341 ? -24.802 -8.342 31.036 1.00 96.62 341 PRO A O 1
ATOM 2622 N N . LEU A 1 342 ? -23.944 -9.766 29.537 1.00 96.94 342 LEU A N 1
ATOM 2623 C CA . LEU A 1 342 ? -24.947 -9.453 28.511 1.00 96.94 342 LEU A CA 1
ATOM 2624 C C . LEU A 1 342 ? -26.358 -9.891 28.929 1.00 96.94 342 LEU A C 1
ATOM 2626 O O . LEU A 1 342 ? -27.305 -9.124 28.776 1.00 96.94 342 LEU A O 1
ATOM 2630 N N . ILE A 1 343 ? -26.513 -11.079 29.527 1.00 96.06 343 ILE A N 1
ATOM 2631 C CA . ILE A 1 343 ? -27.807 -11.529 30.072 1.00 96.06 343 ILE A CA 1
ATOM 2632 C C . ILE A 1 343 ? -28.325 -10.543 31.124 1.00 96.06 343 ILE A C 1
ATOM 2634 O O . ILE A 1 343 ? -29.508 -10.205 31.110 1.00 96.06 343 ILE A O 1
ATOM 2638 N N . LYS A 1 344 ? -27.445 -10.058 32.010 1.00 94.75 344 LYS A N 1
ATOM 2639 C CA . LYS A 1 344 ? -27.807 -9.068 33.032 1.00 94.75 344 LYS A CA 1
ATOM 2640 C C . LYS A 1 344 ? -28.373 -7.795 32.393 1.00 94.75 344 LYS A C 1
ATOM 2642 O O . LYS A 1 344 ? -29.450 -7.369 32.799 1.00 94.75 344 LYS A O 1
ATOM 2647 N N . ILE A 1 345 ? -27.699 -7.256 31.372 1.00 94.62 345 ILE A N 1
ATOM 2648 C CA . ILE A 1 345 ? -28.137 -6.068 30.616 1.00 94.62 345 ILE A CA 1
ATOM 2649 C C . ILE A 1 345 ? -29.520 -6.281 29.991 1.00 94.62 345 ILE A C 1
ATOM 2651 O O . ILE A 1 345 ? -30.402 -5.442 30.132 1.00 94.62 345 ILE A O 1
ATOM 2655 N N . VAL A 1 346 ? -29.740 -7.425 29.340 1.00 92.94 346 VAL A N 1
ATOM 2656 C CA . VAL A 1 346 ? -31.017 -7.744 28.678 1.00 92.94 346 VAL A CA 1
ATOM 2657 C C . VAL A 1 346 ? -32.193 -7.726 29.662 1.00 92.94 346 VAL A C 1
ATOM 2659 O O . VAL A 1 346 ? -33.281 -7.250 29.317 1.00 92.94 346 VAL A O 1
ATOM 2662 N N . THR A 1 347 ? -31.973 -8.231 30.880 1.00 89.75 347 THR A N 1
ATOM 2663 C CA . THR A 1 347 ? -32.996 -8.333 31.936 1.00 89.75 347 THR A CA 1
ATOM 2664 C C . THR A 1 347 ? -33.189 -7.066 32.767 1.00 89.75 347 THR A C 1
ATOM 2666 O O . THR A 1 347 ? -34.147 -6.997 33.533 1.00 89.75 347 THR A O 1
ATOM 2669 N N . ASP A 1 348 ? -32.301 -6.083 32.637 1.00 89.38 348 ASP A N 1
ATOM 2670 C CA . ASP A 1 348 ? -32.380 -4.822 33.367 1.00 89.38 348 ASP A CA 1
ATOM 2671 C C . ASP A 1 348 ? -33.260 -3.822 32.603 1.00 89.38 348 ASP A C 1
ATOM 2673 O O . ASP A 1 348 ? -32.855 -3.264 31.583 1.00 89.38 348 ASP A O 1
ATOM 2677 N N . THR A 1 349 ? -34.488 -3.610 33.082 1.00 81.44 349 THR A N 1
ATOM 2678 C CA . THR A 1 349 ? -35.474 -2.730 32.433 1.00 81.44 349 THR A CA 1
ATOM 2679 C C . THR A 1 349 ? -35.116 -1.252 32.501 1.00 81.44 349 THR A C 1
ATOM 2681 O O . THR A 1 349 ? -35.673 -0.475 31.730 1.00 81.44 349 THR A O 1
ATOM 2684 N N . ASP A 1 350 ? -34.203 -0.869 33.394 1.00 85.44 350 ASP A N 1
ATOM 2685 C CA . ASP A 1 350 ? -33.751 0.516 33.531 1.00 85.44 350 ASP A CA 1
ATOM 2686 C C . ASP A 1 350 ? -32.608 0.836 32.552 1.00 85.44 350 ASP A C 1
ATOM 2688 O O . ASP A 1 350 ? -32.208 1.993 32.404 1.00 85.44 350 ASP A O 1
ATOM 2692 N N . THR A 1 351 ? -32.084 -0.176 31.849 1.00 85.50 351 THR A N 1
ATOM 2693 C CA . THR A 1 351 ? -31.066 0.015 30.817 1.00 85.50 351 THR A CA 1
ATOM 2694 C C . THR A 1 351 ? -31.672 0.550 29.521 1.00 85.50 351 THR A C 1
ATOM 2696 O O . THR A 1 351 ? -32.734 0.116 29.073 1.00 85.50 351 THR A O 1
ATOM 2699 N N . ASP A 1 352 ? -30.935 1.464 28.889 1.00 91.12 352 ASP A N 1
ATOM 2700 C CA . ASP A 1 352 ? -31.221 2.006 27.564 1.00 91.12 352 ASP A CA 1
ATOM 2701 C C . ASP A 1 352 ? -31.604 0.924 26.531 1.00 91.12 352 ASP A C 1
ATOM 2703 O O . ASP A 1 352 ? -31.026 -0.167 26.487 1.00 91.12 352 ASP A O 1
ATOM 2707 N N . THR A 1 353 ? -32.606 1.230 25.704 1.00 90.75 353 THR A N 1
ATOM 2708 C CA . THR A 1 353 ? -33.209 0.247 24.791 1.00 90.75 353 THR A CA 1
ATOM 2709 C C . THR A 1 353 ? -32.241 -0.189 23.696 1.00 90.75 353 THR A C 1
ATOM 2711 O O . THR A 1 353 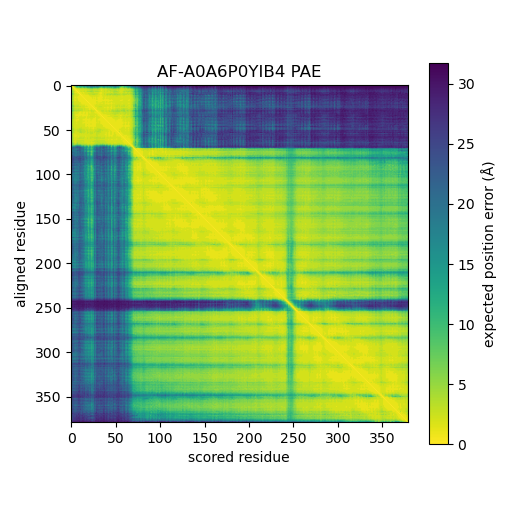? -32.225 -1.376 23.364 1.00 90.75 353 THR A O 1
ATOM 2714 N N . ASP A 1 354 ? -31.402 0.716 23.191 1.00 90.69 354 ASP A N 1
ATOM 2715 C CA . ASP A 1 354 ? -30.429 0.392 22.147 1.00 90.69 354 ASP A CA 1
ATOM 2716 C C . ASP A 1 354 ? -29.346 -0.526 22.714 1.00 90.69 354 ASP A C 1
ATOM 2718 O O . ASP A 1 354 ? -29.007 -1.545 22.113 1.00 90.69 354 ASP A O 1
ATOM 2722 N N . VAL A 1 355 ? -28.891 -0.247 23.939 1.00 94.62 355 VAL A N 1
ATOM 2723 C CA . VAL A 1 355 ? -27.921 -1.100 24.640 1.00 94.62 355 VAL A CA 1
ATOM 2724 C C . VAL A 1 355 ? -28.483 -2.503 24.891 1.00 94.62 355 VAL A C 1
ATOM 2726 O O . VAL A 1 355 ? -27.779 -3.503 24.720 1.00 94.62 355 VAL A O 1
ATOM 2729 N N . ARG A 1 356 ? -29.763 -2.606 25.269 1.00 95.00 356 ARG A N 1
ATOM 2730 C CA . ARG A 1 356 ? -30.443 -3.902 25.413 1.00 95.00 356 ARG A CA 1
ATOM 2731 C C . ARG A 1 356 ? -30.569 -4.628 24.077 1.00 95.00 356 ARG A C 1
ATOM 2733 O O . ARG A 1 356 ? -30.347 -5.836 24.047 1.00 95.00 356 ARG A O 1
ATOM 2740 N N . SER A 1 357 ? -30.893 -3.920 22.995 1.00 94.38 357 SER A N 1
ATOM 2741 C CA . SER A 1 357 ? -30.987 -4.501 21.650 1.00 94.38 357 SER A CA 1
ATOM 2742 C C . SER A 1 357 ? -29.644 -5.077 21.200 1.00 94.38 357 SER A C 1
ATOM 2744 O O . SER A 1 357 ? -29.581 -6.257 20.860 1.00 94.38 357 SER A O 1
ATOM 2746 N N . SER A 1 358 ? -28.559 -4.303 21.315 1.00 96.69 358 SER A N 1
ATOM 2747 C CA . SER A 1 358 ? -27.199 -4.784 21.035 1.00 96.69 358 SER A CA 1
ATOM 2748 C C . SER A 1 358 ? -26.850 -6.018 21.868 1.00 96.69 358 SER A C 1
ATOM 2750 O O . SER A 1 358 ? -26.245 -6.959 21.360 1.00 96.69 358 SER A O 1
ATOM 2752 N N . ALA A 1 359 ? -27.260 -6.076 23.143 1.00 97.12 359 ALA A N 1
ATOM 2753 C CA . ALA A 1 359 ? -26.994 -7.244 23.988 1.00 97.12 359 ALA A CA 1
ATOM 2754 C C . ALA A 1 359 ? -27.706 -8.508 23.491 1.00 97.12 359 ALA A C 1
ATOM 2756 O O . ALA A 1 359 ? -27.126 -9.594 23.541 1.00 97.12 359 ALA A O 1
ATOM 2757 N N . ILE A 1 360 ? -28.932 -8.377 22.980 1.00 96.31 360 ILE A N 1
ATOM 2758 C CA . ILE A 1 360 ? -29.671 -9.484 22.361 1.00 96.31 360 ILE A CA 1
ATOM 2759 C C . ILE A 1 360 ? -28.946 -9.960 21.095 1.00 96.31 360 ILE A C 1
ATOM 2761 O O . ILE A 1 360 ? -28.692 -11.161 20.957 1.00 96.31 360 ILE A O 1
ATOM 2765 N N . ASP A 1 361 ? -28.559 -9.034 20.215 1.00 96.69 361 ASP A N 1
ATOM 2766 C CA . ASP A 1 361 ? -27.865 -9.346 18.962 1.00 96.69 361 ASP A CA 1
ATOM 2767 C C . ASP A 1 361 ? -26.503 -10.005 19.219 1.00 96.69 361 ASP A C 1
ATOM 2769 O O . ASP A 1 361 ? -26.188 -11.050 18.642 1.00 96.69 361 ASP A O 1
ATOM 2773 N N . ALA A 1 362 ? -25.723 -9.473 20.163 1.00 97.81 362 ALA A N 1
ATOM 2774 C CA . ALA A 1 362 ? -24.443 -10.042 20.567 1.00 97.81 362 ALA A CA 1
ATOM 2775 C C . ALA A 1 362 ? -24.594 -11.467 21.128 1.00 97.81 362 ALA A C 1
ATOM 2777 O O . ALA A 1 362 ? -23.827 -12.356 20.753 1.00 97.81 362 ALA A O 1
ATOM 2778 N N . LEU A 1 363 ? -25.602 -11.732 21.970 1.00 97.88 363 LEU A N 1
ATOM 2779 C CA . LEU A 1 363 ? -25.895 -13.085 22.469 1.00 97.88 363 LEU A CA 1
ATOM 2780 C C . LEU A 1 363 ? -26.270 -14.056 21.337 1.00 97.88 363 LEU A C 1
ATOM 2782 O O . LEU A 1 363 ? -25.901 -15.236 21.397 1.00 97.88 363 LEU A O 1
ATOM 2786 N N . GLY A 1 364 ? -26.961 -13.561 20.305 1.00 96.75 364 GLY A N 1
ATOM 2787 C CA . GLY A 1 364 ? -27.244 -14.287 19.068 1.00 96.75 364 GLY A CA 1
ATOM 2788 C C . GLY A 1 364 ? -25.976 -14.617 18.277 1.00 96.75 364 GLY A C 1
ATOM 2789 O O . GLY A 1 364 ? -25.764 -15.780 17.928 1.00 96.75 364 GLY A O 1
ATOM 2790 N N . ASN A 1 365 ? -25.094 -13.635 18.077 1.00 96.69 365 ASN A N 1
ATOM 2791 C CA . ASN A 1 365 ? -23.810 -13.800 17.383 1.00 96.69 365 ASN A CA 1
ATOM 2792 C C . ASN A 1 365 ? -22.865 -14.774 18.110 1.00 96.69 365 ASN A C 1
ATOM 2794 O O . ASN A 1 365 ? -22.191 -15.579 17.465 1.00 96.69 365 ASN A O 1
ATOM 2798 N N . ILE A 1 366 ? -22.874 -14.766 19.450 1.00 97.19 366 ILE A N 1
ATOM 2799 C CA . ILE A 1 366 ? -22.152 -15.730 20.306 1.00 97.19 366 ILE A CA 1
ATOM 2800 C C . ILE A 1 366 ? -22.796 -17.132 20.257 1.00 97.19 366 ILE A C 1
ATOM 2802 O O . ILE A 1 366 ? -22.163 -18.126 20.619 1.00 97.19 366 ILE A O 1
ATOM 2806 N N . GLN A 1 367 ? -24.052 -17.237 19.809 1.00 96.31 367 GLN A N 1
ATOM 2807 C CA . GLN A 1 367 ? -24.867 -18.459 19.817 1.00 96.31 367 GLN A CA 1
ATOM 2808 C C . GLN A 1 367 ? -25.067 -19.025 21.233 1.00 96.31 367 GLN A C 1
ATOM 2810 O O . GLN A 1 367 ? -24.996 -20.238 21.474 1.00 96.31 367 GLN A O 1
ATOM 2815 N N . SER A 1 368 ? -25.313 -18.139 22.203 1.00 95.69 368 SER A N 1
ATOM 2816 C CA . SER A 1 368 ? -25.463 -18.531 23.603 1.00 95.69 368 SER A CA 1
ATOM 2817 C C . SER A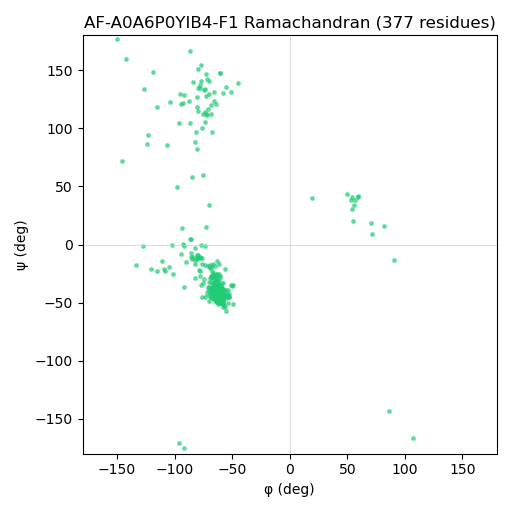 1 368 ? -26.784 -19.258 23.861 1.00 95.69 368 SER A C 1
ATOM 2819 O O . SER A 1 368 ? -27.864 -18.671 23.856 1.00 95.69 368 SER A O 1
ATOM 2821 N N . LYS A 1 369 ? -26.702 -20.553 24.185 1.00 94.50 369 LYS A N 1
ATOM 2822 C CA . LYS A 1 369 ? -27.867 -21.331 24.645 1.00 94.50 369 LYS A CA 1
ATOM 2823 C C . LYS A 1 369 ? -28.364 -20.883 26.020 1.00 94.50 369 LYS A C 1
ATOM 2825 O O . LYS A 1 369 ? -29.544 -21.034 26.325 1.00 94.50 369 LYS A O 1
ATOM 2830 N N . GLU A 1 370 ? -27.475 -20.329 26.839 1.00 94.31 370 GLU A N 1
ATOM 2831 C CA . GLU A 1 370 ? -27.788 -19.840 28.185 1.00 94.31 370 GLU A CA 1
ATOM 2832 C C . GLU A 1 370 ? -28.706 -18.612 28.141 1.00 94.31 370 GLU A C 1
ATOM 2834 O O . GLU A 1 370 ? -29.509 -18.411 29.050 1.00 94.31 370 GLU A O 1
ATOM 2839 N N . ALA A 1 371 ? -28.653 -17.840 27.051 1.00 92.81 371 ALA A N 1
ATOM 2840 C CA . ALA A 1 371 ? -29.479 -16.655 26.852 1.00 92.81 371 ALA A CA 1
ATOM 2841 C C . ALA A 1 371 ? -30.952 -16.959 26.533 1.00 92.81 371 ALA A C 1
ATOM 2843 O O . ALA A 1 371 ? -31.796 -16.088 26.720 1.00 92.81 371 ALA A O 1
ATOM 2844 N N . VAL A 1 372 ? -31.297 -18.180 26.107 1.00 92.75 372 VAL A N 1
ATOM 2845 C CA . VAL A 1 372 ? -32.656 -18.510 25.631 1.00 92.75 372 VAL A CA 1
ATOM 2846 C C . VAL A 1 372 ? -33.724 -18.252 26.698 1.00 92.75 372 VAL A C 1
ATOM 2848 O O . VAL A 1 372 ? -34.724 -17.593 26.426 1.00 92.75 372 VAL A O 1
ATOM 2851 N N . LEU A 1 373 ? -33.527 -18.751 27.923 1.00 92.00 373 LEU A N 1
ATOM 2852 C CA . LEU A 1 373 ? -34.514 -18.573 28.995 1.00 92.00 373 LEU A CA 1
ATOM 2853 C C . LEU A 1 373 ? -34.629 -17.111 29.463 1.00 92.00 373 LEU A C 1
ATOM 2855 O O . LEU A 1 373 ? -35.759 -16.650 29.620 1.00 92.00 373 LEU A O 1
ATOM 2859 N N . PRO A 1 374 ? -33.526 -16.368 29.688 1.00 91.50 374 PRO A N 1
ATOM 2860 C CA . PRO A 1 374 ? -33.591 -14.929 29.934 1.00 91.50 374 PRO A CA 1
ATOM 2861 C C . PRO A 1 374 ? -34.317 -14.144 28.836 1.00 91.50 374 PRO A C 1
ATOM 2863 O O . PRO A 1 374 ? -35.158 -13.313 29.161 1.00 91.50 374 PRO A O 1
ATOM 2866 N N . LEU A 1 375 ? -34.059 -14.443 27.558 1.00 90.00 375 LEU A N 1
ATOM 2867 C CA . LEU A 1 375 ? -34.675 -13.744 26.424 1.00 90.00 375 LEU A CA 1
ATOM 2868 C C . LEU A 1 375 ? -36.192 -13.959 26.343 1.00 90.00 375 LEU A C 1
ATOM 2870 O O . LEU A 1 375 ? -36.925 -13.038 26.004 1.00 90.00 375 LEU A O 1
ATOM 2874 N N . ILE A 1 376 ? -36.689 -15.144 26.707 1.00 89.56 376 ILE A N 1
ATOM 2875 C CA . ILE A 1 376 ? -38.138 -15.405 26.768 1.00 89.56 376 ILE A CA 1
ATOM 2876 C C . ILE A 1 376 ? -38.821 -14.544 27.841 1.00 89.56 376 ILE A C 1
ATOM 2878 O O . ILE A 1 376 ? -39.981 -14.184 27.684 1.00 89.56 376 ILE A O 1
ATOM 2882 N N . LYS A 1 377 ? -38.127 -14.222 28.939 1.00 84.94 377 LYS A N 1
ATOM 2883 C CA . LYS A 1 377 ? -38.711 -13.512 30.091 1.00 84.94 377 LYS A CA 1
ATOM 2884 C C . LYS A 1 377 ? -38.847 -11.999 29.901 1.00 84.94 377 LYS A C 1
ATOM 2886 O O . LYS A 1 377 ? -39.430 -11.360 30.771 1.00 84.94 377 LYS A O 1
ATOM 2891 N N . ILE A 1 378 ? -38.273 -11.436 28.838 1.00 83.19 378 ILE A N 1
ATOM 2892 C CA . ILE A 1 378 ? -38.281 -9.987 28.572 1.00 83.19 378 ILE A CA 1
ATOM 2893 C C . ILE A 1 378 ? -39.304 -9.560 27.506 1.00 83.19 378 ILE A C 1
ATOM 2895 O O . ILE A 1 378 ? -39.373 -8.373 27.188 1.00 83.19 378 ILE A O 1
ATOM 2899 N N . VAL A 1 379 ? -40.051 -10.523 26.952 1.00 71.12 379 VAL A N 1
ATOM 2900 C CA . VAL A 1 379 ? -41.245 -10.331 26.108 1.00 71.12 379 VAL A CA 1
ATOM 2901 C C . VAL A 1 379 ? -42.469 -10.320 27.010 1.00 71.12 379 VAL A C 1
ATOM 2903 O O . VAL A 1 379 ? -43.362 -9.478 26.770 1.00 71.12 379 VAL A O 1
#

Nearest PDB structures (foldseek):
  4d4z-assembly1_A  TM=4.253E-01  e=1.026E-06  Homo sapiens
  5d0b-assembly2_B  TM=8.913E-01  e=9.888E-02  Bacillus subtilis subsp. subtilis str. 168
  3bkv-assembly1_A  TM=2.940E-01  e=1.326E-04  Phikzvirus phiKZ
  5d08-assembly2_B  TM=8.950E-01  e=2.175E-01  Bacillus subtilis subsp. subtilis str. 168
  5t8y-assembly2_B  TM=8.737E-01  e=3.088E-01  Bacillus subtilis subsp. subtilis str. 168

pLDDT: mean 90.2, std 10.3, range [38.56, 98.69]

Solvent-accessible surface area (backbone atoms only — not comparable to full-atom values): 20319 Å² total; per-residue (Å²): 129,94,72,74,44,37,77,75,40,65,42,72,73,36,30,55,49,38,51,38,34,39,69,60,71,32,69,36,73,81,75,75,20,60,30,42,74,48,39,36,54,24,45,24,53,52,22,52,76,70,75,44,81,62,75,37,57,42,41,70,72,53,46,58,54,59,75,44,75,74,50,64,67,59,48,49,52,48,58,70,36,83,86,52,54,62,71,58,28,32,54,45,36,43,51,43,14,74,72,40,45,71,84,46,48,64,63,34,58,49,36,55,76,65,55,90,48,60,67,43,20,28,34,26,40,52,16,42,36,63,45,56,48,72,87,46,49,65,60,33,60,49,35,53,78,67,52,90,48,68,65,38,20,49,40,28,41,48,31,40,14,75,58,43,40,72,83,46,49,63,63,34,53,49,36,56,75,67,53,86,50,65,68,59,22,41,47,26,36,52,18,46,17,60,41,36,48,74,82,51,42,64,60,38,53,50,52,61,69,39,82,88,54,54,67,70,53,38,42,46,35,44,50,19,33,44,58,36,66,38,74,68,28,50,52,48,43,48,52,65,58,42,92,82,51,98,74,71,74,100,46,82,75,56,52,58,48,35,44,47,34,44,54,35,35,55,72,41,99,39,72,67,37,52,51,48,37,49,54,44,54,70,37,83,89,52,57,64,74,55,29,48,48,30,34,48,38,42,14,75,66,43,43,70,83,45,48,64,62,34,58,49,37,59,75,69,53,90,48,61,68,58,25,22,45,28,35,41,17,42,14,62,43,42,46,72,84,49,47,67,63,32,50,52,47,52,70,37,83,89,51,59,66,64,40,29,49,28,27,53,53,18,40,56,63,45,61,46,75,80,46,53,66,62,59,63,72,72,112

Secondary structure (DSSP, 8-state):
----B-TT-BSHHHHHHHHHHHHTT---SS--SB--HHHHHHHHHHHHHTTS--SS-B-HHHHHHHTSPTTHHHHHHHHH-TTS-HHHHHHHHHHHHHTT-STTHHHHHHHHHH-S-HHHHHHHHHHHHHHT-GGGHHHHHHHHHH-S-HHHHHHHHHHHHHTT-GGGHHHHHHHHHH-S-HHHHHHHHHHHHHHT-GGGHHHHHHHHH-TTS-HHHHHHHHHHHHHH--HHHHHHHHHHHSS--TTS-S-THHHHHHHHHHHHHHHS--HHHHHHHHHHHH-TTS-HHHHHHHHHHHHHTT-GGGHHHHHHHHHH-S-HHHHHHHHHHHHHTT-GGGHHHHHHHHH-TTS-HHHHHHHHHHHHHTT-GGGHHHHHTT-

Foldseek 3Di:
DFDKDAAAFFDDVQLLLQVLLVQQVQHLDDSDRHCHPSVLVSQLVQCVVVVHDSPSICGPVNVVVSVDGPDLPVLLVQLPPPVHDLVSNLVSLQVLLVVLPPVCLVSLLCCLPDPPDLSSNLSSLSSCLSNLDPVCLVSLLVQLPPPPDPSNNLSSLQSLLSSLPPVCLVSLLCCLVPPPDVVSVLSSLSSLLSNLDPVCQVSLLVLLLDQPHDLSSLLSSLSSLLSNLDPSSLVSLLVLLDPPPPRNDDDPSSLVSNLSSLLSLLVRPDPSSLVSLLVQLLPLPHDPSSNLSSLQSLLVSLPPVCLVSLLVCLVPHPDLVSNLSSLLSLLSNLDPVCLVVLLVQLQDPVHDPSNNVSSVVSCVSNVDPVSPVSNVVSD

Mean predicted aligned error: 10.53 Å

Radius of gyration: 32.27 Å; Cα contacts (8 Å, |Δi|>4): 575; chains: 1; bounding box: 68×62×80 Å